Protein AF-A0A424JQS1-F1 (afdb_monomer_lite)

Secondary structure (DSSP, 8-state):
----------GGGGT--TTS----TT-EEE-BSB--EEE--SS-EEE--BS--EEEE-SS--S-EEE--BS--EEEEESSS-EEESSEEPTTGGGGT--TT-EE--SS--EEEEE--S-SS-SS-EEEEEE-TTTSEEEETTEEE-S-HHHHHHHHHHTTEEEEEPPEE-HHHHEEEEEEETT--EEEE-TTTEE-TT-PPPEEEEEES-TTEEEETTEEEE-PPTT--EEEEEEEEEE-SSEEEEEEEEEEEEPPPP--EEES-GGGSEEEE-SSEEEEEETTEEEEEEGGGGGGEEEE--SSSEEEEEESS-EE--EEEE-SEEEEEEESEEES-EEEEPSSS-EEEEE--SEEESS-EEE--EE--EEEE-SEEEES-EEE--EES-EEEE-TTEEEES-EEEE--EES-EEEE-SEESSEEEE--EES-EEEE-S-EEEEEEE--SSSS--EEEES-GGGEEEEEEEEEE-TT-EEEETTEEEEHHHHTT---SSEEEEETT-------PPP------------

Sequence (528 aa):
MASGEQVLLNPADFGIVPAGGVQLPGVEVRGSDAGNIIYASSNSSVYGGDNSDSLYSVDGYTDNVLVGEEGSDRFVIASSGDYVVGGSLIENANSFGLTPYLAEVDSVPDLFYLTNSGSGASDNASLIADFRIGVDRVFVDGEERGGEWSSLKADLALLGFNFNAAPMLRESLRSISREFVAGQQGLIDLTGSVTDPDEDELAVVILSGPEWVSSSGLQIVLAPPNGTALDGVATYGVHDGRAIVLGEIQLSVALPAPSPNFVGDSSSVEVIQDDQSVRVIGARGAVAIPLDAVDKVTLDNTSSERTQLTVSAKVRGLDIRIDSGALTLEGSKVVGSTIEFAQGEDAEFVSSVQKIGGGTTIVMSEGNDSVEIGQGVVNKSFFSTGEGGDAVLLDSAVKIRGNAVFDLGKGTDSATIDAEIRRATFELGKGADQITMTGPVKKAFVDLGYDKAGDVITIASEDLISRKIKLSNFDKKDELIIGGESYGYGDLQSTDFDRISVSFRGETAAIVPEEPSGSNASTGFDFL

pLDDT: mean 87.17, std 16.66, range [27.05, 98.62]

Structure (mmCIF, N/CA/C/O backbone):
data_AF-A0A424JQS1-F1
#
_entry.id   AF-A0A424JQS1-F1
#
loop_
_atom_site.group_PDB
_atom_site.id
_atom_site.type_symbol
_atom_site.label_atom_id
_atom_site.label_alt_id
_atom_site.label_comp_id
_atom_site.label_asym_id
_atom_site.label_entity_id
_atom_site.label_seq_id
_atom_site.pdbx_PDB_ins_code
_atom_site.Cartn_x
_atom_site.Cartn_y
_atom_site.Cartn_z
_atom_site.occupancy
_atom_site.B_iso_or_equiv
_atom_site.auth_seq_id
_atom_site.auth_comp_id
_atom_site.auth_asym_id
_atom_site.auth_atom_id
_atom_site.pdbx_PDB_model_num
ATOM 1 N N . MET A 1 1 ? 10.280 -20.867 -51.988 1.00 38.22 1 MET A N 1
ATOM 2 C CA . MET A 1 1 ? 11.015 -22.146 -52.068 1.00 38.22 1 MET A CA 1
ATOM 3 C C . MET A 1 1 ? 11.918 -22.131 -53.291 1.00 38.22 1 MET A C 1
ATOM 5 O O . MET A 1 1 ? 11.448 -22.388 -54.390 1.00 38.22 1 MET A O 1
ATOM 9 N N . ALA A 1 2 ? 13.188 -21.809 -53.076 1.00 27.05 2 ALA A N 1
ATOM 10 C CA . ALA A 1 2 ? 14.324 -22.342 -53.817 1.00 27.05 2 ALA A CA 1
ATOM 11 C C . ALA A 1 2 ? 15.421 -22.491 -52.754 1.00 27.05 2 ALA A C 1
ATOM 13 O O . ALA A 1 2 ? 15.837 -21.504 -52.158 1.00 27.05 2 ALA A O 1
ATOM 14 N N . SER A 1 3 ? 15.733 -23.732 -52.392 1.00 35.69 3 SER A N 1
ATOM 15 C CA . SER A 1 3 ? 16.772 -24.074 -51.426 1.00 35.69 3 SER A CA 1
ATOM 16 C C . SER A 1 3 ? 18.128 -23.789 -52.064 1.00 35.69 3 SER A C 1
ATOM 18 O O . SER A 1 3 ? 18.519 -24.507 -52.984 1.00 35.69 3 SER A O 1
ATOM 20 N N . GLY A 1 4 ? 18.814 -22.739 -51.615 1.00 33.69 4 GLY A N 1
ATOM 21 C CA . GLY A 1 4 ? 20.230 -22.571 -51.920 1.00 33.69 4 GLY A CA 1
ATOM 22 C C . GLY A 1 4 ? 20.993 -23.690 -51.224 1.00 33.69 4 GLY A C 1
ATOM 23 O O . GLY A 1 4 ? 21.000 -23.755 -49.997 1.00 33.69 4 GLY A O 1
ATOM 24 N N . GLU A 1 5 ? 21.567 -24.619 -51.985 1.00 38.12 5 GLU A N 1
ATOM 25 C CA . GLU A 1 5 ? 22.581 -25.514 -51.435 1.00 38.12 5 GLU A CA 1
ATOM 26 C C . GLU A 1 5 ? 23.751 -24.643 -50.964 1.00 38.12 5 GLU A C 1
ATOM 28 O O . GLU A 1 5 ? 24.336 -23.909 -51.760 1.00 38.12 5 GLU A O 1
ATOM 33 N N . GLN A 1 6 ? 24.078 -24.704 -49.670 1.00 41.66 6 GLN A N 1
ATOM 34 C CA . GLN A 1 6 ? 25.355 -24.208 -49.165 1.00 41.66 6 GLN A CA 1
ATOM 35 C C . GLN A 1 6 ? 26.463 -24.999 -49.863 1.00 41.66 6 GLN A C 1
ATOM 37 O O . GLN A 1 6 ? 26.710 -26.164 -49.547 1.00 41.66 6 GLN A O 1
ATOM 42 N N . VAL A 1 7 ? 27.114 -24.382 -50.846 1.00 45.62 7 VAL A N 1
ATOM 43 C CA . VAL A 1 7 ? 28.299 -24.955 -51.477 1.00 45.62 7 VAL A CA 1
ATOM 44 C C . VAL A 1 7 ? 29.498 -24.532 -50.644 1.00 45.62 7 VAL A C 1
ATOM 46 O O . VAL A 1 7 ? 29.937 -23.387 -50.700 1.00 45.62 7 VAL A O 1
ATOM 49 N N . LEU A 1 8 ? 30.031 -25.468 -49.860 1.00 41.41 8 LEU A N 1
ATOM 50 C CA . LEU A 1 8 ? 31.313 -25.290 -49.191 1.00 41.41 8 LEU A CA 1
ATOM 51 C C . LEU A 1 8 ? 32.409 -25.277 -50.270 1.00 41.41 8 LEU A C 1
ATOM 53 O O . LEU A 1 8 ? 32.741 -26.317 -50.842 1.00 41.41 8 LEU A O 1
ATOM 57 N N . LEU A 1 9 ? 32.941 -24.100 -50.594 1.00 45.19 9 LEU A N 1
ATOM 58 C CA . LEU A 1 9 ? 34.037 -23.974 -51.551 1.00 45.19 9 LEU A CA 1
ATOM 59 C C . LEU A 1 9 ? 35.330 -24.433 -50.875 1.00 45.19 9 LEU A C 1
ATOM 61 O O . LEU A 1 9 ? 35.793 -23.809 -49.926 1.00 45.19 9 LEU A O 1
ATOM 65 N N . ASN A 1 10 ? 35.922 -25.521 -51.365 1.00 44.62 10 ASN A N 1
ATOM 66 C CA . ASN A 1 10 ? 37.251 -25.951 -50.948 1.00 44.62 10 ASN A CA 1
ATOM 67 C C . ASN A 1 10 ? 38.307 -25.156 -51.744 1.00 44.62 10 ASN A C 1
ATOM 69 O O . ASN A 1 10 ? 38.423 -25.352 -52.957 1.00 44.62 10 ASN A O 1
ATOM 73 N N . PRO A 1 11 ? 39.112 -24.288 -51.103 1.00 43.41 11 PRO A N 1
ATOM 74 C CA . PRO A 1 11 ? 40.086 -23.442 -51.800 1.00 43.41 11 PRO A CA 1
ATOM 75 C C . PRO A 1 11 ? 41.126 -24.234 -52.609 1.00 43.41 11 PRO A C 1
ATOM 77 O O . PRO A 1 11 ? 41.677 -23.721 -53.584 1.00 43.41 11 PRO A O 1
ATOM 80 N N . ALA A 1 12 ? 41.375 -25.498 -52.240 1.00 43.16 12 ALA A N 1
ATOM 81 C CA . ALA A 1 12 ? 42.296 -26.382 -52.951 1.00 43.16 12 ALA A CA 1
ATOM 82 C C . ALA A 1 12 ? 41.825 -26.738 -54.375 1.00 43.16 12 ALA A C 1
ATOM 84 O O . ALA A 1 12 ? 42.660 -27.040 -55.229 1.00 43.16 12 ALA A O 1
ATOM 85 N N . ASP A 1 13 ? 40.519 -26.659 -54.648 1.00 46.75 13 ASP A N 1
ATOM 86 C CA . ASP A 1 13 ? 39.928 -27.047 -55.934 1.00 46.75 13 ASP A CA 1
ATOM 87 C C . ASP A 1 13 ? 40.019 -25.934 -56.997 1.00 46.75 13 ASP A C 1
ATOM 89 O O . ASP A 1 13 ? 39.814 -26.193 -58.183 1.00 46.75 13 ASP A O 1
ATOM 93 N N . PHE A 1 14 ? 40.390 -24.709 -56.600 1.00 49.06 14 PHE A N 1
ATOM 94 C CA . PHE A 1 14 ? 40.435 -23.533 -57.482 1.00 49.06 14 PHE A CA 1
ATOM 95 C C . PHE A 1 14 ? 41.850 -23.053 -57.846 1.00 49.06 14 PHE A C 1
ATOM 97 O O . PHE A 1 14 ? 41.996 -22.074 -58.573 1.00 49.06 14 PHE A O 1
ATOM 104 N N . GLY A 1 15 ? 42.908 -23.753 -57.421 1.00 38.50 15 GLY A N 1
ATOM 105 C CA . GLY A 1 15 ? 44.274 -23.503 -57.905 1.00 38.50 15 GLY A CA 1
ATOM 106 C C . GLY A 1 15 ? 44.828 -22.104 -57.597 1.00 38.50 15 GLY A C 1
ATOM 107 O O . GLY A 1 15 ? 45.588 -21.560 -58.398 1.00 38.50 15 GLY A O 1
ATOM 108 N N . ILE A 1 16 ? 44.462 -21.524 -56.451 1.00 38.19 16 ILE A N 1
ATOM 109 C CA . ILE A 1 16 ? 44.827 -20.152 -56.077 1.00 38.19 16 ILE A CA 1
ATOM 110 C C . ILE A 1 16 ? 45.911 -20.182 -54.990 1.00 38.19 16 ILE A C 1
ATOM 112 O O . ILE A 1 16 ? 45.790 -20.857 -53.970 1.00 38.19 16 ILE A O 1
ATOM 116 N N . VAL A 1 17 ? 47.009 -19.467 -55.241 1.00 34.31 17 VAL A N 1
ATOM 117 C CA . VAL A 1 17 ? 48.115 -19.185 -54.301 1.00 34.31 17 VAL A CA 1
ATOM 118 C C . VAL A 1 17 ? 47.546 -18.399 -53.091 1.00 34.31 17 VAL A C 1
ATOM 120 O O . VAL A 1 17 ? 46.557 -17.695 -53.295 1.00 34.31 17 VAL A O 1
ATOM 123 N N . PRO A 1 18 ? 48.109 -18.463 -51.857 1.00 41.84 18 PRO A N 1
ATOM 124 C CA . PRO A 1 18 ? 47.400 -18.191 -50.584 1.00 41.84 18 PRO A CA 1
ATOM 125 C C . PRO A 1 18 ? 46.849 -16.774 -50.325 1.00 41.84 18 PRO A C 1
ATOM 127 O O . PRO A 1 18 ? 46.511 -16.468 -49.190 1.00 41.84 18 PRO A O 1
ATOM 130 N N . ALA A 1 19 ? 46.788 -15.899 -51.326 1.00 43.94 19 ALA A N 1
ATOM 131 C CA . ALA A 1 19 ? 46.364 -14.508 -51.192 1.00 43.94 19 ALA A CA 1
ATOM 132 C C . ALA A 1 19 ? 45.238 -14.093 -52.162 1.00 43.94 19 ALA A C 1
ATOM 134 O O . ALA A 1 19 ? 44.857 -12.932 -52.155 1.00 43.94 19 ALA A O 1
ATOM 135 N N . GLY A 1 20 ? 44.736 -14.990 -53.025 1.00 46.12 20 GLY A N 1
ATOM 136 C CA . GLY A 1 20 ? 43.843 -14.591 -54.127 1.00 46.12 20 GLY A CA 1
ATOM 137 C C . GLY A 1 20 ? 42.335 -14.766 -53.913 1.00 46.12 20 GLY A C 1
ATOM 138 O O . GLY A 1 20 ? 41.580 -14.104 -54.612 1.00 46.12 20 GLY A O 1
ATOM 139 N N . GLY A 1 21 ? 41.894 -15.627 -52.985 1.00 54.56 21 GLY A N 1
ATOM 140 C CA . GLY A 1 21 ? 40.465 -15.912 -52.748 1.00 54.56 21 GLY A CA 1
ATOM 141 C C . GLY A 1 21 ? 39.701 -16.471 -53.967 1.00 54.56 21 GLY A C 1
ATOM 142 O O . GLY A 1 21 ? 40.163 -16.402 -55.100 1.00 54.56 21 GLY A O 1
ATOM 143 N N . VAL A 1 22 ? 38.522 -17.064 -53.752 1.00 53.78 22 VAL A N 1
ATOM 144 C CA . VAL A 1 22 ? 37.602 -17.446 -54.843 1.00 53.78 22 VAL A CA 1
ATOM 145 C C . VAL A 1 22 ? 36.598 -16.307 -55.027 1.00 53.78 22 VAL A C 1
ATOM 147 O O . VAL A 1 22 ? 35.884 -15.976 -54.089 1.00 53.78 22 VAL A O 1
ATOM 150 N N . GLN A 1 23 ? 36.547 -15.710 -56.221 1.00 59.31 23 GLN A N 1
ATOM 151 C CA . GLN A 1 23 ? 35.637 -14.605 -56.550 1.00 59.31 23 GLN A CA 1
ATOM 152 C C . GLN A 1 23 ? 34.380 -15.149 -57.238 1.00 59.31 23 GLN A C 1
ATOM 154 O O . GLN A 1 23 ? 34.464 -15.692 -58.342 1.00 59.31 23 GLN A O 1
ATOM 159 N N . LEU A 1 24 ? 33.219 -15.015 -56.598 1.00 59.75 24 LEU A N 1
ATOM 160 C CA . LEU A 1 24 ? 31.922 -15.387 -57.168 1.00 59.75 24 LEU A CA 1
ATOM 161 C C . LEU A 1 24 ? 30.965 -14.192 -57.066 1.00 59.75 24 LEU A C 1
ATOM 163 O O . LEU A 1 24 ? 30.836 -13.634 -55.982 1.00 59.75 24 LEU A O 1
ATOM 167 N N . PRO A 1 25 ? 30.300 -13.771 -58.153 1.00 71.00 25 PRO A N 1
ATOM 168 C CA . PRO A 1 25 ? 29.296 -12.712 -58.089 1.00 71.00 25 PRO A CA 1
ATOM 169 C C . PRO A 1 25 ? 27.965 -13.244 -57.556 1.00 71.00 25 PRO A C 1
ATOM 171 O O . PRO A 1 25 ? 27.576 -14.372 -57.874 1.00 71.00 25 PRO A O 1
ATOM 174 N N . GLY A 1 26 ? 27.230 -12.418 -56.808 1.00 73.94 26 GLY A N 1
ATOM 175 C CA . GLY A 1 26 ? 25.889 -12.780 -56.342 1.00 73.94 26 GLY A CA 1
ATOM 176 C C . GLY A 1 26 ? 25.860 -13.769 -55.178 1.00 73.94 26 GLY A C 1
ATOM 177 O O . GLY A 1 26 ? 24.926 -14.569 -55.109 1.00 73.94 26 GLY A O 1
ATOM 178 N N . VAL A 1 27 ? 26.877 -13.773 -54.315 1.00 80.00 27 VAL A N 1
ATOM 179 C CA . VAL A 1 27 ? 26.974 -14.717 -53.190 1.00 80.00 27 VAL A CA 1
ATOM 180 C C . VAL A 1 27 ? 26.760 -14.035 -51.844 1.00 80.00 27 VAL A C 1
ATOM 182 O O . VAL A 1 27 ? 27.059 -12.857 -51.674 1.00 80.00 27 VAL A O 1
ATOM 185 N N . GLU A 1 28 ? 26.269 -14.809 -50.881 1.00 84.19 28 GLU A N 1
ATOM 186 C CA . GLU A 1 28 ? 26.318 -14.458 -49.464 1.00 84.19 28 GLU A CA 1
ATOM 187 C C . GLU A 1 28 ? 27.516 -15.178 -48.836 1.00 84.19 28 GLU A C 1
ATOM 189 O O . GLU A 1 28 ? 27.614 -16.408 -48.907 1.00 84.19 28 GLU A O 1
ATOM 194 N N . VAL A 1 29 ? 28.437 -14.417 -48.254 1.00 82.94 29 VAL A N 1
ATOM 195 C CA . VAL A 1 29 ? 29.597 -14.920 -47.516 1.00 82.94 29 VAL A CA 1
ATOM 196 C C . VAL A 1 29 ? 29.413 -14.547 -46.058 1.00 82.94 29 VAL A C 1
ATOM 198 O O . VAL A 1 29 ? 29.215 -13.379 -45.744 1.00 82.94 29 VAL A O 1
ATOM 201 N N . ARG A 1 30 ? 29.497 -15.542 -45.179 1.00 82.25 30 ARG A N 1
ATOM 202 C CA . ARG A 1 30 ? 29.564 -15.345 -43.733 1.00 82.25 30 ARG A CA 1
ATOM 203 C C . ARG A 1 30 ? 30.926 -15.803 -43.260 1.00 82.25 30 ARG A C 1
ATOM 205 O O . ARG A 1 30 ? 31.326 -16.928 -43.587 1.00 82.25 30 ARG A O 1
ATOM 212 N N . GLY A 1 31 ? 31.633 -14.924 -42.574 1.00 78.56 31 GLY A N 1
ATOM 213 C CA . GLY A 1 31 ? 32.892 -15.258 -41.953 1.00 78.56 31 GLY A CA 1
ATOM 214 C C . GLY A 1 31 ? 32.711 -16.135 -40.720 1.00 78.56 31 GLY A C 1
ATOM 215 O O . GLY A 1 31 ? 31.640 -16.680 -40.442 1.00 78.56 31 GLY A O 1
ATOM 216 N N . SER A 1 32 ? 33.826 -16.379 -40.059 1.00 78.25 32 SER A N 1
ATOM 217 C CA . SER A 1 32 ? 33.966 -17.269 -38.910 1.00 78.25 32 SER A CA 1
ATOM 218 C C . SER A 1 32 ? 34.253 -16.470 -37.649 1.00 78.25 32 SER A C 1
ATOM 220 O O . SER A 1 32 ? 34.667 -15.329 -37.747 1.00 78.25 32 SER A O 1
ATOM 222 N N . ASP A 1 33 ? 34.239 -17.124 -36.491 1.00 76.38 33 ASP A N 1
ATOM 223 C CA . ASP A 1 33 ? 34.632 -16.540 -35.197 1.00 76.38 33 ASP A CA 1
ATOM 224 C C . ASP A 1 33 ? 36.145 -16.200 -35.077 1.00 76.38 33 ASP A C 1
ATOM 226 O O . ASP A 1 33 ? 36.730 -16.225 -33.992 1.00 76.38 33 ASP A O 1
ATOM 230 N N . ALA A 1 34 ? 36.848 -15.994 -36.187 1.00 77.69 34 ALA A N 1
ATOM 231 C CA . ALA A 1 34 ? 38.267 -15.683 -36.247 1.00 77.69 34 ALA A CA 1
ATOM 232 C C . ALA A 1 34 ? 38.500 -14.665 -37.356 1.00 77.69 34 ALA A C 1
ATOM 234 O O . ALA A 1 34 ? 37.947 -14.839 -38.434 1.00 77.69 34 ALA A O 1
ATOM 235 N N . GLY A 1 35 ? 39.421 -13.720 -37.138 1.00 76.62 35 GLY A N 1
ATOM 236 C CA . GLY A 1 35 ? 39.730 -12.676 -38.117 1.00 76.62 35 GLY A CA 1
ATOM 237 C C . GLY A 1 35 ? 39.963 -13.221 -39.531 1.00 76.62 35 GLY A C 1
ATOM 238 O O . GLY A 1 35 ? 40.818 -14.085 -39.778 1.00 76.62 35 GLY A O 1
ATOM 239 N N . ASN A 1 36 ? 39.171 -12.724 -40.464 1.00 80.00 36 ASN A N 1
ATOM 240 C CA . ASN A 1 36 ? 39.047 -13.147 -41.840 1.00 80.00 36 ASN A CA 1
ATOM 241 C C . ASN A 1 36 ? 39.600 -12.096 -42.799 1.00 80.00 36 ASN A C 1
ATOM 243 O O . ASN A 1 36 ? 39.736 -10.912 -42.506 1.00 80.00 36 ASN A O 1
ATOM 247 N N . ILE A 1 37 ? 39.953 -12.564 -43.992 1.00 86.75 37 ILE A N 1
ATOM 248 C CA . ILE A 1 37 ? 40.323 -11.718 -45.123 1.00 86.75 37 ILE A CA 1
ATOM 249 C C . ILE A 1 37 ? 39.394 -12.118 -46.261 1.00 86.75 37 ILE A C 1
ATOM 251 O O . ILE A 1 37 ? 39.532 -13.216 -46.807 1.00 86.75 37 ILE A O 1
ATOM 255 N N . ILE A 1 38 ? 38.444 -11.250 -46.600 1.00 84.56 38 ILE A N 1
ATOM 256 C CA . ILE A 1 38 ? 37.369 -11.554 -47.547 1.00 84.56 38 ILE A CA 1
ATOM 257 C C . ILE A 1 38 ? 37.418 -10.567 -48.710 1.00 84.56 38 ILE A C 1
ATOM 259 O O . ILE A 1 38 ? 37.447 -9.356 -48.514 1.00 84.56 38 ILE A O 1
ATOM 263 N N . TYR A 1 39 ? 37.414 -11.091 -49.936 1.00 86.06 39 TYR A N 1
ATOM 264 C CA . TYR A 1 39 ? 37.356 -10.297 -51.163 1.00 86.06 39 TYR A CA 1
ATOM 265 C C . TYR A 1 39 ? 35.958 -10.403 -51.766 1.00 86.06 39 TYR A C 1
ATOM 267 O O . TYR A 1 39 ? 35.563 -11.473 -52.233 1.00 86.06 39 TYR A O 1
ATOM 275 N N . ALA A 1 40 ? 35.222 -9.296 -51.757 1.00 85.25 40 ALA A N 1
ATOM 276 C CA . ALA A 1 40 ? 33.912 -9.196 -52.372 1.00 85.25 40 ALA A CA 1
ATOM 277 C C . ALA A 1 40 ? 34.031 -9.097 -53.899 1.00 85.25 40 ALA A C 1
ATOM 279 O O . ALA A 1 40 ? 34.937 -8.467 -54.444 1.00 85.25 40 ALA A O 1
ATOM 280 N N . SER A 1 41 ? 33.086 -9.732 -54.585 1.00 83.56 41 SER A N 1
ATOM 281 C CA . SER A 1 41 ? 32.845 -9.623 -56.026 1.00 83.56 41 SER A CA 1
ATOM 282 C C . SER A 1 41 ? 31.450 -9.037 -56.225 1.00 83.56 41 SER A C 1
ATOM 284 O O . SER A 1 41 ? 30.611 -9.260 -55.365 1.00 83.56 41 SER A O 1
ATOM 286 N N . SER A 1 42 ? 31.167 -8.384 -57.357 1.00 84.31 42 SER A N 1
ATOM 287 C CA . SER A 1 42 ? 29.914 -7.648 -57.604 1.00 84.31 42 SER A CA 1
ATOM 288 C C . SER A 1 42 ? 28.636 -8.328 -57.095 1.00 84.31 42 SER A C 1
ATOM 290 O O . SER A 1 42 ? 28.440 -9.536 -57.293 1.00 84.31 42 SER A O 1
ATOM 292 N N . ASN A 1 43 ? 27.723 -7.515 -56.554 1.00 87.25 43 ASN A N 1
ATOM 293 C CA . ASN A 1 43 ? 26.407 -7.922 -56.063 1.00 87.25 43 ASN A CA 1
ATOM 294 C C . ASN A 1 43 ? 26.476 -9.007 -54.969 1.00 87.25 43 ASN A C 1
ATOM 296 O O . ASN A 1 43 ? 25.635 -9.905 -54.937 1.00 87.25 43 ASN A O 1
ATOM 300 N N . SER A 1 44 ? 27.500 -8.977 -54.113 1.00 88.56 44 SER A N 1
ATOM 301 C CA . SER A 1 44 ? 27.639 -9.928 -53.001 1.00 88.56 44 SER A CA 1
ATOM 302 C C . SER A 1 44 ? 27.277 -9.300 -51.661 1.00 88.56 44 SER A C 1
ATOM 304 O O . SER A 1 44 ? 27.415 -8.095 -51.468 1.00 88.56 44 SER A O 1
ATOM 306 N N . SER A 1 45 ? 26.848 -10.130 -50.716 1.00 90.19 45 SER A N 1
ATOM 307 C CA . SER A 1 45 ? 26.694 -9.751 -49.310 1.00 90.19 45 SER A CA 1
ATOM 308 C C . SER A 1 45 ? 27.759 -10.464 -48.491 1.00 90.19 45 SER A C 1
ATOM 310 O O . SER A 1 45 ? 27.839 -11.690 -48.521 1.00 90.19 45 SER A O 1
ATOM 312 N N . VAL A 1 46 ? 28.595 -9.708 -47.796 1.00 90.06 46 VAL A N 1
ATOM 313 C CA . VAL A 1 46 ? 29.705 -10.210 -46.990 1.00 90.06 46 VAL A CA 1
ATOM 314 C C . VAL A 1 46 ? 29.489 -9.778 -45.550 1.00 90.06 46 VAL A C 1
ATOM 316 O O . VAL A 1 46 ? 29.350 -8.588 -45.292 1.00 90.06 46 VAL A O 1
ATOM 319 N N . TYR A 1 47 ? 29.493 -10.751 -44.648 1.00 90.38 47 TYR A N 1
ATOM 320 C CA . TYR A 1 47 ? 29.415 -10.578 -43.202 1.00 90.38 47 TYR A CA 1
ATOM 321 C C . TYR A 1 47 ? 30.736 -11.065 -42.606 1.00 90.38 47 TYR A C 1
ATOM 323 O O . TYR A 1 47 ? 31.137 -12.196 -42.911 1.00 90.38 47 TYR A O 1
ATOM 331 N N . GLY A 1 48 ? 31.430 -10.204 -41.862 1.00 83.88 48 GLY A N 1
ATOM 332 C CA . GLY A 1 48 ? 32.758 -10.453 -41.294 1.00 83.88 48 GLY A CA 1
ATOM 333 C C . GLY A 1 48 ? 32.780 -11.626 -40.319 1.00 83.88 48 GLY A C 1
ATOM 334 O O . GLY A 1 48 ? 33.625 -12.509 -40.461 1.00 83.88 48 GLY A O 1
ATOM 335 N N . GLY A 1 49 ? 31.758 -11.741 -39.472 1.00 81.62 49 GLY A N 1
ATOM 336 C CA . GLY A 1 49 ? 31.731 -12.675 -38.354 1.00 81.62 49 GLY A CA 1
ATOM 337 C C . GLY A 1 49 ? 32.179 -11.995 -37.062 1.00 81.62 49 GLY A C 1
ATOM 338 O O . GLY A 1 49 ? 32.098 -10.783 -36.908 1.00 81.62 49 GLY A O 1
ATOM 339 N N . ASP A 1 50 ? 32.650 -12.790 -36.104 1.00 76.69 50 ASP A N 1
ATOM 340 C CA . ASP A 1 50 ? 33.190 -12.230 -34.867 1.00 76.69 50 ASP A CA 1
ATOM 341 C C . ASP A 1 50 ? 34.696 -11.939 -35.031 1.00 76.69 50 ASP A C 1
ATOM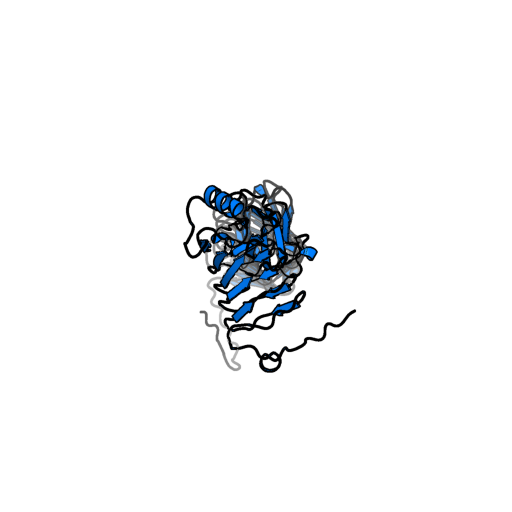 343 O O . ASP A 1 50 ? 35.454 -12.788 -35.524 1.00 76.69 50 ASP A O 1
ATOM 347 N N . ASN A 1 51 ? 35.161 -10.848 -34.409 1.00 82.56 51 ASN A N 1
ATOM 348 C CA . ASN A 1 51 ? 36.526 -10.295 -34.348 1.00 82.56 51 ASN A CA 1
ATOM 349 C C . ASN A 1 51 ? 36.921 -9.372 -35.518 1.00 82.56 51 ASN A C 1
ATOM 351 O O . ASN A 1 51 ? 36.175 -9.124 -36.434 1.00 82.56 51 ASN A O 1
ATOM 355 N N . SER A 1 52 ? 38.146 -8.834 -35.460 1.00 87.12 52 SER A N 1
ATOM 356 C CA . SER A 1 52 ? 38.701 -7.935 -36.479 1.00 87.12 52 SER A CA 1
ATOM 357 C C . SER A 1 52 ? 38.945 -8.611 -37.833 1.00 87.12 52 SER A C 1
ATOM 359 O O . SER A 1 52 ? 39.964 -9.296 -38.024 1.00 87.12 52 SER A O 1
ATOM 361 N N . ASP A 1 53 ? 38.082 -8.322 -38.792 1.00 88.44 53 ASP A N 1
ATOM 362 C CA . ASP A 1 53 ? 38.113 -8.793 -40.165 1.00 88.44 53 ASP A CA 1
ATOM 363 C C . ASP A 1 53 ? 38.717 -7.776 -41.133 1.00 88.44 53 ASP A C 1
ATOM 365 O O . ASP A 1 53 ? 39.001 -6.616 -40.832 1.00 88.44 53 ASP A O 1
ATOM 369 N N . SER A 1 54 ? 39.016 -8.234 -42.346 1.00 91.19 54 SER A N 1
ATOM 370 C CA . SER A 1 54 ? 39.466 -7.385 -43.443 1.00 91.19 54 SER A CA 1
ATOM 371 C C . SER A 1 54 ? 38.668 -7.664 -44.712 1.00 91.19 54 SER A C 1
ATOM 373 O O . SER A 1 54 ? 38.864 -8.691 -45.367 1.00 91.19 54 SER A O 1
ATOM 375 N N . LEU A 1 55 ? 37.803 -6.724 -45.081 1.00 91.62 55 LEU A N 1
ATOM 376 C CA . LEU A 1 55 ? 36.852 -6.824 -46.180 1.00 91.62 55 LEU A CA 1
ATOM 377 C C . LEU A 1 55 ? 37.318 -5.951 -47.354 1.00 91.62 55 LEU A C 1
ATOM 379 O O . LEU A 1 55 ? 37.559 -4.755 -47.201 1.00 91.62 55 LEU A O 1
ATOM 383 N N . TYR A 1 56 ? 37.461 -6.544 -48.538 1.00 90.12 56 TYR A N 1
ATOM 384 C CA . TYR A 1 56 ? 38.022 -5.896 -49.727 1.00 90.12 56 TYR A CA 1
ATOM 385 C C . TYR A 1 56 ? 36.997 -5.803 -50.859 1.00 90.12 56 TYR A C 1
ATOM 387 O O . TYR A 1 56 ? 36.454 -6.821 -51.282 1.00 90.12 56 TYR A O 1
ATOM 395 N N . SER A 1 57 ? 36.834 -4.608 -51.428 1.00 89.19 57 SER A N 1
ATOM 396 C CA . SER A 1 57 ? 36.108 -4.337 -52.674 1.00 89.19 57 SER A CA 1
ATOM 397 C C . SER A 1 57 ? 36.873 -3.286 -53.494 1.00 89.19 57 SER A C 1
ATOM 399 O O . SER A 1 57 ? 36.670 -2.085 -53.338 1.00 89.19 57 SER A O 1
ATOM 401 N N . VAL A 1 58 ? 37.855 -3.718 -54.302 1.00 79.19 58 VAL A N 1
ATOM 402 C CA . VAL A 1 58 ? 38.883 -2.819 -54.890 1.00 79.19 58 VAL A CA 1
ATOM 403 C C . VAL A 1 58 ? 39.032 -2.869 -56.417 1.00 79.19 58 VAL A C 1
ATOM 405 O O . VAL A 1 58 ? 39.707 -2.012 -56.983 1.00 79.19 58 VAL A O 1
ATOM 408 N N . ASP A 1 59 ? 38.375 -3.803 -57.110 1.00 74.44 59 ASP A N 1
ATOM 409 C CA . ASP A 1 59 ? 38.573 -4.038 -58.555 1.00 74.44 59 ASP A CA 1
ATOM 410 C C . ASP A 1 59 ? 37.396 -3.550 -59.430 1.00 74.44 59 ASP A C 1
ATOM 412 O O . ASP A 1 59 ? 37.153 -4.068 -60.521 1.00 74.44 59 ASP A O 1
ATOM 416 N N . GLY A 1 60 ? 36.642 -2.548 -58.964 1.00 69.00 60 GLY A N 1
ATOM 417 C CA . GLY A 1 60 ? 35.450 -2.043 -59.664 1.00 69.00 60 GLY A CA 1
ATOM 418 C C . GLY A 1 60 ? 34.223 -2.951 -59.530 1.00 69.00 60 GLY A C 1
ATOM 419 O O . GLY A 1 60 ? 33.306 -2.879 -60.347 1.00 69.00 60 GLY A O 1
ATOM 420 N N . TYR A 1 61 ? 34.216 -3.813 -58.513 1.00 82.12 61 TYR A N 1
ATOM 421 C CA . TYR A 1 61 ? 33.056 -4.605 -58.133 1.00 82.12 61 TYR A CA 1
ATOM 422 C C . TYR A 1 61 ? 32.015 -3.716 -57.472 1.00 82.12 61 TYR A C 1
ATOM 424 O O . TYR A 1 61 ? 32.306 -3.103 -56.459 1.00 82.12 61 TYR A O 1
ATOM 432 N N . THR A 1 62 ? 30.828 -3.646 -58.064 1.00 84.56 62 THR A N 1
ATOM 433 C CA . THR A 1 62 ? 29.750 -2.767 -57.610 1.00 84.56 62 THR A CA 1
ATOM 434 C C . THR A 1 62 ? 28.669 -3.497 -56.824 1.00 84.56 62 THR A C 1
ATOM 436 O O . THR A 1 62 ? 28.516 -4.720 -56.940 1.00 84.56 62 THR A O 1
ATOM 439 N N . ASP A 1 63 ? 27.862 -2.710 -56.114 1.00 86.81 63 ASP A N 1
ATOM 440 C CA . ASP A 1 63 ? 26.603 -3.120 -55.488 1.00 86.81 63 ASP A CA 1
ATOM 441 C C . ASP A 1 63 ? 26.770 -4.201 -54.406 1.00 86.81 63 ASP A C 1
ATOM 443 O O . ASP A 1 63 ? 25.910 -5.069 -54.242 1.00 86.81 63 ASP A O 1
ATOM 447 N N . ASN A 1 64 ? 27.889 -4.186 -53.679 1.00 91.12 64 ASN A N 1
ATOM 448 C CA . ASN A 1 64 ? 28.108 -5.105 -52.566 1.00 91.12 64 ASN A CA 1
ATOM 449 C C . ASN A 1 64 ? 27.511 -4.569 -51.266 1.00 91.12 64 ASN A C 1
ATOM 451 O O . ASN A 1 64 ? 27.415 -3.363 -51.065 1.00 91.12 64 ASN A O 1
ATOM 455 N N . VAL A 1 65 ? 27.170 -5.479 -50.357 1.00 93.75 65 VAL A N 1
ATOM 456 C CA . VAL A 1 65 ? 26.886 -5.172 -48.952 1.00 93.75 65 VAL A CA 1
ATOM 457 C C . VAL A 1 65 ? 28.018 -5.761 -48.123 1.00 93.75 65 VAL A C 1
ATOM 459 O O . VAL A 1 65 ? 28.216 -6.973 -48.154 1.00 93.75 65 VAL A O 1
ATOM 462 N N . LEU A 1 66 ? 28.775 -4.922 -47.423 1.00 94.50 66 LEU A N 1
ATOM 463 C CA . LEU A 1 66 ? 29.878 -5.325 -46.553 1.00 94.50 66 LEU A CA 1
ATOM 464 C C . LEU A 1 66 ? 29.501 -4.978 -45.113 1.00 94.50 66 LEU A C 1
ATOM 466 O O . LEU A 1 66 ? 29.228 -3.815 -44.832 1.00 94.50 66 LEU A O 1
ATOM 470 N N . VAL A 1 67 ? 29.470 -5.967 -44.230 1.00 94.56 67 VAL A N 1
ATOM 471 C CA . VAL A 1 67 ? 29.089 -5.832 -42.818 1.00 94.56 67 VAL A CA 1
ATOM 472 C C . VAL A 1 67 ? 30.236 -6.381 -41.978 1.00 94.56 67 VAL A C 1
ATOM 474 O O . VAL A 1 67 ? 30.631 -7.524 -42.211 1.00 94.56 67 VAL A O 1
ATOM 477 N N . GLY A 1 68 ? 30.797 -5.571 -41.080 1.00 91.62 68 GLY A N 1
ATOM 478 C CA . GLY A 1 68 ? 31.888 -5.989 -40.193 1.00 91.62 68 GLY A CA 1
ATOM 479 C C . GLY A 1 68 ? 31.423 -6.951 -39.101 1.00 91.62 68 GLY A C 1
ATOM 480 O O . GLY A 1 68 ? 32.014 -8.010 -38.951 1.00 91.62 68 GLY A O 1
ATOM 481 N N . GLU A 1 69 ? 30.251 -6.687 -38.515 1.00 90.12 69 GLU A N 1
ATOM 482 C CA . GLU A 1 69 ? 29.683 -7.366 -37.340 1.00 90.12 69 GLU A CA 1
ATOM 483 C C . GLU A 1 69 ? 30.377 -6.964 -36.023 1.00 90.12 69 GLU A C 1
ATOM 485 O O . GLU A 1 69 ? 30.362 -5.780 -35.703 1.00 90.12 69 GLU A O 1
ATOM 490 N N . GLU A 1 70 ? 30.859 -7.889 -35.187 1.00 86.62 70 GLU A N 1
ATOM 491 C CA . GLU A 1 70 ? 31.520 -7.529 -33.920 1.00 86.62 70 GLU A CA 1
ATOM 492 C C . GLU A 1 70 ? 33.037 -7.486 -34.103 1.00 86.62 70 GLU A C 1
ATOM 494 O O . GLU A 1 70 ? 33.682 -8.531 -34.166 1.00 86.62 70 GLU A O 1
ATOM 499 N N . GLY A 1 71 ? 33.672 -6.320 -34.042 1.00 88.31 71 GLY A N 1
ATOM 500 C CA . GLY A 1 71 ? 35.118 -6.298 -34.232 1.00 88.31 71 GLY A CA 1
ATOM 501 C C . GLY A 1 71 ? 35.680 -4.922 -34.491 1.00 88.31 71 GLY A C 1
ATOM 502 O O . GLY A 1 71 ? 34.969 -3.939 -34.556 1.00 88.31 71 GLY A O 1
ATOM 503 N N . SER A 1 72 ? 37.010 -4.841 -34.558 1.00 92.62 72 SER A N 1
ATOM 504 C CA . SER A 1 72 ? 37.661 -3.661 -35.133 1.00 92.62 72 SER A CA 1
ATOM 505 C C . SER A 1 72 ? 38.012 -4.007 -36.566 1.00 92.62 72 SER A C 1
ATOM 507 O O . SER A 1 72 ? 39.058 -4.630 -36.799 1.00 92.62 72 SER A O 1
ATOM 509 N N . ASP A 1 73 ? 37.128 -3.669 -37.493 1.00 94.19 73 ASP A N 1
ATOM 510 C CA . ASP A 1 73 ? 37.172 -4.176 -38.852 1.00 94.19 73 AS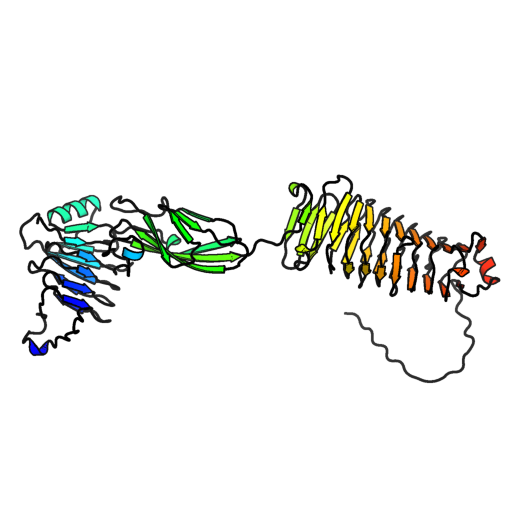P A CA 1
ATOM 511 C C . ASP A 1 73 ? 37.924 -3.254 -39.788 1.00 94.19 73 ASP A C 1
ATOM 513 O O . ASP A 1 73 ? 38.095 -2.046 -39.592 1.00 94.19 73 ASP A O 1
ATOM 517 N N . ARG A 1 74 ? 38.458 -3.863 -40.841 1.00 95.81 74 ARG A N 1
ATOM 518 C CA . ARG A 1 74 ? 39.206 -3.165 -41.869 1.00 95.81 74 ARG A CA 1
ATOM 519 C C . ARG A 1 74 ? 38.508 -3.293 -43.204 1.00 95.81 74 ARG A C 1
ATOM 521 O O . ARG A 1 74 ? 38.577 -4.326 -43.860 1.00 95.81 74 ARG A O 1
ATOM 528 N N . PHE A 1 75 ? 38.006 -2.181 -43.701 1.00 95.44 75 PHE A N 1
ATOM 529 C CA . PHE A 1 75 ? 37.421 -2.109 -45.027 1.00 95.44 75 PHE A CA 1
ATOM 530 C C . PHE A 1 75 ? 38.430 -1.521 -46.008 1.00 95.44 75 PHE A C 1
ATOM 532 O O . PHE A 1 75 ? 39.032 -0.483 -45.743 1.00 95.44 75 PHE A O 1
ATOM 539 N N . VAL A 1 76 ? 38.638 -2.165 -47.153 1.00 93.00 76 VAL A N 1
ATOM 540 C CA . VAL A 1 76 ? 39.440 -1.630 -48.260 1.00 93.00 76 VAL A CA 1
ATOM 541 C C . VAL A 1 76 ? 38.539 -1.496 -49.479 1.00 93.00 76 VAL A C 1
ATOM 543 O O . VAL A 1 76 ? 38.175 -2.498 -50.090 1.00 93.00 76 VAL A O 1
ATOM 546 N N . ILE A 1 77 ? 38.152 -0.265 -49.809 1.00 91.06 77 ILE A N 1
ATOM 547 C CA . ILE A 1 77 ? 37.008 0.017 -50.684 1.00 91.06 77 ILE A CA 1
ATOM 548 C C . ILE A 1 77 ? 37.420 0.950 -51.833 1.00 91.06 77 ILE A C 1
ATOM 550 O O . ILE A 1 77 ? 38.152 1.928 -51.648 1.00 91.06 77 ILE A O 1
ATOM 554 N N . ALA A 1 78 ? 36.929 0.665 -53.034 1.00 87.50 78 ALA A N 1
ATOM 555 C CA . ALA A 1 78 ? 36.926 1.561 -54.187 1.00 87.50 78 ALA A CA 1
ATOM 556 C C . ALA A 1 78 ? 35.531 2.182 -54.376 1.00 87.50 78 ALA A C 1
ATOM 558 O O . ALA A 1 78 ? 34.521 1.563 -54.043 1.00 87.50 78 ALA A O 1
ATOM 559 N N . SER A 1 79 ? 35.455 3.391 -54.942 1.00 85.88 79 SER A N 1
ATOM 560 C CA . SER A 1 79 ? 34.168 4.042 -55.235 1.00 85.88 79 SER A CA 1
ATOM 561 C C . SER A 1 79 ? 33.402 3.255 -56.305 1.00 85.88 79 SER A C 1
ATOM 563 O O . SER A 1 79 ? 33.744 3.300 -57.489 1.00 85.88 79 SER A O 1
ATOM 565 N N . SER A 1 80 ? 32.408 2.479 -55.874 1.00 85.31 80 SER A N 1
ATOM 566 C CA . SER A 1 80 ? 31.764 1.445 -56.695 1.00 85.31 80 SER A CA 1
ATOM 567 C C . SER A 1 80 ? 30.288 1.196 -56.357 1.00 85.31 80 SER A C 1
ATOM 569 O O . SER A 1 80 ? 29.663 0.326 -56.956 1.00 85.31 80 SER A O 1
ATOM 571 N N . GLY A 1 81 ? 29.687 1.982 -55.463 1.00 88.88 81 GLY A N 1
ATOM 572 C CA . GLY A 1 81 ? 28.273 1.842 -55.101 1.00 88.88 81 GLY A CA 1
ATOM 573 C C . GLY A 1 81 ? 28.018 0.766 -54.048 1.00 88.88 81 GLY A C 1
ATOM 574 O O . GLY A 1 81 ? 26.907 0.255 -53.951 1.00 88.88 81 GLY A O 1
ATOM 575 N N . ASP A 1 82 ? 29.040 0.412 -53.272 1.00 91.81 82 ASP A N 1
ATOM 576 C CA . ASP A 1 82 ? 28.913 -0.536 -52.168 1.00 91.81 82 ASP A CA 1
ATOM 577 C C . ASP A 1 82 ? 28.200 0.094 -50.964 1.00 91.81 82 ASP A C 1
ATOM 579 O O . ASP A 1 82 ? 28.369 1.281 -50.685 1.00 91.81 82 ASP A O 1
ATOM 583 N N . TYR A 1 83 ? 27.441 -0.714 -50.227 1.00 94.38 83 TYR A N 1
ATOM 584 C CA . TYR A 1 83 ? 26.877 -0.389 -48.922 1.00 94.38 83 TYR A CA 1
ATOM 585 C C . TYR A 1 83 ? 27.730 -1.029 -47.832 1.00 94.38 83 TYR A C 1
ATOM 587 O O . TYR A 1 83 ? 27.914 -2.245 -47.819 1.00 94.38 83 TYR A O 1
ATOM 595 N N . VAL A 1 84 ? 28.261 -0.220 -46.928 1.00 95.88 84 VAL A N 1
ATOM 596 C CA . VAL A 1 84 ? 29.239 -0.645 -45.929 1.00 95.88 84 VAL A CA 1
ATOM 597 C C . VAL A 1 84 ? 28.722 -0.312 -44.541 1.00 95.88 84 VAL A C 1
ATOM 599 O O . VAL A 1 84 ? 28.280 0.810 -44.297 1.00 95.88 84 VAL A O 1
ATOM 602 N N . VAL A 1 85 ? 28.799 -1.292 -43.653 1.00 95.94 85 VAL A N 1
ATOM 603 C CA . VAL A 1 85 ? 28.409 -1.219 -42.249 1.00 95.94 85 VAL A CA 1
ATOM 604 C C . VAL A 1 85 ? 29.598 -1.680 -41.419 1.00 95.94 85 VAL A C 1
ATOM 606 O O . VAL A 1 85 ? 30.112 -2.771 -41.667 1.00 95.94 85 VAL A O 1
ATOM 609 N N . GLY A 1 86 ? 30.042 -0.835 -40.493 1.00 93.38 86 GLY A N 1
ATOM 610 C CA . GLY A 1 86 ? 31.082 -1.166 -39.524 1.00 93.38 86 GLY A CA 1
ATOM 611 C C . GLY A 1 86 ? 30.612 -2.259 -38.575 1.00 93.38 86 GLY A C 1
ATOM 612 O O . GLY A 1 86 ? 31.185 -3.338 -38.552 1.00 93.38 86 GLY A O 1
ATOM 613 N N . GLY A 1 87 ? 29.471 -2.031 -37.923 1.00 92.12 87 GLY A N 1
ATOM 614 C CA . GLY A 1 87 ? 28.864 -2.991 -37.006 1.00 92.12 87 GLY A CA 1
ATOM 615 C C . GLY A 1 87 ? 27.986 -4.046 -37.686 1.00 92.12 87 GLY A C 1
ATOM 616 O O . GLY A 1 87 ? 28.291 -4.592 -38.749 1.00 92.12 87 GLY A O 1
ATOM 617 N N . SER A 1 88 ? 26.839 -4.325 -37.066 1.00 93.56 88 SER A N 1
ATOM 618 C CA . SER A 1 88 ? 25.876 -5.342 -37.513 1.00 93.56 88 SER A CA 1
ATOM 619 C C . SER A 1 88 ? 24.676 -4.738 -38.249 1.00 93.56 88 SER A C 1
ATOM 621 O O . SER A 1 88 ? 24.447 -3.533 -38.233 1.00 93.56 88 SER A O 1
ATOM 623 N N . LEU A 1 89 ? 23.854 -5.569 -38.894 1.00 93.81 89 LEU A N 1
ATOM 624 C CA . LEU A 1 89 ? 22.541 -5.149 -39.402 1.00 93.81 89 LEU A CA 1
ATOM 625 C C . LEU A 1 89 ? 21.437 -5.506 -38.403 1.00 93.81 89 LEU A C 1
ATOM 627 O O . LEU A 1 89 ? 21.419 -6.617 -37.876 1.00 93.81 89 LEU A O 1
ATOM 631 N N . ILE A 1 90 ? 20.450 -4.622 -38.223 1.00 93.44 90 ILE A N 1
ATOM 632 C CA . ILE A 1 90 ? 19.280 -4.935 -37.390 1.00 93.44 90 ILE A CA 1
ATOM 633 C C . ILE A 1 90 ? 18.469 -6.075 -38.003 1.00 93.44 90 ILE A C 1
ATOM 635 O O . ILE A 1 90 ? 17.852 -5.947 -39.070 1.00 93.44 90 ILE A O 1
ATOM 639 N N . GLU A 1 91 ? 18.382 -7.178 -37.267 1.00 87.94 91 GLU A N 1
ATOM 640 C CA . GLU A 1 91 ? 17.529 -8.293 -37.643 1.00 87.94 91 GLU A CA 1
ATOM 641 C C . GLU A 1 91 ? 16.059 -7.867 -37.728 1.00 87.94 91 GLU A C 1
ATOM 643 O O . GLU A 1 91 ? 15.501 -7.223 -36.839 1.00 87.94 91 GLU A O 1
ATOM 648 N N . ASN A 1 92 ? 15.385 -8.283 -38.802 1.00 86.88 92 ASN A N 1
ATOM 649 C CA . ASN A 1 92 ? 13.959 -8.025 -39.011 1.00 86.88 92 ASN A CA 1
ATOM 650 C C . ASN A 1 92 ? 13.567 -6.534 -38.947 1.00 86.88 92 ASN A C 1
ATOM 652 O O . ASN A 1 92 ? 12.420 -6.233 -38.613 1.00 86.88 92 ASN A O 1
ATOM 656 N N . ALA A 1 93 ? 14.456 -5.608 -39.326 1.00 90.94 93 ALA A N 1
ATOM 657 C CA . ALA A 1 93 ? 14.211 -4.159 -39.333 1.00 90.94 93 ALA A CA 1
ATOM 658 C C . ALA A 1 93 ? 12.841 -3.760 -39.935 1.00 90.94 93 ALA A C 1
ATOM 660 O O . ALA A 1 93 ? 12.099 -2.959 -39.363 1.00 90.94 93 ALA A O 1
ATOM 661 N N . ASN A 1 94 ? 12.429 -4.418 -41.026 1.00 91.69 94 ASN A N 1
ATOM 662 C CA . ASN A 1 94 ? 11.129 -4.195 -41.671 1.00 91.69 94 ASN A CA 1
ATOM 663 C C . ASN A 1 94 ? 9.919 -4.444 -40.748 1.00 91.69 94 ASN A C 1
ATOM 665 O O . ASN A 1 94 ? 8.879 -3.809 -40.917 1.00 91.69 94 ASN A O 1
ATOM 669 N N . SER A 1 95 ? 10.023 -5.372 -39.790 1.00 90.62 95 SER A N 1
ATOM 670 C CA . SER A 1 95 ? 8.950 -5.659 -38.825 1.00 90.62 95 SER A CA 1
ATOM 671 C C . SER A 1 95 ? 8.700 -4.496 -37.861 1.00 90.62 95 SER A C 1
ATOM 673 O O . SER A 1 95 ? 7.587 -4.340 -37.364 1.00 90.62 95 SER A O 1
ATOM 675 N N . PHE A 1 96 ? 9.705 -3.636 -37.690 1.00 89.75 96 PHE A N 1
ATOM 676 C CA . PHE A 1 96 ? 9.653 -2.408 -36.906 1.00 89.75 96 PHE A CA 1
ATOM 677 C C . PHE A 1 96 ? 9.374 -1.162 -37.765 1.00 89.75 96 PHE A C 1
ATOM 679 O O . PHE A 1 96 ? 9.388 -0.046 -37.255 1.00 89.75 96 PHE A O 1
ATOM 686 N N . GLY A 1 97 ? 9.119 -1.330 -39.071 1.00 90.00 97 GLY A N 1
ATOM 687 C CA . GLY A 1 97 ? 8.932 -0.217 -40.009 1.00 90.00 97 GLY A CA 1
ATOM 688 C C . GLY A 1 97 ? 10.227 0.511 -40.386 1.00 90.00 97 GLY A C 1
ATOM 689 O O . GLY A 1 97 ? 10.163 1.623 -40.908 1.00 90.00 97 GLY A O 1
ATOM 690 N N . LEU A 1 98 ? 11.382 -0.105 -40.128 1.00 92.31 98 LEU A N 1
ATOM 691 C CA . LEU A 1 98 ? 12.706 0.432 -40.435 1.00 92.31 98 LEU A CA 1
ATOM 692 C C . LEU A 1 98 ? 13.191 -0.042 -41.814 1.00 92.31 98 LEU A C 1
ATOM 694 O O . LEU A 1 98 ? 12.619 -0.954 -42.416 1.00 92.31 98 LEU A O 1
ATOM 698 N N . THR A 1 99 ? 14.258 0.576 -42.320 1.00 89.81 99 THR A N 1
ATOM 699 C CA . THR A 1 99 ? 14.896 0.187 -43.584 1.00 89.81 99 THR A CA 1
ATOM 700 C C . THR A 1 99 ? 15.600 -1.177 -43.448 1.00 89.81 99 THR A C 1
ATOM 702 O O . THR A 1 99 ? 16.157 -1.482 -42.397 1.00 89.81 99 THR A O 1
ATOM 705 N N . PRO A 1 100 ? 15.602 -2.032 -44.490 1.00 81.56 100 PRO A N 1
ATOM 706 C CA . PRO A 1 100 ? 16.132 -3.401 -44.408 1.00 81.56 100 PRO A CA 1
ATOM 707 C C . PRO A 1 100 ? 17.656 -3.498 -44.230 1.00 81.56 100 PRO A C 1
ATOM 709 O O . PRO A 1 100 ? 18.143 -4.577 -43.914 1.00 81.56 100 PRO A O 1
ATOM 712 N N . TYR A 1 101 ? 18.387 -2.401 -44.438 1.00 86.38 101 TYR A N 1
ATOM 713 C CA . TYR A 1 101 ? 19.841 -2.316 -44.271 1.00 86.38 101 TYR A CA 1
ATOM 714 C C . TYR A 1 101 ? 20.215 -1.315 -43.168 1.00 86.38 101 TYR A C 1
ATOM 716 O O . TYR A 1 101 ? 21.179 -0.571 -43.309 1.00 86.38 101 TYR A O 1
ATOM 724 N N . LEU A 1 102 ? 19.422 -1.239 -42.096 1.00 94.44 102 LEU A N 1
ATOM 725 C CA . LEU A 1 102 ? 19.723 -0.356 -40.972 1.00 94.44 102 LEU A CA 1
ATOM 726 C C . LEU A 1 102 ? 20.921 -0.897 -40.181 1.00 94.44 102 LEU A C 1
ATOM 728 O O . LEU A 1 102 ? 20.863 -2.015 -39.664 1.00 94.44 102 LEU A O 1
ATOM 732 N N . ALA A 1 103 ? 21.975 -0.095 -40.100 1.00 95.62 103 ALA A N 1
ATOM 733 C CA . ALA A 1 103 ? 23.208 -0.419 -39.404 1.00 95.62 103 ALA A CA 1
ATOM 734 C C . ALA A 1 103 ? 23.057 -0.241 -37.888 1.00 95.62 103 ALA A C 1
ATOM 736 O O . ALA A 1 103 ? 22.692 0.833 -37.413 1.00 95.62 103 ALA A O 1
ATOM 737 N N . GLU A 1 104 ? 23.328 -1.288 -37.122 1.00 95.00 104 GLU A N 1
ATOM 738 C CA . GLU A 1 104 ? 23.477 -1.220 -35.676 1.00 95.00 104 GLU A CA 1
ATOM 739 C C . GLU A 1 104 ? 24.876 -0.717 -35.333 1.00 95.00 104 GLU A C 1
ATOM 741 O O . GLU A 1 104 ? 25.878 -1.375 -35.602 1.00 95.00 104 GLU A O 1
ATOM 746 N N . VAL A 1 105 ? 24.915 0.465 -34.724 1.00 92.12 105 VAL A N 1
ATOM 747 C CA . VAL A 1 105 ? 26.148 1.154 -34.358 1.00 92.12 105 VAL A CA 1
ATOM 748 C C . VAL A 1 105 ? 26.750 0.473 -33.142 1.00 92.12 105 VAL A C 1
ATOM 750 O O . VAL A 1 105 ? 26.180 0.523 -32.043 1.00 92.12 105 VAL A O 1
ATOM 753 N N . ASP A 1 106 ? 27.941 -0.081 -33.304 1.00 86.88 106 ASP A N 1
ATOM 754 C CA . ASP A 1 106 ? 28.685 -0.640 -32.193 1.00 86.88 106 ASP A CA 1
ATOM 755 C C . ASP A 1 106 ? 29.561 0.433 -31.497 1.00 86.88 106 ASP A C 1
ATOM 757 O O . ASP A 1 106 ? 29.402 1.654 -31.653 1.00 86.88 106 ASP A O 1
ATOM 761 N N . SER A 1 107 ? 30.422 0.008 -30.575 1.00 85.38 107 SER A N 1
ATOM 762 C CA . SER A 1 107 ? 31.374 0.916 -29.918 1.00 85.38 107 SER A CA 1
ATOM 763 C C . SER A 1 107 ? 32.826 0.573 -30.182 1.00 85.38 107 SER A C 1
ATOM 765 O O . SER A 1 107 ? 33.694 0.997 -29.409 1.00 85.38 107 SER A O 1
ATOM 767 N N . VAL A 1 108 ? 33.084 -0.173 -31.248 1.00 92.12 108 VAL A N 1
ATOM 768 C CA . VAL A 1 108 ? 34.408 -0.646 -31.614 1.00 92.12 108 VAL A CA 1
ATOM 769 C C . VAL A 1 108 ? 34.935 0.201 -32.785 1.00 92.12 108 VAL A C 1
ATOM 771 O O . VAL A 1 108 ? 34.153 0.716 -33.568 1.00 92.12 108 VAL A O 1
ATOM 774 N N . PRO A 1 109 ? 36.248 0.497 -32.853 1.00 94.56 109 PRO A N 1
ATOM 775 C CA . PRO A 1 109 ? 36.786 1.311 -33.943 1.00 94.56 109 PRO A CA 1
ATOM 776 C C . PRO A 1 109 ? 36.920 0.552 -35.261 1.00 94.56 109 PRO A C 1
ATOM 778 O O . PRO A 1 109 ? 37.677 -0.420 -35.311 1.00 94.56 109 PRO A O 1
ATOM 781 N N . ASP A 1 110 ? 36.389 1.115 -36.343 1.00 95.94 110 ASP A N 1
ATOM 782 C CA . ASP A 1 110 ? 36.599 0.601 -37.700 1.00 95.94 110 ASP A CA 1
ATOM 783 C C . ASP A 1 110 ? 37.583 1.426 -38.530 1.00 95.94 110 ASP A C 1
ATOM 785 O O . ASP A 1 110 ? 37.789 2.634 -38.339 1.00 95.94 110 ASP A O 1
ATOM 789 N N . LEU A 1 111 ? 38.237 0.752 -39.479 1.00 97.06 111 LEU A N 1
ATOM 790 C CA . LEU A 1 111 ? 39.262 1.316 -40.351 1.00 97.06 111 LEU A CA 1
ATOM 791 C C . LEU A 1 111 ? 38.833 1.257 -41.821 1.00 97.06 111 LEU A C 1
ATOM 793 O O . LEU A 1 111 ? 38.917 0.218 -42.476 1.00 97.06 111 LEU A O 1
ATOM 797 N N . PHE A 1 112 ? 38.494 2.412 -42.386 1.00 96.94 112 PHE A N 1
ATOM 798 C CA . PHE A 1 112 ? 38.068 2.552 -43.778 1.00 96.94 112 PHE A CA 1
ATOM 799 C C . PHE A 1 112 ? 39.227 3.022 -44.668 1.00 96.94 112 PHE A C 1
ATOM 801 O O . PHE A 1 112 ? 39.599 4.193 -44.662 1.00 96.94 112 PHE A O 1
ATOM 808 N N . TYR A 1 113 ? 39.810 2.121 -45.457 1.00 95.31 113 TYR A N 1
ATOM 809 C CA . TYR A 1 113 ? 40.844 2.407 -46.455 1.00 95.31 113 TYR A CA 1
ATOM 810 C C . TYR A 1 113 ? 40.222 2.602 -47.836 1.00 95.31 113 TYR A C 1
ATOM 812 O O . TYR A 1 113 ? 39.881 1.648 -48.532 1.00 95.31 113 TYR A O 1
ATOM 820 N N . LEU A 1 114 ? 40.122 3.854 -48.254 1.00 92.56 114 LEU A N 1
ATOM 821 C CA . LEU A 1 114 ? 39.518 4.262 -49.510 1.00 92.56 114 LEU A CA 1
ATOM 822 C C . LEU A 1 114 ? 40.590 4.419 -50.590 1.00 92.56 114 LEU A C 1
ATOM 824 O O . LEU A 1 114 ? 41.632 5.048 -50.371 1.00 92.56 114 LEU A O 1
ATOM 828 N N . THR A 1 115 ? 40.325 3.857 -51.765 1.00 85.44 115 THR A N 1
ATOM 829 C CA . THR A 1 115 ? 41.228 3.919 -52.921 1.00 85.44 115 THR A CA 1
ATOM 830 C C . THR A 1 115 ? 40.621 4.769 -54.035 1.00 85.44 115 THR A C 1
ATOM 832 O O . THR A 1 115 ? 39.467 4.579 -54.418 1.00 85.44 115 THR A O 1
ATOM 835 N N . ASN A 1 116 ? 41.402 5.718 -54.562 1.00 69.44 116 ASN A N 1
ATOM 836 C CA . ASN A 1 116 ? 40.977 6.659 -55.610 1.00 69.44 116 ASN A CA 1
ATOM 837 C C . ASN A 1 116 ? 41.517 6.279 -57.008 1.00 69.44 116 ASN A C 1
ATOM 839 O O . ASN A 1 116 ? 41.758 7.123 -57.870 1.00 69.44 116 ASN A O 1
ATOM 843 N N . SER A 1 117 ? 41.784 4.991 -57.244 1.00 58.50 117 SER A N 1
ATOM 844 C CA . SER A 1 117 ? 42.394 4.487 -58.486 1.00 58.50 117 SER A CA 1
ATOM 845 C C . SER A 1 117 ? 41.436 4.444 -59.691 1.00 58.50 117 SER A C 1
ATOM 847 O O . SER A 1 117 ? 41.878 4.149 -60.804 1.00 58.50 117 SER A O 1
ATOM 849 N N . GLY A 1 118 ? 40.156 4.783 -59.506 1.00 52.84 118 GLY A N 1
ATOM 850 C CA . GLY A 1 118 ? 39.145 4.940 -60.556 1.00 52.84 118 GLY A CA 1
ATOM 851 C C . GLY A 1 118 ? 38.643 6.386 -60.626 1.00 52.84 118 GLY A C 1
ATOM 852 O O . GLY A 1 118 ? 38.428 7.019 -59.606 1.00 52.84 118 GLY A O 1
ATOM 853 N N . SER A 1 119 ? 38.500 6.917 -61.841 1.00 45.56 119 SER A N 1
ATOM 854 C CA . SER A 1 119 ? 38.094 8.291 -62.195 1.00 45.56 119 SER A CA 1
ATOM 855 C C . SER A 1 119 ? 37.037 8.953 -61.290 1.00 45.56 119 SER A C 1
ATOM 857 O O . SER A 1 119 ? 36.048 8.318 -60.944 1.00 45.56 119 SER A O 1
ATOM 859 N N . GLY A 1 120 ? 37.233 10.250 -61.002 1.00 52.81 120 GLY A N 1
ATOM 860 C CA . GLY A 1 120 ? 36.465 11.039 -60.027 1.00 52.81 120 GLY A CA 1
ATOM 861 C C . GLY A 1 120 ? 34.949 11.123 -60.224 1.00 52.81 120 GLY A C 1
ATOM 862 O O . GLY A 1 120 ? 34.451 10.787 -61.289 1.00 52.81 120 GLY A O 1
ATOM 863 N N . ALA A 1 121 ? 34.261 11.604 -59.176 1.00 52.59 121 ALA A N 1
ATOM 864 C CA . ALA A 1 121 ? 32.803 11.731 -59.050 1.00 52.59 121 ALA A CA 1
ATOM 865 C C . ALA A 1 121 ? 32.043 10.631 -59.816 1.00 52.59 121 ALA A C 1
ATOM 867 O O . ALA A 1 121 ? 31.477 10.880 -60.880 1.00 52.59 121 ALA A O 1
ATOM 868 N N . SER A 1 122 ? 32.090 9.399 -59.301 1.00 55.47 122 SER A N 1
ATOM 869 C CA . SER A 1 122 ? 31.301 8.303 -59.858 1.00 55.47 122 SER A CA 1
ATOM 870 C C . SER A 1 122 ? 29.805 8.580 -59.643 1.00 55.47 122 SER A C 1
ATOM 872 O O . SER A 1 122 ? 29.401 9.089 -58.597 1.00 55.47 122 SER A O 1
ATOM 874 N N . ASP A 1 123 ? 28.965 8.230 -60.623 1.00 64.25 123 ASP A N 1
ATOM 875 C CA . ASP A 1 123 ? 27.498 8.292 -60.486 1.00 64.25 123 ASP A CA 1
ATOM 876 C C . ASP A 1 123 ? 26.963 7.279 -59.442 1.00 64.25 123 ASP A C 1
ATOM 878 O O . ASP A 1 123 ? 25.797 7.342 -59.060 1.00 64.25 123 ASP A O 1
ATOM 882 N N . ASN A 1 124 ? 27.827 6.377 -58.953 1.00 75.50 124 ASN A N 1
ATOM 883 C CA . ASN A 1 124 ? 27.537 5.307 -58.000 1.00 75.50 124 ASN A CA 1
ATOM 884 C C . ASN A 1 124 ? 28.525 5.375 -56.820 1.00 75.50 124 ASN A C 1
ATOM 886 O O . ASN A 1 124 ? 29.460 4.579 -56.728 1.00 75.50 124 ASN A O 1
ATOM 890 N N . ALA A 1 125 ? 28.346 6.354 -55.933 1.00 87.56 125 ALA A N 1
ATOM 891 C CA . ALA A 1 125 ? 29.177 6.498 -54.740 1.00 87.56 125 ALA A CA 1
ATOM 892 C C . ALA A 1 125 ? 28.920 5.367 -53.727 1.00 87.56 125 ALA A C 1
ATOM 894 O O . ALA A 1 125 ? 27.763 5.039 -53.459 1.00 87.56 125 ALA A O 1
ATOM 895 N N . SER A 1 126 ? 29.980 4.810 -53.132 1.00 92.12 126 SER A N 1
ATOM 896 C CA . SER A 1 126 ? 29.843 3.844 -52.029 1.00 92.12 126 SER A CA 1
ATOM 897 C C . SER A 1 126 ? 29.408 4.565 -50.749 1.00 92.12 126 SER A C 1
ATOM 899 O O . SER A 1 126 ? 29.847 5.689 -50.501 1.00 92.12 126 SER A O 1
ATOM 901 N N . LEU A 1 127 ? 28.553 3.942 -49.943 1.00 94.69 127 LEU A N 1
ATOM 902 C CA . LEU A 1 127 ? 27.998 4.487 -48.706 1.00 94.69 127 LEU A CA 1
ATOM 903 C C . LEU A 1 127 ? 28.534 3.724 -47.493 1.00 94.69 127 LEU A C 1
ATOM 905 O O . LEU A 1 127 ? 28.361 2.515 -47.411 1.00 94.69 127 LEU A O 1
ATOM 909 N N . ILE A 1 128 ? 29.111 4.449 -46.540 1.00 96.81 128 ILE A N 1
ATOM 910 C CA . ILE A 1 128 ? 29.398 3.969 -45.187 1.00 96.81 128 ILE A CA 1
ATOM 911 C C . ILE A 1 128 ? 28.239 4.426 -44.295 1.00 96.81 128 ILE A C 1
ATOM 913 O O . ILE A 1 128 ? 27.970 5.628 -44.210 1.00 96.81 128 ILE A O 1
ATOM 917 N N . ALA A 1 129 ? 27.518 3.480 -43.700 1.00 95.94 129 ALA A N 1
ATOM 918 C CA . ALA A 1 129 ? 26.197 3.704 -43.117 1.00 95.94 129 ALA A CA 1
ATOM 919 C C . ALA A 1 129 ? 26.204 4.169 -41.652 1.00 95.94 129 ALA A C 1
ATOM 921 O O . ALA A 1 129 ? 25.258 4.831 -41.237 1.00 95.94 129 ALA A O 1
ATOM 922 N N . ASP A 1 130 ? 27.239 3.855 -40.880 1.00 95.38 130 ASP A N 1
ATOM 923 C CA . ASP A 1 130 ? 27.278 3.992 -39.417 1.00 95.38 130 ASP A CA 1
ATOM 924 C C . ASP A 1 130 ? 28.581 4.607 -38.897 1.00 95.38 130 ASP A C 1
ATOM 926 O O . ASP A 1 130 ? 29.015 4.322 -37.785 1.00 95.38 130 ASP A O 1
ATOM 930 N N . PHE A 1 131 ? 29.194 5.504 -39.671 1.00 96.31 131 PHE A N 1
ATOM 931 C CA . PHE A 1 131 ? 30.485 6.076 -39.307 1.00 96.31 131 PHE A CA 1
ATOM 932 C C . PHE A 1 131 ? 30.409 6.863 -37.996 1.00 96.31 131 PHE A C 1
ATOM 934 O O . PHE A 1 131 ? 29.737 7.897 -37.887 1.00 96.31 131 PHE A O 1
ATOM 941 N N . ARG A 1 132 ? 31.163 6.428 -36.993 1.00 94.25 132 ARG A N 1
ATOM 942 C CA . ARG A 1 132 ? 31.176 7.031 -35.669 1.00 94.25 132 ARG A CA 1
ATOM 943 C C . ARG A 1 132 ? 32.344 7.994 -35.505 1.00 94.25 132 ARG A C 1
ATOM 945 O O . ARG A 1 132 ? 33.498 7.619 -35.292 1.00 94.25 132 ARG A O 1
ATOM 952 N N . ILE A 1 133 ? 32.026 9.286 -35.511 1.00 92.94 133 ILE A N 1
ATOM 953 C CA . ILE A 1 133 ? 33.015 10.362 -35.378 1.00 92.94 133 ILE A CA 1
ATOM 954 C C . ILE A 1 133 ? 33.816 10.222 -34.076 1.00 92.94 133 ILE A C 1
ATOM 956 O O . ILE A 1 133 ? 33.264 10.168 -32.976 1.00 92.94 133 ILE A O 1
ATOM 960 N N . GLY A 1 134 ? 35.144 10.224 -34.211 1.00 90.81 134 GLY A N 1
ATOM 961 C CA . GLY A 1 134 ? 36.082 10.126 -33.091 1.00 90.81 134 GLY A CA 1
ATOM 962 C C . GLY A 1 134 ? 36.332 8.700 -32.593 1.00 90.81 134 GLY A C 1
ATOM 963 O O . GLY A 1 134 ? 37.166 8.529 -31.704 1.00 90.81 134 GLY A O 1
ATOM 964 N N . VAL A 1 135 ? 35.648 7.706 -33.164 1.00 93.56 135 VAL A N 1
ATOM 965 C CA . VAL A 1 135 ? 35.890 6.276 -32.936 1.00 93.56 135 VAL A CA 1
ATOM 966 C C . VAL A 1 135 ? 36.485 5.673 -34.206 1.00 93.56 135 VAL A C 1
ATOM 968 O O . VAL A 1 135 ? 37.627 5.210 -34.175 1.00 93.56 135 VAL A O 1
ATOM 971 N N . ASP A 1 136 ? 35.786 5.816 -35.327 1.00 96.50 136 ASP A N 1
ATOM 972 C CA . ASP A 1 136 ? 36.204 5.271 -36.614 1.00 96.50 136 ASP A CA 1
ATOM 973 C C . ASP A 1 136 ? 37.228 6.148 -37.316 1.00 96.50 136 ASP A C 1
ATOM 975 O O . ASP A 1 136 ? 37.340 7.362 -37.088 1.00 96.50 136 ASP A O 1
ATOM 979 N N . ARG A 1 137 ? 38.000 5.520 -38.205 1.00 96.88 137 ARG A N 1
ATOM 980 C CA . ARG A 1 137 ? 39.111 6.167 -38.901 1.00 96.88 137 ARG A CA 1
ATOM 981 C C . ARG A 1 137 ? 39.046 5.895 -40.387 1.00 96.88 137 ARG A C 1
ATOM 983 O O . ARG A 1 137 ? 38.875 4.765 -40.832 1.00 96.88 137 ARG A O 1
ATOM 990 N N . VAL A 1 138 ? 39.268 6.945 -41.164 1.00 96.94 138 VAL A N 1
ATOM 991 C CA . VAL A 1 138 ? 39.259 6.886 -42.623 1.00 96.94 138 VAL A CA 1
ATOM 992 C C . VAL A 1 138 ? 40.632 7.251 -43.177 1.00 96.94 138 VAL A C 1
ATOM 994 O O . VAL A 1 138 ? 41.269 8.219 -42.762 1.00 96.94 138 VAL A O 1
ATOM 997 N N . PHE A 1 139 ? 41.094 6.462 -44.137 1.00 95.75 139 PHE A N 1
ATOM 998 C CA . PHE A 1 139 ? 42.355 6.625 -44.843 1.00 95.75 139 PHE A CA 1
ATOM 999 C C . PHE A 1 139 ? 42.063 6.737 -46.333 1.00 95.75 139 PHE A C 1
ATOM 1001 O O . PHE A 1 139 ? 41.344 5.910 -46.880 1.00 95.75 139 PHE A O 1
ATOM 1008 N N . VAL A 1 140 ? 42.656 7.713 -47.011 1.00 91.81 140 VAL A N 1
ATOM 1009 C CA . VAL A 1 140 ? 42.569 7.851 -48.471 1.00 91.81 140 VAL A CA 1
ATOM 1010 C C . VAL A 1 140 ? 43.965 7.691 -49.039 1.00 91.81 140 VAL A C 1
ATOM 1012 O O . VAL A 1 140 ? 44.870 8.438 -48.661 1.00 91.81 140 VAL A O 1
ATOM 1015 N N . ASP A 1 141 ? 44.139 6.703 -49.916 1.00 85.69 141 ASP A N 1
ATOM 1016 C CA . ASP A 1 141 ? 45.427 6.344 -50.525 1.00 85.69 141 ASP A CA 1
ATOM 1017 C C . ASP A 1 141 ? 46.545 6.116 -49.481 1.00 85.69 141 ASP A C 1
ATOM 1019 O O . ASP A 1 141 ? 47.723 6.393 -49.706 1.00 85.69 141 ASP A O 1
ATOM 1023 N N . GLY A 1 142 ? 46.163 5.586 -48.313 1.00 86.06 142 GLY A N 1
ATOM 1024 C CA . GLY A 1 142 ? 47.067 5.263 -47.205 1.00 86.06 142 GLY A CA 1
ATOM 1025 C C . GLY A 1 142 ? 47.341 6.406 -46.221 1.00 86.06 142 GLY A C 1
ATOM 1026 O O . GLY A 1 142 ? 48.005 6.171 -45.212 1.00 86.06 142 GLY A O 1
ATOM 1027 N N . GLU A 1 143 ? 46.815 7.609 -46.459 1.00 91.75 143 GLU A N 1
ATOM 1028 C CA . GLU A 1 143 ? 46.913 8.743 -45.534 1.00 91.75 143 GLU A CA 1
ATOM 1029 C C . GLU A 1 143 ? 45.619 8.914 -44.736 1.00 91.75 143 GLU A C 1
ATOM 1031 O O . GLU A 1 143 ? 44.535 9.000 -45.312 1.00 91.75 143 GLU A O 1
ATOM 1036 N N . GLU A 1 144 ? 45.729 8.992 -43.408 1.00 94.88 144 GLU A N 1
ATOM 1037 C CA . GLU A 1 144 ? 44.585 9.253 -42.531 1.00 94.88 144 GLU A CA 1
ATOM 1038 C C . GLU A 1 144 ? 43.994 10.638 -42.804 1.00 94.88 144 GLU A C 1
ATOM 1040 O O . GLU A 1 144 ? 44.719 11.634 -42.915 1.00 94.88 144 GLU A O 1
ATOM 1045 N N . ARG A 1 145 ? 42.668 10.705 -42.896 1.00 93.50 145 ARG A N 1
ATOM 1046 C CA . ARG A 1 145 ? 41.919 11.951 -43.042 1.00 93.50 145 ARG A CA 1
ATOM 1047 C C . ARG A 1 145 ? 41.205 12.269 -41.734 1.00 93.50 145 ARG A C 1
ATOM 1049 O O . ARG A 1 145 ? 40.678 11.390 -41.065 1.00 93.50 145 ARG A O 1
ATOM 1056 N N . GLY A 1 146 ? 41.191 13.548 -41.383 1.00 90.31 146 GLY A N 1
ATOM 1057 C CA . GLY A 1 146 ? 40.538 14.068 -40.188 1.00 90.31 146 GLY A CA 1
ATOM 1058 C C . GLY A 1 146 ? 40.308 15.571 -40.314 1.00 90.31 146 GLY A C 1
ATOM 1059 O O . GLY A 1 146 ? 40.742 16.190 -41.286 1.00 90.31 146 GLY A O 1
ATOM 1060 N N . GLY A 1 147 ? 39.637 16.162 -39.330 1.00 91.12 147 GLY A N 1
ATOM 1061 C CA . GLY A 1 147 ? 39.266 17.578 -39.324 1.00 91.12 147 GLY A CA 1
ATOM 1062 C C . GLY A 1 147 ? 37.800 17.772 -38.950 1.00 91.12 147 GLY A C 1
ATOM 1063 O O . GLY A 1 147 ? 37.164 16.855 -38.436 1.00 91.12 147 GLY A O 1
ATOM 1064 N N . GLU A 1 148 ? 37.272 18.969 -39.209 1.00 94.81 148 GLU A N 1
ATOM 1065 C CA . GLU A 1 148 ? 35.848 19.266 -39.018 1.00 94.81 148 GLU A CA 1
ATOM 1066 C C . GLU A 1 148 ? 34.980 18.351 -39.890 1.00 94.81 148 GLU A C 1
ATOM 1068 O O . GLU A 1 148 ? 35.210 18.245 -41.099 1.00 94.81 148 GLU A O 1
ATOM 1073 N N . TRP A 1 149 ? 33.970 17.725 -39.276 1.00 94.75 149 TRP A N 1
ATOM 1074 C CA . TRP A 1 149 ? 33.175 16.659 -39.892 1.00 94.75 149 TRP A CA 1
ATOM 1075 C C . TRP A 1 149 ? 32.569 17.059 -41.237 1.00 94.75 149 TRP A C 1
ATOM 1077 O O . TRP A 1 149 ? 32.777 16.375 -42.236 1.00 94.75 149 TRP A O 1
ATOM 1087 N N . SER A 1 150 ? 31.897 18.210 -41.297 1.00 93.94 150 SER A N 1
ATOM 1088 C CA . SER A 1 150 ? 31.224 18.668 -42.517 1.00 93.94 150 SE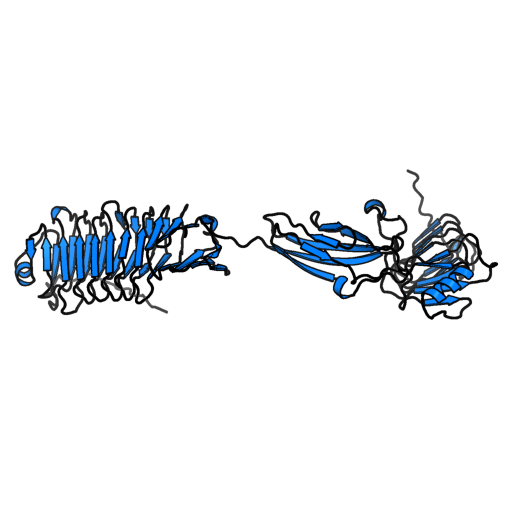R A CA 1
ATOM 1089 C C . SER A 1 150 ? 32.196 18.867 -43.688 1.00 93.94 150 SER A C 1
ATOM 1091 O O . SER A 1 150 ? 31.842 18.597 -44.834 1.00 93.94 150 SER A O 1
ATOM 1093 N N . SER A 1 151 ? 33.428 19.311 -43.408 1.00 95.12 151 SER A N 1
ATOM 1094 C CA . SER A 1 151 ? 34.471 19.478 -44.429 1.00 95.12 151 SER A CA 1
ATOM 1095 C C . SER A 1 151 ? 35.021 18.127 -44.882 1.00 95.12 151 SER A C 1
ATOM 1097 O O . SER A 1 151 ? 35.118 17.881 -46.080 1.00 95.12 151 SER A O 1
ATOM 1099 N N . LEU A 1 152 ? 35.320 17.230 -43.934 1.00 95.00 152 LEU A N 1
ATOM 1100 C CA . LEU A 1 152 ? 35.794 15.878 -44.232 1.00 95.00 152 LEU A CA 1
ATOM 1101 C C . LEU A 1 152 ? 34.778 15.109 -45.086 1.00 95.00 152 LEU A C 1
ATOM 1103 O O . LEU A 1 152 ? 35.143 14.538 -46.109 1.00 95.00 152 LEU A O 1
ATOM 1107 N N . LYS A 1 153 ? 33.497 15.141 -44.709 1.00 94.81 153 LYS A N 1
ATOM 1108 C CA . LYS A 1 153 ? 32.411 14.490 -45.449 1.00 94.81 153 LYS A CA 1
ATOM 1109 C C . LYS A 1 153 ? 32.280 15.036 -46.873 1.00 94.81 153 LYS A C 1
ATOM 1111 O O . LYS A 1 153 ? 32.136 14.255 -47.810 1.00 94.81 153 LYS A O 1
ATOM 1116 N N . ALA A 1 154 ? 32.378 16.354 -47.058 1.00 92.62 154 ALA A N 1
ATOM 1117 C CA . ALA A 1 154 ? 32.346 16.967 -48.387 1.00 92.62 154 ALA A CA 1
ATOM 1118 C C . ALA A 1 154 ? 33.545 16.543 -49.256 1.00 92.62 154 ALA A C 1
ATOM 1120 O O . ALA A 1 154 ? 33.365 16.229 -50.434 1.00 92.62 154 ALA A O 1
ATOM 1121 N N . ASP A 1 155 ? 34.747 16.488 -48.678 1.00 92.12 155 ASP A N 1
ATOM 1122 C CA . ASP A 1 155 ? 35.956 16.045 -49.377 1.00 92.12 155 ASP A CA 1
ATOM 1123 C C . ASP A 1 155 ? 35.860 14.568 -49.792 1.00 92.12 155 ASP A C 1
ATOM 1125 O O . ASP A 1 155 ? 36.203 14.220 -50.922 1.00 92.12 155 ASP A O 1
ATOM 1129 N N . LEU A 1 156 ? 35.343 13.699 -48.918 1.00 92.75 156 LEU A N 1
ATOM 1130 C CA . LEU A 1 156 ? 35.128 12.276 -49.210 1.00 92.75 156 LEU A CA 1
ATOM 1131 C C . LEU A 1 156 ? 34.057 12.063 -50.293 1.00 92.75 156 LEU A C 1
ATOM 1133 O O . LEU A 1 156 ? 34.240 11.229 -51.182 1.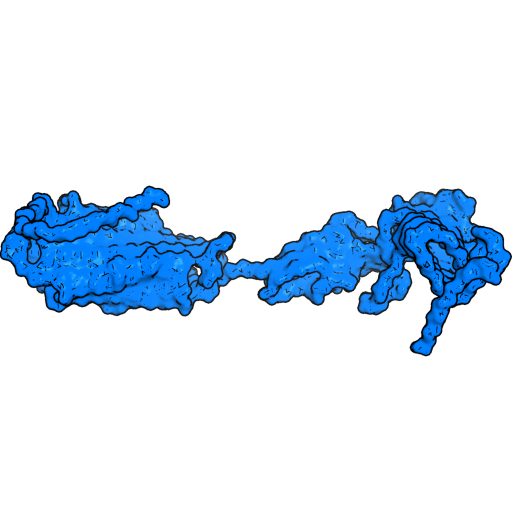00 92.75 156 LEU A O 1
ATOM 1137 N N . ALA A 1 157 ? 32.998 12.875 -50.298 1.00 91.62 157 ALA A N 1
ATOM 1138 C CA . ALA A 1 157 ? 31.962 12.824 -51.329 1.00 91.62 157 ALA A CA 1
ATOM 1139 C C . ALA A 1 157 ? 32.509 13.160 -52.728 1.00 91.62 157 ALA A C 1
ATOM 1141 O O . ALA A 1 157 ? 32.123 12.526 -53.711 1.00 91.62 157 ALA A O 1
ATOM 1142 N N . LEU A 1 158 ? 33.465 14.094 -52.842 1.00 89.50 158 LEU A N 1
ATOM 1143 C CA . LEU A 1 158 ? 34.145 14.396 -54.115 1.00 89.50 158 LEU A CA 1
ATOM 1144 C C . LEU A 1 158 ? 34.963 13.211 -54.652 1.00 89.50 158 LEU A C 1
ATOM 1146 O O . LEU A 1 158 ? 35.187 13.111 -55.862 1.00 89.50 158 LEU A O 1
ATOM 1150 N N . LEU A 1 159 ? 35.386 12.314 -53.762 1.00 89.12 159 LEU A N 1
ATOM 1151 C CA . LEU A 1 159 ? 36.076 11.068 -54.089 1.00 89.12 159 LEU A CA 1
ATOM 1152 C C . LEU A 1 159 ? 35.104 9.908 -54.369 1.00 89.12 159 LEU A C 1
ATOM 1154 O O . LEU A 1 159 ? 35.550 8.796 -54.633 1.00 89.12 159 LEU A O 1
ATOM 1158 N N . GLY A 1 160 ? 33.789 10.157 -54.340 1.00 90.31 160 GLY A N 1
ATOM 1159 C CA . GLY A 1 160 ? 32.761 9.150 -54.597 1.00 90.31 160 GLY A CA 1
ATOM 1160 C C . GLY A 1 160 ? 32.472 8.241 -53.400 1.00 90.31 160 GLY A C 1
ATOM 1161 O O . GLY A 1 160 ? 32.101 7.082 -53.600 1.00 90.31 160 GLY A O 1
ATOM 1162 N N . PHE A 1 161 ? 32.644 8.748 -52.176 1.00 92.44 161 PHE A N 1
ATOM 1163 C CA . PHE A 1 161 ? 32.273 8.056 -50.943 1.00 92.44 161 PHE A CA 1
ATOM 1164 C C . PHE A 1 161 ? 31.329 8.914 -50.105 1.00 92.44 161 PHE A C 1
ATOM 1166 O O . PHE A 1 161 ? 31.669 10.026 -49.703 1.00 92.44 161 PHE A O 1
ATOM 1173 N N . ASN A 1 162 ? 30.152 8.381 -49.812 1.00 94.25 162 ASN A N 1
ATOM 1174 C CA . ASN A 1 162 ? 29.198 8.987 -48.900 1.00 94.25 162 ASN A CA 1
ATOM 1175 C C . ASN A 1 162 ? 29.368 8.375 -47.514 1.00 94.25 162 ASN A C 1
ATOM 1177 O O . ASN A 1 162 ? 29.478 7.162 -47.374 1.00 94.25 162 ASN A O 1
ATOM 1181 N N . PHE A 1 163 ? 29.356 9.222 -46.494 1.00 95.94 163 PHE A N 1
ATOM 1182 C CA . PHE A 1 163 ? 29.398 8.800 -45.102 1.00 95.94 163 PHE A CA 1
ATOM 1183 C C . PHE A 1 163 ? 28.143 9.302 -44.396 1.00 95.94 163 PHE A C 1
ATOM 1185 O O . PHE A 1 163 ? 27.785 10.477 -44.532 1.00 95.94 163 PHE A O 1
ATOM 1192 N N . ASN A 1 164 ? 27.492 8.410 -43.665 1.00 96.38 164 ASN A N 1
ATOM 1193 C CA . ASN A 1 164 ? 26.430 8.722 -42.724 1.00 96.38 164 ASN A CA 1
ATOM 1194 C C . ASN A 1 164 ? 27.027 8.683 -41.317 1.00 96.38 164 ASN A C 1
ATOM 1196 O O . ASN A 1 164 ? 27.583 7.658 -40.919 1.00 96.38 164 ASN A O 1
ATOM 1200 N N . ALA A 1 165 ? 26.982 9.808 -40.609 1.00 96.38 165 ALA A N 1
ATOM 1201 C CA . ALA A 1 165 ? 27.398 9.857 -39.221 1.00 96.38 165 ALA A CA 1
ATOM 1202 C C . ALA A 1 165 ? 26.364 9.124 -38.371 1.00 96.38 165 ALA A C 1
ATOM 1204 O O . ALA A 1 165 ? 25.190 9.457 -38.416 1.00 96.38 165 ALA A O 1
ATOM 1205 N N . ALA A 1 166 ? 26.804 8.155 -37.577 1.00 95.38 166 ALA A N 1
ATOM 1206 C CA . ALA A 1 166 ? 25.906 7.436 -36.689 1.00 95.38 166 ALA A CA 1
ATOM 1207 C C . ALA A 1 166 ? 25.256 8.361 -35.634 1.00 95.38 166 ALA A C 1
ATOM 1209 O O . ALA A 1 166 ? 25.946 9.224 -35.062 1.00 95.38 166 ALA A O 1
ATOM 1210 N N . PRO A 1 167 ? 23.983 8.117 -35.263 1.00 95.56 167 PRO A N 1
ATOM 1211 C CA . PRO A 1 167 ? 23.338 8.835 -34.178 1.00 95.56 167 PRO A CA 1
ATOM 1212 C C . PRO A 1 167 ? 24.064 8.572 -32.857 1.00 95.56 167 PRO A C 1
ATOM 1214 O O . PRO A 1 167 ? 24.469 7.454 -32.529 1.00 95.56 167 PRO A O 1
ATOM 1217 N N . MET A 1 168 ? 24.204 9.618 -32.046 1.00 92.62 168 MET A N 1
ATOM 1218 C CA . MET A 1 168 ? 24.920 9.561 -30.777 1.00 92.62 168 MET A CA 1
ATOM 1219 C C . MET A 1 168 ? 23.955 9.615 -29.594 1.00 92.62 168 MET A C 1
ATOM 1221 O O . MET A 1 168 ? 23.217 10.585 -29.399 1.00 92.62 168 MET A O 1
ATOM 1225 N N . LEU A 1 169 ? 24.029 8.586 -28.749 1.00 89.94 169 LEU A N 1
ATOM 1226 C CA . LEU A 1 169 ? 23.318 8.501 -27.477 1.00 89.94 169 LEU A CA 1
ATOM 1227 C C . LEU A 1 169 ? 24.261 8.846 -26.316 1.00 89.94 169 LEU A C 1
ATOM 1229 O O . LEU A 1 169 ? 25.395 8.366 -26.256 1.00 89.94 169 LEU A O 1
ATOM 1233 N N . ARG A 1 170 ? 23.796 9.653 -25.356 1.00 88.69 170 ARG A N 1
ATOM 1234 C CA . ARG A 1 170 ? 24.538 9.866 -24.102 1.00 88.69 170 ARG A CA 1
ATOM 1235 C C . ARG A 1 170 ? 24.670 8.561 -23.324 1.00 88.69 170 ARG A C 1
ATOM 1237 O O . ARG A 1 170 ? 23.708 7.817 -23.192 1.00 88.69 170 ARG A O 1
ATOM 1244 N N . GLU A 1 171 ? 25.823 8.357 -22.695 1.00 85.81 171 GLU A N 1
ATOM 1245 C CA . GLU A 1 171 ? 26.121 7.119 -21.963 1.00 85.81 171 GLU A CA 1
ATOM 1246 C C . GLU A 1 171 ? 25.091 6.789 -20.869 1.00 85.81 171 GLU A C 1
ATOM 1248 O O . GLU A 1 171 ? 24.677 5.646 -20.722 1.00 85.81 171 GLU A O 1
ATOM 1253 N N . SER A 1 172 ? 24.580 7.806 -20.164 1.00 86.19 172 SER A N 1
ATOM 1254 C CA . SER A 1 172 ? 23.535 7.644 -19.140 1.00 86.19 172 SER A CA 1
ATOM 1255 C C . SER A 1 172 ? 22.196 7.124 -19.670 1.00 86.19 172 SER A C 1
ATOM 1257 O O . SER A 1 172 ? 21.305 6.834 -18.880 1.00 86.19 172 SER A O 1
ATOM 1259 N N . LEU A 1 173 ? 22.014 7.102 -20.990 1.00 89.62 173 LEU A N 1
ATOM 1260 C CA . LEU A 1 173 ? 20.820 6.591 -21.647 1.00 89.62 173 LEU A CA 1
ATOM 1261 C C . LEU A 1 173 ? 21.031 5.188 -22.225 1.00 89.62 173 LEU A C 1
ATOM 1263 O O . LEU A 1 173 ? 20.053 4.549 -22.576 1.00 89.62 173 LEU A O 1
ATOM 1267 N N . ARG A 1 174 ? 22.257 4.649 -22.274 1.00 89.19 174 ARG A N 1
ATOM 1268 C CA . ARG A 1 174 ? 22.460 3.255 -22.710 1.00 89.19 174 ARG A CA 1
ATOM 1269 C C . ARG A 1 174 ? 21.797 2.247 -21.771 1.00 89.19 174 ARG A C 1
ATOM 1271 O O . ARG A 1 174 ? 21.376 1.187 -22.217 1.00 89.19 174 ARG A O 1
ATOM 1278 N N . SER A 1 175 ? 21.670 2.589 -20.488 1.00 93.00 175 SER A N 1
ATOM 1279 C CA . SER A 1 175 ? 20.929 1.803 -19.503 1.00 93.00 175 SER A CA 1
ATOM 1280 C C . SER A 1 175 ? 20.196 2.724 -18.530 1.00 93.00 175 SER A C 1
ATOM 1282 O O . SER A 1 175 ? 20.814 3.541 -17.844 1.00 93.00 175 SER A O 1
ATOM 1284 N N . ILE A 1 176 ? 18.869 2.612 -18.481 1.00 92.56 176 ILE A N 1
ATOM 1285 C CA . ILE A 1 176 ? 17.988 3.443 -17.655 1.00 92.56 176 ILE A CA 1
ATOM 1286 C C . ILE A 1 176 ? 17.205 2.541 -16.703 1.00 92.56 176 ILE A C 1
ATOM 1288 O O . ILE A 1 176 ? 16.568 1.595 -17.146 1.00 92.56 176 ILE A O 1
ATOM 1292 N N . SER A 1 177 ? 17.158 2.877 -15.414 1.00 92.94 177 SER A N 1
ATOM 1293 C CA . SER A 1 177 ? 16.252 2.224 -14.457 1.00 92.94 177 SER A CA 1
ATOM 1294 C C . SER A 1 177 ? 15.055 3.114 -14.134 1.00 92.94 177 SER A C 1
ATOM 1296 O O . SER A 1 177 ? 15.213 4.315 -13.873 1.00 92.94 177 SER A O 1
ATOM 1298 N N . ARG A 1 178 ? 13.849 2.538 -14.138 1.00 90.12 178 ARG A N 1
ATOM 1299 C CA . ARG A 1 178 ? 12.603 3.239 -13.804 1.00 90.12 178 ARG A CA 1
ATOM 1300 C C . ARG A 1 178 ? 11.690 2.411 -12.906 1.00 90.12 178 ARG A C 1
ATOM 1302 O O . ARG A 1 178 ? 11.401 1.253 -13.195 1.00 90.12 178 ARG A O 1
ATOM 1309 N N . GLU A 1 179 ? 11.179 3.076 -11.876 1.00 89.31 179 GLU A N 1
ATOM 1310 C CA . GLU A 1 179 ? 10.162 2.551 -10.967 1.00 89.31 179 GLU A CA 1
ATOM 1311 C C . GLU A 1 179 ? 8.817 3.241 -11.222 1.00 89.31 179 GLU A C 1
ATOM 1313 O O . GLU A 1 179 ? 8.759 4.463 -11.390 1.00 89.31 179 GLU A O 1
ATOM 1318 N N . PHE A 1 180 ? 7.739 2.458 -11.244 1.00 84.94 180 PHE A N 1
ATOM 1319 C CA . PHE A 1 180 ? 6.377 2.925 -11.494 1.00 84.94 180 PHE A CA 1
ATOM 1320 C C . PHE A 1 180 ? 5.378 2.348 -10.502 1.00 84.94 180 PHE A C 1
ATOM 1322 O O . PHE A 1 180 ? 5.570 1.275 -9.936 1.00 84.94 180 PHE A O 1
ATOM 1329 N N . VAL A 1 181 ? 4.247 3.036 -10.376 1.00 85.12 181 VAL A N 1
ATOM 1330 C CA . VAL A 1 181 ? 3.036 2.488 -9.766 1.00 85.12 181 VAL A CA 1
ATOM 1331 C C . VAL A 1 181 ? 2.103 2.019 -10.880 1.00 85.12 181 VAL A C 1
ATOM 1333 O O . VAL A 1 181 ? 1.863 2.748 -11.844 1.00 85.12 181 VAL A O 1
ATOM 1336 N N . ALA A 1 182 ? 1.563 0.808 -10.754 1.00 86.38 182 ALA A N 1
ATOM 1337 C CA . ALA A 1 182 ? 0.631 0.220 -11.710 1.00 86.38 182 ALA A CA 1
ATOM 1338 C C . ALA A 1 182 ? -0.527 1.186 -12.009 1.00 86.38 182 ALA A C 1
ATOM 1340 O O . ALA A 1 182 ? -1.186 1.676 -11.089 1.00 86.38 182 ALA A O 1
ATOM 1341 N N . GLY A 1 183 ? -0.771 1.457 -13.295 1.00 84.81 183 GLY A N 1
ATOM 1342 C CA . GLY A 1 183 ? -1.782 2.416 -13.744 1.00 84.81 183 GLY A CA 1
ATOM 1343 C C . GLY A 1 183 ? -1.317 3.855 -13.948 1.00 84.81 183 GLY A C 1
ATOM 1344 O O . GLY A 1 183 ? -2.069 4.650 -14.513 1.00 84.81 183 GLY A O 1
ATOM 1345 N N . GLN A 1 184 ? -0.106 4.215 -13.515 1.00 87.31 184 GLN A N 1
ATOM 1346 C CA . GLN A 1 184 ? 0.455 5.547 -13.744 1.00 87.31 184 GLN A CA 1
ATOM 1347 C C . GLN A 1 184 ? 1.312 5.573 -15.007 1.00 87.31 184 GLN A C 1
ATOM 1349 O O . GLN A 1 184 ? 2.157 4.706 -15.213 1.00 87.31 184 GLN A O 1
ATOM 1354 N N . GLN A 1 185 ? 1.103 6.589 -15.845 1.00 91.00 185 GLN A N 1
ATOM 1355 C CA . GLN A 1 185 ? 1.889 6.784 -17.060 1.00 91.00 185 GLN A CA 1
ATOM 1356 C C . GLN A 1 185 ? 3.216 7.487 -16.763 1.00 91.00 185 GLN A C 1
ATOM 1358 O O . GLN A 1 185 ? 3.286 8.395 -15.934 1.00 91.00 185 GLN A O 1
ATOM 1363 N N . GLY A 1 186 ? 4.252 7.091 -17.494 1.00 90.81 186 GLY A N 1
ATOM 1364 C CA . GLY A 1 186 ? 5.577 7.688 -17.494 1.00 90.81 186 GLY A CA 1
ATOM 1365 C C . GLY A 1 186 ? 6.021 8.099 -18.892 1.00 90.81 186 GLY A C 1
ATOM 1366 O O . GLY A 1 186 ? 5.543 7.576 -19.899 1.00 90.81 186 GLY A O 1
ATOM 1367 N N . LEU A 1 187 ? 6.975 9.027 -18.934 1.00 94.06 187 LEU A N 1
ATOM 1368 C CA . LEU A 1 187 ? 7.594 9.511 -20.161 1.00 94.06 187 LEU A CA 1
ATOM 1369 C C . LEU A 1 187 ? 9.111 9.583 -19.978 1.00 94.06 187 LEU A C 1
ATOM 1371 O O . LEU A 1 187 ? 9.594 10.105 -18.971 1.00 94.06 187 LEU A O 1
ATOM 1375 N N . ILE A 1 188 ? 9.856 9.098 -20.965 1.00 93.62 188 ILE A N 1
ATOM 1376 C CA . ILE A 1 188 ? 11.281 9.387 -21.120 1.00 93.62 188 ILE A CA 1
ATOM 1377 C C . ILE A 1 188 ? 11.418 10.248 -22.372 1.00 93.62 188 ILE A C 1
ATOM 1379 O O . ILE A 1 188 ? 11.166 9.780 -23.479 1.00 93.62 188 ILE A O 1
ATOM 1383 N N . ASP A 1 189 ? 11.788 11.510 -22.180 1.00 93.62 189 ASP A N 1
ATOM 1384 C CA . ASP A 1 189 ? 12.049 12.447 -23.270 1.00 93.62 189 ASP A CA 1
ATOM 1385 C C . ASP A 1 189 ? 13.542 12.436 -23.608 1.00 93.62 189 ASP A C 1
ATOM 1387 O O . ASP A 1 189 ? 14.381 12.737 -22.753 1.00 93.62 189 ASP A O 1
ATOM 1391 N N . LEU A 1 190 ? 13.875 12.057 -24.842 1.00 93.75 190 LEU A N 1
ATOM 1392 C CA . LEU A 1 190 ? 15.255 12.007 -25.322 1.00 93.75 190 LEU A CA 1
ATOM 1393 C C . LEU A 1 190 ? 15.703 13.325 -25.971 1.00 93.75 190 LEU A C 1
ATOM 1395 O O . LEU A 1 190 ? 16.872 13.456 -26.341 1.00 93.75 190 LEU A O 1
ATOM 1399 N N . THR A 1 191 ? 14.818 14.321 -26.081 1.00 90.50 191 THR A N 1
ATOM 1400 C CA . THR A 1 191 ? 15.124 15.620 -26.693 1.00 90.50 191 THR A CA 1
ATOM 1401 C C . THR A 1 191 ? 16.362 16.261 -26.053 1.00 90.50 191 THR A C 1
ATOM 1403 O O . THR A 1 191 ? 16.472 16.385 -24.833 1.00 90.50 191 THR A O 1
ATOM 1406 N N . GLY A 1 192 ? 17.336 16.653 -26.881 1.00 87.50 192 GLY A N 1
ATOM 1407 C CA . GLY A 1 192 ? 18.607 17.250 -26.438 1.00 87.50 192 GLY A CA 1
ATOM 1408 C C . GLY A 1 192 ? 19.591 16.284 -25.758 1.00 87.50 192 GLY A C 1
ATOM 1409 O O . GLY A 1 192 ? 20.680 16.699 -25.345 1.00 87.50 192 GLY A O 1
ATOM 1410 N N . SER A 1 193 ? 19.227 15.007 -25.634 1.00 90.06 193 SER A N 1
ATOM 1411 C CA . SER A 1 193 ? 20.078 13.940 -25.092 1.00 90.06 193 SER A CA 1
ATOM 1412 C C . SER A 1 193 ? 20.545 12.942 -26.153 1.00 90.06 193 SER A C 1
ATOM 1414 O O . SER A 1 193 ? 21.406 12.111 -25.866 1.00 90.06 193 SER A O 1
ATOM 1416 N N . VAL A 1 194 ? 20.009 13.069 -27.365 1.00 93.56 194 VAL A N 1
ATOM 1417 C CA . VAL A 1 194 ? 20.480 12.429 -28.593 1.00 93.56 194 VAL A CA 1
ATOM 1418 C C . VAL A 1 194 ? 20.906 13.512 -29.574 1.00 93.56 194 VAL A C 1
ATOM 1420 O O . VAL A 1 194 ? 20.325 14.602 -29.585 1.00 93.56 194 VAL A O 1
ATOM 1423 N N . THR A 1 195 ? 21.935 13.234 -30.361 1.00 94.06 195 THR A N 1
ATOM 1424 C CA . THR A 1 195 ? 22.431 14.147 -31.394 1.00 94.06 195 THR A CA 1
ATOM 1425 C C . THR A 1 195 ? 22.847 13.363 -32.614 1.00 94.06 195 THR A C 1
ATOM 1427 O O . THR A 1 195 ? 23.427 12.290 -32.476 1.00 94.06 195 THR A O 1
ATOM 1430 N N . ASP A 1 196 ? 22.625 13.950 -33.776 1.00 95.38 196 ASP A N 1
ATOM 1431 C CA . ASP A 1 196 ? 23.121 13.440 -35.038 1.00 95.38 196 ASP A CA 1
ATOM 1432 C C . ASP A 1 196 ? 24.124 14.445 -35.628 1.00 95.38 196 ASP A C 1
ATOM 1434 O O . ASP A 1 196 ? 23.770 15.622 -35.759 1.00 95.38 196 ASP A O 1
ATOM 1438 N N . PRO A 1 197 ? 25.379 14.057 -35.916 1.00 95.00 197 PRO A N 1
ATOM 1439 C CA . PRO A 1 197 ? 26.363 14.984 -36.475 1.00 95.00 197 PRO A CA 1
ATOM 1440 C C . PRO A 1 197 ? 26.055 15.467 -37.897 1.00 95.00 197 PRO A C 1
ATOM 1442 O O . PRO A 1 197 ? 26.615 16.484 -38.314 1.00 95.00 197 PRO A O 1
ATOM 1445 N N . ASP A 1 198 ? 25.207 14.749 -38.634 1.00 95.94 198 ASP A N 1
ATOM 1446 C CA . ASP A 1 198 ? 24.704 15.149 -39.947 1.00 95.94 198 ASP A CA 1
ATOM 1447 C C . ASP A 1 198 ? 23.434 16.010 -39.858 1.00 95.94 198 ASP A C 1
ATOM 1449 O O . ASP A 1 198 ? 22.975 16.531 -40.876 1.00 95.94 198 ASP A O 1
ATOM 1453 N N . GLU A 1 199 ? 22.927 16.237 -38.640 1.00 94.00 199 GLU A N 1
ATOM 1454 C CA . GLU A 1 199 ? 21.665 16.925 -38.350 1.00 94.00 199 GLU A CA 1
ATOM 1455 C C . GLU A 1 199 ? 20.444 16.230 -38.984 1.00 94.00 199 GLU A C 1
ATOM 1457 O O . GLU A 1 199 ? 19.428 16.876 -39.261 1.00 94.00 199 GLU A O 1
ATOM 1462 N N . ASP A 1 200 ? 20.530 14.910 -39.191 1.00 94.62 200 ASP A N 1
ATOM 1463 C CA . ASP A 1 200 ? 19.425 14.103 -39.704 1.00 94.62 200 ASP A CA 1
ATOM 1464 C C . ASP A 1 200 ? 18.259 14.015 -38.692 1.00 94.62 200 ASP A C 1
ATOM 1466 O O . ASP A 1 200 ? 18.406 14.200 -37.477 1.00 94.62 200 ASP A O 1
ATOM 1470 N N . GLU A 1 201 ? 17.045 13.767 -39.200 1.00 94.00 201 GLU A N 1
ATOM 1471 C CA . GLU A 1 201 ? 15.856 13.623 -38.355 1.00 94.00 201 GLU A CA 1
ATOM 1472 C C . GLU A 1 201 ? 15.923 12.312 -37.562 1.00 94.00 201 GLU A C 1
ATOM 1474 O O . GLU A 1 201 ? 15.931 11.222 -38.130 1.00 94.00 201 GLU A O 1
ATOM 1479 N N . LEU A 1 202 ? 15.923 12.428 -36.232 1.00 95.69 202 LEU A N 1
ATOM 1480 C CA . LEU A 1 202 ? 15.998 11.284 -35.331 1.00 95.69 202 LEU A CA 1
ATOM 1481 C C . LEU A 1 202 ? 14.617 10.796 -34.893 1.00 95.69 202 LEU A C 1
ATOM 1483 O O . LEU A 1 202 ? 13.742 11.582 -34.517 1.00 95.69 202 LEU A O 1
ATOM 1487 N N . ALA A 1 203 ? 14.463 9.476 -34.835 1.00 94.69 203 ALA A N 1
ATOM 1488 C CA . ALA A 1 203 ? 13.276 8.810 -34.314 1.00 94.69 203 ALA A CA 1
ATOM 1489 C C . ALA A 1 203 ? 13.635 7.664 -33.359 1.00 94.69 203 ALA A C 1
ATOM 1491 O O . ALA A 1 203 ? 14.745 7.129 -33.375 1.00 94.69 203 ALA A O 1
ATOM 1492 N N . VAL A 1 204 ? 12.678 7.305 -32.497 1.00 97.06 204 VAL A N 1
ATOM 1493 C CA . VAL A 1 204 ? 12.813 6.214 -31.524 1.00 97.06 204 VAL A CA 1
ATOM 1494 C C . VAL A 1 204 ? 11.917 5.049 -31.901 1.00 97.06 204 VAL A C 1
ATOM 1496 O O . VAL A 1 204 ? 10.726 5.220 -32.178 1.00 97.06 204 VAL A O 1
ATOM 1499 N N . VAL A 1 205 ? 12.462 3.847 -31.785 1.00 96.44 205 VAL A N 1
ATOM 1500 C CA . VAL A 1 205 ? 11.751 2.587 -31.992 1.00 96.44 205 VAL A CA 1
ATOM 1501 C C . VAL A 1 205 ? 11.921 1.677 -30.779 1.00 96.44 205 VAL A C 1
ATOM 1503 O O . VAL A 1 205 ? 12.982 1.647 -30.157 1.00 96.44 205 VAL A O 1
ATOM 1506 N N . ILE A 1 206 ? 10.866 0.944 -30.424 1.00 97.00 206 ILE A N 1
ATOM 1507 C CA . ILE A 1 206 ? 10.919 -0.099 -29.395 1.00 97.00 206 ILE A CA 1
ATOM 1508 C C . ILE A 1 206 ? 11.136 -1.434 -30.104 1.00 97.00 206 ILE A C 1
ATOM 1510 O O . ILE A 1 206 ? 10.298 -1.848 -30.903 1.00 97.00 206 ILE A O 1
ATOM 1514 N N . LEU A 1 207 ? 12.268 -2.080 -29.830 1.00 95.44 207 LEU A N 1
ATOM 1515 C CA . LEU A 1 207 ? 12.669 -3.331 -30.481 1.00 95.44 207 LEU A CA 1
ATOM 1516 C C . LEU A 1 207 ? 12.191 -4.553 -29.695 1.00 95.44 207 LEU A C 1
ATOM 1518 O O . LEU A 1 207 ? 11.832 -5.578 -30.271 1.00 95.44 207 LEU A O 1
ATOM 1522 N N . SER A 1 208 ? 12.167 -4.448 -28.367 1.00 95.62 208 SER A N 1
ATOM 1523 C CA . SER A 1 208 ? 11.683 -5.508 -27.490 1.00 95.62 208 SER A CA 1
ATOM 1524 C C . SER A 1 208 ? 11.168 -4.933 -26.171 1.00 95.62 208 SER A C 1
ATOM 1526 O O . SER A 1 208 ? 11.530 -3.824 -25.774 1.00 95.62 208 SER A O 1
ATOM 1528 N N . GLY A 1 209 ? 10.324 -5.694 -25.478 1.00 93.88 209 GLY A N 1
ATOM 1529 C CA . GLY A 1 209 ? 9.847 -5.349 -24.144 1.00 93.88 209 GLY A CA 1
ATOM 1530 C C . GLY A 1 209 ? 8.347 -5.563 -23.961 1.00 93.88 209 GLY A C 1
ATOM 1531 O O . GLY A 1 209 ? 7.684 -6.154 -24.817 1.00 93.88 209 GLY A O 1
ATOM 1532 N N . PRO A 1 210 ? 7.798 -5.119 -22.821 1.00 93.38 210 PRO A N 1
ATOM 1533 C CA . PRO A 1 210 ? 6.376 -5.250 -22.533 1.00 93.38 210 PRO A CA 1
ATOM 1534 C C . PRO A 1 210 ? 5.498 -4.445 -23.504 1.00 93.38 210 PRO A C 1
ATOM 1536 O O . PRO A 1 210 ? 5.845 -3.326 -23.865 1.00 93.38 210 PRO A O 1
ATOM 1539 N N . GLU A 1 211 ? 4.303 -4.955 -23.833 1.00 92.69 211 GLU A N 1
ATOM 1540 C CA . GLU A 1 211 ? 3.350 -4.305 -24.764 1.00 92.69 211 GLU A CA 1
ATOM 1541 C C . GLU A 1 211 ? 2.907 -2.892 -24.342 1.00 92.69 211 GLU A C 1
ATOM 1543 O O . GLU A 1 211 ? 2.387 -2.123 -25.147 1.00 92.69 211 GLU A O 1
ATOM 1548 N N . TRP A 1 212 ? 3.084 -2.546 -23.067 1.00 92.88 212 TRP A N 1
ATOM 1549 C CA . TRP A 1 212 ? 2.748 -1.234 -22.519 1.00 92.88 212 TRP A CA 1
ATOM 1550 C C . TRP A 1 212 ? 3.867 -0.189 -22.667 1.00 92.88 212 TRP A C 1
ATOM 1552 O O . TRP A 1 212 ? 3.701 0.954 -22.231 1.00 92.88 212 TRP A O 1
ATOM 1562 N N . VAL A 1 213 ? 4.997 -0.566 -23.269 1.00 96.12 213 VAL A N 1
ATOM 1563 C CA . VAL A 1 213 ? 6.077 0.337 -23.673 1.00 96.12 213 VAL A CA 1
ATOM 1564 C C . VAL A 1 213 ? 5.903 0.670 -25.152 1.00 96.12 213 VAL A C 1
ATOM 1566 O O . VAL A 1 213 ? 5.768 -0.216 -25.990 1.00 96.12 213 VAL A O 1
ATOM 1569 N N . SER A 1 214 ? 5.903 1.956 -25.486 1.00 95.62 214 SER A N 1
ATOM 1570 C CA . SER A 1 214 ? 5.768 2.435 -26.867 1.00 95.62 214 SER A CA 1
ATOM 1571 C C . SER A 1 214 ? 6.618 3.683 -27.096 1.00 95.62 214 SER A C 1
ATOM 1573 O O . SER A 1 214 ? 7.129 4.269 -26.142 1.00 95.62 214 SER A O 1
ATOM 1575 N N . SER A 1 215 ? 6.781 4.102 -28.348 1.00 95.56 215 SER A N 1
ATOM 1576 C CA . SER A 1 215 ? 7.468 5.347 -28.698 1.00 95.56 215 SER A CA 1
ATOM 1577 C C . SER A 1 215 ? 6.568 6.290 -29.498 1.00 95.56 215 SER A C 1
ATOM 1579 O O . SER A 1 215 ? 5.606 5.878 -30.147 1.00 95.56 215 SER A O 1
ATOM 1581 N N . SER A 1 216 ? 6.872 7.585 -29.426 1.00 90.25 216 SER A N 1
ATOM 1582 C CA . SER A 1 216 ? 6.245 8.641 -30.222 1.00 90.25 216 SER A CA 1
ATOM 1583 C C . SER A 1 216 ? 7.259 9.762 -30.442 1.00 90.25 216 SER A C 1
ATOM 1585 O O . SER A 1 216 ? 7.562 10.523 -29.523 1.00 90.25 216 SER A O 1
ATOM 1587 N N . GLY A 1 217 ? 7.796 9.872 -31.658 1.00 89.44 217 GLY A N 1
ATOM 1588 C CA . GLY A 1 217 ? 8.900 10.791 -31.950 1.00 89.44 217 GLY A CA 1
ATOM 1589 C C . GLY A 1 217 ? 10.149 10.430 -31.141 1.00 89.44 217 GLY A C 1
ATOM 1590 O O . GLY A 1 217 ? 10.565 9.275 -31.137 1.00 89.44 217 GLY A O 1
ATOM 1591 N N . LEU A 1 218 ? 10.711 11.404 -30.417 1.00 94.81 218 LEU A N 1
ATOM 1592 C CA . LEU A 1 218 ? 11.853 11.213 -29.507 1.00 94.81 218 LEU A CA 1
ATOM 1593 C C . LEU A 1 218 ? 11.453 10.871 -28.063 1.00 94.81 218 LEU A C 1
ATOM 1595 O O . LEU A 1 218 ? 12.246 11.033 -27.133 1.00 94.81 218 LEU A O 1
ATOM 1599 N N . GLN A 1 219 ? 10.217 10.421 -27.854 1.00 95.62 219 GLN A N 1
ATOM 1600 C CA . GLN A 1 219 ? 9.705 10.080 -26.534 1.00 95.62 219 GLN A CA 1
ATOM 1601 C C . GLN A 1 219 ? 9.395 8.592 -26.426 1.00 95.62 219 GLN A C 1
ATOM 1603 O O . GLN A 1 219 ? 8.815 7.999 -27.337 1.00 95.62 219 GLN A O 1
ATOM 1608 N N . ILE A 1 220 ? 9.726 8.014 -25.273 1.00 96.69 220 ILE A N 1
ATOM 1609 C CA . ILE A 1 220 ? 9.315 6.667 -24.876 1.00 96.69 220 ILE A CA 1
ATOM 1610 C C . ILE A 1 220 ? 8.198 6.804 -23.846 1.00 96.69 220 ILE A C 1
ATOM 1612 O O . ILE A 1 220 ? 8.369 7.438 -22.801 1.00 96.69 220 ILE A O 1
ATOM 1616 N N . VAL A 1 221 ? 7.050 6.216 -24.157 1.00 96.06 221 VAL A N 1
ATOM 1617 C CA . VAL A 1 221 ? 5.838 6.230 -23.341 1.00 96.06 221 VAL A CA 1
ATOM 1618 C C . VAL A 1 221 ? 5.731 4.908 -22.593 1.00 96.06 221 VAL A C 1
ATOM 1620 O O . VAL A 1 221 ? 5.792 3.830 -23.186 1.00 96.06 221 VAL A O 1
ATOM 1623 N N . LEU A 1 222 ? 5.546 5.002 -21.279 1.00 94.75 222 LEU A N 1
ATOM 1624 C CA . LEU A 1 222 ? 5.469 3.872 -20.360 1.00 94.75 222 LEU A CA 1
ATOM 1625 C C . LEU A 1 222 ? 4.077 3.875 -19.724 1.00 94.75 222 LEU A C 1
ATOM 1627 O O . LEU A 1 222 ? 3.753 4.784 -18.966 1.00 94.75 222 LEU A O 1
ATOM 1631 N N . ALA A 1 223 ? 3.228 2.900 -20.052 1.00 93.19 223 ALA A N 1
ATOM 1632 C CA . ALA A 1 223 ? 1.828 2.873 -19.614 1.00 93.19 223 ALA A CA 1
ATOM 1633 C C . ALA A 1 223 ? 1.441 1.542 -18.933 1.00 93.19 223 ALA A C 1
ATOM 1635 O O . ALA A 1 223 ? 0.575 0.826 -19.443 1.00 93.19 223 ALA A O 1
ATOM 1636 N N . PRO A 1 224 ? 2.070 1.182 -17.796 1.00 92.44 224 PRO A N 1
ATOM 1637 C CA . PRO A 1 224 ? 1.866 -0.111 -17.151 1.00 92.44 224 PRO A CA 1
ATOM 1638 C C . PRO A 1 224 ? 0.390 -0.364 -16.791 1.00 92.44 224 PRO A C 1
ATOM 1640 O O . PRO A 1 224 ? -0.301 0.548 -16.320 1.00 92.44 224 PRO A O 1
ATOM 1643 N N . PRO A 1 225 ? -0.109 -1.602 -16.967 1.00 89.88 225 PRO A N 1
ATOM 1644 C CA . PRO A 1 225 ? -1.498 -1.941 -16.684 1.00 89.88 225 PRO A CA 1
ATOM 1645 C C . PRO A 1 225 ? -1.828 -1.821 -15.191 1.00 89.88 225 PRO A C 1
ATOM 1647 O O . PRO A 1 225 ? -0.975 -1.994 -14.322 1.00 89.88 225 PRO A O 1
ATOM 1650 N N . ASN A 1 226 ? -3.104 -1.575 -14.884 1.00 84.81 226 ASN A N 1
ATOM 1651 C CA . ASN A 1 226 ? -3.595 -1.534 -13.507 1.00 84.81 226 ASN A CA 1
ATOM 1652 C C . ASN A 1 226 ? -3.456 -2.896 -12.807 1.00 84.81 226 ASN A C 1
ATOM 1654 O O . ASN A 1 226 ? -3.711 -3.946 -13.397 1.00 84.81 226 ASN A O 1
ATOM 1658 N N . GLY A 1 227 ? -3.159 -2.865 -11.506 1.00 76.69 227 GLY A N 1
ATOM 1659 C CA . GLY A 1 227 ? -3.363 -4.007 -10.611 1.00 76.69 227 GLY A CA 1
ATOM 1660 C C . GLY A 1 227 ? -2.384 -5.172 -10.765 1.00 76.69 227 GLY A C 1
ATOM 1661 O O . GLY A 1 227 ? -2.650 -6.235 -10.211 1.00 76.69 227 GLY A O 1
ATOM 1662 N N . THR A 1 228 ? -1.264 -4.996 -11.474 1.00 75.94 228 THR A N 1
ATOM 1663 C CA . THR A 1 228 ? -0.228 -6.034 -11.591 1.00 75.94 228 THR A CA 1
ATOM 1664 C C . THR A 1 228 ? 1.147 -5.442 -11.307 1.00 75.94 228 THR A C 1
ATOM 1666 O O . THR A 1 228 ? 1.532 -4.461 -11.937 1.00 75.94 228 THR A O 1
ATOM 1669 N N . ALA A 1 229 ? 1.875 -6.044 -10.365 1.00 81.81 229 ALA A N 1
ATOM 1670 C CA . ALA A 1 229 ? 3.298 -5.775 -10.202 1.00 81.81 229 ALA A CA 1
ATOM 1671 C C . ALA A 1 229 ? 4.080 -6.536 -11.278 1.00 81.81 229 ALA A C 1
ATOM 1673 O O . ALA A 1 229 ? 3.801 -7.714 -11.517 1.00 81.81 229 ALA A O 1
ATOM 1674 N N . LEU A 1 230 ? 5.013 -5.865 -11.947 1.00 85.06 230 LEU A N 1
ATOM 1675 C CA . LEU A 1 230 ? 5.743 -6.399 -13.095 1.00 85.06 230 LEU A CA 1
ATOM 1676 C C . LEU A 1 230 ? 7.170 -5.860 -13.090 1.00 85.06 230 LEU A C 1
ATOM 1678 O O . LEU A 1 230 ? 7.361 -4.650 -13.022 1.00 85.06 230 LEU A O 1
ATOM 1682 N N . ASP A 1 231 ? 8.138 -6.753 -13.252 1.00 87.12 231 ASP A N 1
ATOM 1683 C CA . ASP A 1 231 ? 9.507 -6.384 -13.601 1.00 87.12 231 ASP A CA 1
ATOM 1684 C C . ASP A 1 231 ? 9.764 -6.770 -15.059 1.00 87.12 231 ASP A C 1
ATOM 1686 O O . ASP A 1 231 ? 9.204 -7.750 -15.566 1.00 87.12 231 ASP A O 1
ATOM 1690 N N . GLY A 1 232 ? 10.594 -6.001 -15.754 1.00 90.00 232 GLY A N 1
ATOM 1691 C CA . GLY A 1 232 ? 10.900 -6.273 -17.151 1.00 90.00 232 GLY A CA 1
ATOM 1692 C C . GLY A 1 232 ? 12.045 -5.443 -17.702 1.00 90.00 232 GLY A C 1
ATOM 1693 O O . GLY A 1 232 ? 12.534 -4.512 -17.066 1.00 90.00 232 GLY A O 1
ATOM 1694 N N . VAL A 1 233 ? 12.442 -5.787 -18.921 1.00 95.56 233 VAL A N 1
ATOM 1695 C CA . VAL A 1 233 ? 13.431 -5.044 -19.702 1.00 95.56 233 VAL A CA 1
ATOM 1696 C C . VAL A 1 233 ? 12.794 -4.677 -21.032 1.00 95.56 233 VAL A C 1
ATOM 1698 O O . VAL A 1 233 ? 12.096 -5.500 -21.627 1.00 95.56 233 VAL A O 1
ATOM 1701 N N . ALA A 1 234 ? 13.006 -3.443 -21.476 1.00 96.69 234 ALA A N 1
ATOM 1702 C CA . ALA A 1 234 ? 12.674 -3.006 -22.824 1.00 96.69 234 ALA A CA 1
ATOM 1703 C C . ALA A 1 234 ? 13.936 -2.516 -23.536 1.00 96.69 234 ALA A C 1
ATOM 1705 O O . ALA A 1 234 ? 14.692 -1.723 -22.972 1.00 96.69 234 ALA A O 1
ATOM 1706 N N . THR A 1 235 ? 14.137 -2.957 -24.773 1.00 96.81 235 THR A N 1
ATOM 1707 C CA . THR A 1 235 ? 15.200 -2.461 -25.651 1.00 96.81 235 THR A CA 1
ATOM 1708 C C . THR A 1 235 ? 14.602 -1.443 -26.607 1.00 96.81 235 THR A C 1
ATOM 1710 O O . THR A 1 235 ? 13.601 -1.713 -27.280 1.00 96.81 235 THR A O 1
ATOM 1713 N N . TYR A 1 236 ? 15.224 -0.275 -26.689 1.00 97.00 236 TYR A N 1
ATOM 1714 C CA . TYR A 1 236 ? 14.863 0.763 -27.643 1.00 97.00 236 TYR A CA 1
ATOM 1715 C C . TYR A 1 236 ? 16.071 1.124 -28.504 1.00 97.00 236 TYR A C 1
ATOM 1717 O O . TYR A 1 236 ? 17.215 0.896 -28.115 1.00 97.00 236 TYR A O 1
ATOM 1725 N N . GLY A 1 237 ? 15.815 1.714 -29.665 1.00 95.94 237 GLY A N 1
ATOM 1726 C CA . GLY A 1 237 ? 16.860 2.266 -30.513 1.00 95.94 237 GLY A CA 1
ATOM 1727 C C . GLY A 1 237 ? 16.513 3.667 -30.997 1.00 95.94 237 GLY A C 1
ATOM 1728 O O . GLY A 1 237 ? 15.340 4.006 -31.168 1.00 95.94 237 GLY A O 1
ATOM 1729 N N . VAL A 1 238 ? 17.544 4.487 -31.183 1.00 96.94 238 VAL A N 1
ATOM 1730 C CA . VAL A 1 238 ? 17.458 5.833 -31.766 1.00 96.94 238 VAL A CA 1
ATOM 1731 C C . VAL A 1 238 ? 18.118 5.781 -33.133 1.00 96.94 238 VAL A C 1
ATOM 1733 O O . VAL A 1 238 ? 19.286 5.408 -33.211 1.00 96.94 238 VAL A O 1
ATOM 1736 N N . HIS A 1 239 ? 17.384 6.127 -34.187 1.00 95.44 239 HIS A N 1
ATOM 1737 C CA . HIS A 1 239 ? 17.855 5.989 -35.562 1.00 95.44 239 HIS A CA 1
ATOM 1738 C C . HIS A 1 239 ? 17.662 7.267 -36.382 1.00 95.44 239 HIS A C 1
ATOM 1740 O O . HIS A 1 239 ? 16.720 8.025 -36.147 1.00 95.44 239 HIS A O 1
ATOM 1746 N N . ASP A 1 240 ? 18.518 7.442 -37.385 1.00 95.69 240 ASP A N 1
ATOM 1747 C CA . ASP A 1 240 ? 18.468 8.490 -38.422 1.00 95.69 240 ASP A CA 1
ATOM 1748 C C . ASP A 1 240 ? 17.873 7.967 -39.758 1.00 95.69 240 ASP A C 1
ATOM 1750 O O . ASP A 1 240 ? 17.681 8.703 -40.724 1.00 95.69 240 ASP A O 1
ATOM 1754 N N . GLY A 1 241 ? 17.564 6.662 -39.821 1.00 93.81 241 GLY A N 1
ATOM 1755 C CA . GLY A 1 241 ? 17.057 5.966 -41.012 1.00 93.81 241 GLY A CA 1
ATOM 1756 C C . GLY A 1 241 ? 18.100 5.136 -41.775 1.00 93.81 241 GLY A C 1
ATOM 1757 O O . GLY A 1 241 ? 17.712 4.343 -42.643 1.00 93.81 241 GLY A O 1
ATOM 1758 N N . ARG A 1 242 ? 19.387 5.261 -41.433 1.00 94.56 242 ARG A N 1
ATOM 1759 C CA . ARG A 1 242 ? 20.509 4.455 -41.950 1.00 94.56 242 ARG A CA 1
ATOM 1760 C C . ARG A 1 242 ? 21.275 3.723 -40.852 1.00 94.56 242 ARG A C 1
ATOM 1762 O O . ARG A 1 242 ? 21.635 2.570 -41.067 1.00 94.56 242 ARG A O 1
ATOM 1769 N N . ALA A 1 243 ? 21.436 4.342 -39.691 1.00 96.06 243 ALA A N 1
ATOM 1770 C CA . ALA A 1 243 ? 22.072 3.784 -38.513 1.00 96.06 243 ALA A CA 1
ATOM 1771 C C . ALA A 1 243 ? 21.170 3.892 -37.275 1.00 96.06 243 ALA A C 1
ATOM 1773 O O . ALA A 1 243 ? 20.275 4.738 -37.193 1.00 96.06 243 ALA A O 1
ATOM 1774 N N . ILE A 1 244 ? 21.395 3.014 -36.299 1.00 96.31 244 ILE A N 1
ATOM 1775 C CA . ILE A 1 244 ? 20.677 2.971 -35.027 1.00 96.31 244 ILE A CA 1
ATOM 1776 C C . ILE A 1 244 ? 21.625 2.700 -33.865 1.00 96.31 244 ILE A C 1
ATOM 1778 O O . ILE A 1 244 ? 22.485 1.828 -33.928 1.00 96.31 244 ILE A O 1
ATOM 1782 N N . VAL A 1 245 ? 21.424 3.421 -32.766 1.00 95.00 245 VAL A N 1
ATOM 1783 C CA . VAL A 1 245 ? 22.105 3.172 -31.493 1.00 95.00 245 VAL A CA 1
ATOM 1784 C C . VAL A 1 245 ? 21.109 2.645 -30.465 1.00 95.00 245 VAL A C 1
ATOM 1786 O O . VAL A 1 245 ? 20.024 3.211 -30.295 1.00 95.00 245 VAL A O 1
ATOM 1789 N N . LEU A 1 246 ? 21.473 1.560 -29.780 1.00 95.06 246 LEU A N 1
ATOM 1790 C CA . LEU A 1 246 ? 20.595 0.875 -28.831 1.00 95.06 246 LEU A CA 1
ATOM 1791 C C . LEU A 1 246 ? 20.758 1.369 -27.388 1.00 95.06 246 LEU A C 1
ATOM 1793 O O . LEU A 1 246 ? 21.830 1.809 -26.961 1.00 95.06 246 LEU A O 1
ATOM 1797 N N . GLY A 1 247 ? 19.671 1.254 -26.628 1.00 95.69 247 GLY A N 1
ATOM 1798 C CA . GLY A 1 247 ? 19.634 1.432 -25.182 1.00 95.69 247 GLY A CA 1
ATOM 1799 C C . GLY A 1 247 ? 18.631 0.488 -24.521 1.00 95.69 247 GLY A C 1
ATOM 1800 O O . GLY A 1 247 ? 17.711 -0.034 -25.156 1.00 95.69 247 GLY A O 1
ATOM 1801 N N . GLU A 1 248 ? 18.800 0.280 -23.220 1.00 96.88 248 GLU A N 1
ATOM 1802 C CA . GLU A 1 248 ? 17.934 -0.579 -22.414 1.00 96.88 248 GLU A CA 1
ATOM 1803 C C . GLU A 1 248 ? 17.233 0.192 -21.296 1.00 96.88 248 GLU A C 1
ATOM 1805 O O . GLU A 1 248 ? 17.793 1.100 -20.675 1.00 96.88 248 GLU A O 1
ATOM 1810 N N . ILE A 1 249 ? 16.004 -0.224 -20.990 1.00 96.62 249 ILE A N 1
ATOM 1811 C CA . ILE A 1 249 ? 15.222 0.271 -19.861 1.00 96.62 249 ILE A CA 1
ATOM 1812 C C . ILE A 1 249 ? 14.895 -0.901 -18.941 1.00 96.62 249 ILE A C 1
ATOM 1814 O O . ILE A 1 249 ? 14.126 -1.791 -19.299 1.00 96.62 249 ILE A O 1
ATOM 1818 N N . GLN A 1 250 ? 15.449 -0.863 -17.736 1.00 96.25 250 GLN A N 1
ATOM 1819 C CA . GLN A 1 250 ? 15.095 -1.727 -16.618 1.00 96.25 250 GLN A CA 1
ATOM 1820 C C . GLN A 1 250 ? 13.847 -1.156 -15.929 1.00 96.25 250 GLN A C 1
ATOM 1822 O O . GLN A 1 250 ? 13.839 -0.003 -15.485 1.00 96.25 250 GLN A O 1
ATOM 1827 N N . LEU A 1 251 ? 12.779 -1.947 -15.860 1.00 94.44 251 LEU A N 1
ATOM 1828 C CA . LEU A 1 251 ? 11.450 -1.536 -15.408 1.00 94.44 251 LEU A CA 1
ATOM 1829 C C . LEU A 1 251 ? 11.056 -2.312 -14.149 1.00 94.44 251 LEU A C 1
ATOM 1831 O O . LEU A 1 251 ? 11.125 -3.540 -14.147 1.00 94.44 251 LEU A O 1
ATOM 1835 N N . SER A 1 252 ? 10.573 -1.604 -13.127 1.00 92.75 252 SER A N 1
ATOM 1836 C CA . SER A 1 252 ? 9.906 -2.199 -11.965 1.00 92.75 252 SER A CA 1
ATOM 1837 C C . SER A 1 252 ? 8.583 -1.488 -11.688 1.00 92.75 252 SER A C 1
ATOM 1839 O O . SER A 1 252 ? 8.521 -0.259 -11.619 1.00 92.75 252 SER A O 1
ATOM 1841 N N . VAL A 1 253 ? 7.498 -2.251 -11.577 1.00 89.25 253 VAL A N 1
ATOM 1842 C CA . VAL A 1 253 ? 6.136 -1.745 -11.367 1.00 89.25 253 VAL A CA 1
ATOM 1843 C C . VAL A 1 253 ? 5.605 -2.299 -10.052 1.00 89.25 253 VAL A C 1
ATOM 1845 O O . VAL A 1 253 ? 5.420 -3.506 -9.910 1.00 89.25 253 VAL A O 1
ATOM 1848 N N . ALA A 1 254 ? 5.301 -1.413 -9.108 1.00 86.94 254 ALA A N 1
ATOM 1849 C CA . ALA A 1 254 ? 4.665 -1.741 -7.839 1.00 86.94 254 ALA A CA 1
ATOM 1850 C C . ALA A 1 254 ? 3.143 -1.543 -7.907 1.00 86.94 254 ALA A C 1
ATOM 1852 O O . ALA A 1 254 ? 2.629 -0.730 -8.676 1.00 86.94 254 ALA A O 1
ATOM 1853 N N . LEU A 1 255 ? 2.394 -2.267 -7.072 1.00 79.75 255 LEU A N 1
ATOM 1854 C CA . LEU A 1 255 ? 0.968 -1.989 -6.888 1.00 79.75 255 LEU A CA 1
ATOM 1855 C C . LEU A 1 255 ? 0.771 -0.643 -6.174 1.00 79.75 255 LEU A C 1
ATOM 1857 O O . LEU A 1 255 ? 1.610 -0.265 -5.354 1.00 79.75 255 LEU A O 1
ATOM 1861 N N . PRO A 1 256 ? -0.340 0.070 -6.435 1.00 71.44 256 PRO A N 1
ATOM 1862 C CA . PRO A 1 256 ? -0.691 1.227 -5.630 1.00 71.44 256 PRO A CA 1
ATOM 1863 C C . PRO A 1 256 ? -0.835 0.824 -4.161 1.00 71.44 256 PRO A C 1
ATOM 1865 O O . PRO A 1 256 ? -1.385 -0.233 -3.839 1.00 71.44 256 PRO A O 1
ATOM 1868 N N . ALA A 1 257 ? -0.350 1.701 -3.287 1.00 68.25 257 ALA A N 1
ATOM 1869 C CA . ALA A 1 257 ? -0.565 1.631 -1.852 1.00 68.25 257 ALA A CA 1
ATOM 1870 C C . ALA A 1 257 ? -2.061 1.401 -1.545 1.00 68.25 257 ALA A C 1
ATOM 1872 O O . ALA A 1 257 ? -2.898 2.174 -2.034 1.00 68.25 257 ALA A O 1
ATOM 1873 N N . PRO A 1 258 ? -2.436 0.363 -0.770 1.00 72.81 258 PRO A N 1
ATOM 1874 C CA . PRO A 1 258 ? -3.812 0.214 -0.326 1.00 72.81 258 PRO A CA 1
ATOM 1875 C C . PRO A 1 258 ? -4.196 1.455 0.483 1.00 72.81 258 PRO A C 1
ATOM 1877 O O . PRO A 1 258 ? -3.485 1.860 1.394 1.00 72.81 258 PRO A O 1
ATOM 1880 N N . SER A 1 259 ? -5.320 2.074 0.140 1.00 75.75 259 SER A N 1
ATOM 1881 C CA . SER A 1 259 ? -5.861 3.227 0.862 1.00 75.75 259 SER A CA 1
ATOM 1882 C C . SER A 1 259 ? -7.238 2.869 1.407 1.00 75.75 259 SER A C 1
ATOM 1884 O O . SER A 1 259 ? -7.997 2.194 0.704 1.00 75.75 259 SER A O 1
ATOM 1886 N N . PRO A 1 260 ? -7.576 3.274 2.642 1.00 78.88 260 PRO A N 1
ATOM 1887 C CA . PRO A 1 260 ? -8.898 3.016 3.184 1.00 78.88 260 PRO A CA 1
ATOM 1888 C C . PRO A 1 260 ? -9.949 3.777 2.377 1.00 78.88 260 PRO A C 1
ATOM 1890 O O . PRO A 1 260 ? -9.659 4.783 1.724 1.00 78.88 260 PRO A O 1
ATOM 1893 N N . ASN A 1 261 ? -11.190 3.300 2.425 1.00 85.75 261 ASN A N 1
ATOM 1894 C CA . ASN A 1 261 ? -12.287 4.005 1.775 1.00 85.75 261 ASN A CA 1
ATOM 1895 C C . ASN A 1 261 ? -12.589 5.291 2.555 1.00 85.75 261 ASN A C 1
ATOM 1897 O O . ASN A 1 261 ? -12.875 5.232 3.752 1.00 85.75 261 ASN A O 1
ATOM 1901 N N . PHE A 1 262 ? -12.560 6.436 1.876 1.00 87.44 262 PHE A N 1
ATOM 1902 C CA . PHE A 1 262 ? -12.899 7.731 2.461 1.00 87.44 262 PHE A CA 1
ATOM 1903 C C . PHE A 1 262 ? -14.284 8.189 2.015 1.00 87.44 262 PHE A C 1
ATOM 1905 O O . PHE A 1 262 ? -14.631 8.114 0.835 1.00 87.44 262 PHE A O 1
ATOM 1912 N N . VAL A 1 263 ? -15.059 8.709 2.962 1.00 83.12 263 VAL A N 1
ATOM 1913 C CA . VAL A 1 263 ? -16.270 9.484 2.688 1.00 83.12 263 VAL A CA 1
ATOM 1914 C C . VAL A 1 263 ? -15.960 10.949 2.990 1.00 83.12 263 VAL A C 1
ATOM 1916 O O . VAL A 1 263 ? -15.554 11.285 4.101 1.00 83.12 263 VAL A O 1
ATOM 1919 N N . GLY A 1 264 ? -16.136 11.818 1.992 1.00 75.19 264 GLY A N 1
ATOM 1920 C CA . GLY A 1 264 ? -15.819 13.245 2.091 1.00 75.19 264 GLY A CA 1
ATOM 1921 C C . GLY A 1 264 ? -14.489 13.628 1.440 1.00 75.19 264 GLY A C 1
ATOM 1922 O O . GLY A 1 264 ? -14.003 12.940 0.545 1.00 75.19 264 GLY A O 1
ATOM 1923 N N . ASP A 1 265 ? -13.936 14.766 1.864 1.00 70.00 265 ASP A N 1
ATOM 1924 C CA . ASP A 1 265 ? -12.664 15.289 1.361 1.00 70.00 265 ASP A CA 1
ATOM 1925 C C . ASP A 1 265 ? -11.484 14.786 2.209 1.00 70.00 265 ASP A C 1
ATOM 1927 O O . ASP A 1 265 ? -11.342 15.133 3.387 1.00 70.00 265 ASP A O 1
ATOM 1931 N N . SER A 1 266 ? -10.615 13.984 1.589 1.00 74.12 266 SER A N 1
ATOM 1932 C CA . SER A 1 266 ? -9.405 13.447 2.214 1.00 74.12 266 SER A CA 1
ATOM 1933 C C . SER A 1 266 ? -8.279 14.479 2.359 1.00 74.12 266 SER A C 1
ATOM 1935 O O . SER A 1 266 ? -7.250 14.156 2.939 1.00 74.12 266 SER A O 1
ATOM 1937 N N . SER A 1 267 ? -8.438 15.716 1.871 1.00 76.38 267 SER A N 1
ATOM 1938 C CA . SER A 1 267 ? -7.431 16.782 2.021 1.00 76.38 267 SER A CA 1
ATOM 1939 C C . SER A 1 267 ? -7.185 17.199 3.479 1.00 76.38 267 SER A C 1
ATOM 1941 O O . SER A 1 267 ? -6.159 17.799 3.793 1.00 76.38 267 SER A O 1
ATOM 1943 N N . SER A 1 268 ? -8.125 16.868 4.369 1.00 75.44 268 SER A N 1
ATOM 1944 C CA . SER A 1 268 ? -8.097 17.187 5.800 1.00 75.44 268 SER A CA 1
ATOM 1945 C C . SER A 1 268 ? -7.388 16.145 6.673 1.00 75.44 268 SER A C 1
ATOM 1947 O O . SER A 1 268 ? -7.321 16.318 7.892 1.00 75.44 268 SER A O 1
ATOM 1949 N N . VAL A 1 269 ? -6.886 15.061 6.074 1.00 84.19 269 VAL A N 1
ATOM 1950 C CA . VAL A 1 269 ? -6.216 13.967 6.782 1.00 84.19 269 VAL A CA 1
ATOM 1951 C C . VAL A 1 269 ? -4.860 13.669 6.158 1.00 84.19 269 VAL A C 1
ATOM 1953 O O . VAL A 1 269 ? -4.674 13.750 4.945 1.00 84.19 269 VAL A O 1
ATOM 1956 N N . GLU A 1 270 ? -3.909 13.295 7.000 1.00 87.69 270 GLU A N 1
ATOM 1957 C CA . GLU A 1 270 ? -2.624 12.757 6.577 1.00 87.69 270 GLU A CA 1
ATOM 1958 C C . GLU A 1 270 ? -2.715 11.227 6.546 1.00 87.69 270 GLU A C 1
ATOM 1960 O O . GLU A 1 270 ? -3.199 10.604 7.492 1.00 87.69 270 GLU A O 1
ATOM 1965 N N . VAL A 1 271 ? -2.264 10.612 5.451 1.00 87.94 271 VAL A N 1
ATOM 1966 C CA . VAL A 1 271 ? -2.229 9.153 5.296 1.00 87.94 271 VAL A CA 1
ATOM 1967 C C . VAL A 1 271 ? -0.777 8.715 5.179 1.00 87.94 271 VAL A C 1
ATOM 1969 O O . VAL A 1 271 ? -0.087 9.080 4.229 1.00 87.94 271 VAL A O 1
ATOM 1972 N N . ILE A 1 272 ? -0.326 7.929 6.151 1.00 87.12 272 ILE A N 1
ATOM 1973 C CA . ILE A 1 272 ? 1.022 7.366 6.220 1.00 87.12 272 ILE A CA 1
ATOM 1974 C C . ILE A 1 272 ? 0.892 5.849 6.131 1.00 87.12 272 ILE A C 1
ATOM 1976 O O . ILE A 1 272 ? 0.098 5.257 6.854 1.00 87.12 272 ILE A O 1
ATOM 1980 N N . GLN A 1 273 ? 1.675 5.210 5.268 1.00 85.25 273 GLN A N 1
ATOM 1981 C CA . GLN A 1 273 ? 1.740 3.753 5.192 1.00 85.25 273 GLN A CA 1
ATOM 1982 C C . GLN A 1 273 ? 3.127 3.263 5.614 1.00 85.25 273 GLN A C 1
ATOM 1984 O O . GLN A 1 273 ? 4.139 3.815 5.181 1.00 85.25 273 GLN A O 1
ATOM 1989 N N . ASP A 1 274 ? 3.154 2.196 6.408 1.00 84.88 274 ASP A N 1
ATOM 1990 C CA . ASP A 1 274 ? 4.341 1.389 6.687 1.00 84.88 274 ASP A CA 1
ATOM 1991 C C . ASP A 1 274 ? 4.136 -0.073 6.235 1.00 84.88 274 ASP A C 1
ATOM 1993 O O . ASP A 1 274 ? 3.214 -0.398 5.480 1.00 84.88 274 ASP A O 1
ATOM 1997 N N . ASP A 1 275 ? 5.042 -0.964 6.632 1.00 82.62 275 ASP A N 1
ATOM 1998 C CA . ASP A 1 275 ? 5.019 -2.380 6.265 1.00 82.62 275 ASP A CA 1
ATOM 1999 C C . ASP A 1 275 ? 3.930 -3.193 6.989 1.00 82.62 275 ASP A C 1
ATOM 2001 O O . ASP A 1 275 ? 3.667 -4.333 6.603 1.00 82.62 275 ASP A O 1
ATOM 2005 N N . GLN A 1 276 ? 3.279 -2.627 8.010 1.00 88.50 276 GLN A N 1
ATOM 2006 C CA . GLN A 1 276 ? 2.286 -3.309 8.846 1.00 88.50 276 GLN A CA 1
ATOM 2007 C C . GLN A 1 276 ? 0.882 -2.700 8.731 1.00 88.50 276 GLN A C 1
ATOM 2009 O O . GLN A 1 276 ? -0.119 -3.410 8.892 1.00 88.50 276 GLN A O 1
ATOM 2014 N N . SER A 1 277 ? 0.774 -1.403 8.444 1.00 92.69 277 SER A N 1
ATOM 2015 C CA . SER A 1 277 ? -0.480 -0.663 8.535 1.00 92.69 277 SER A CA 1
ATOM 2016 C C . SER A 1 277 ? -0.556 0.564 7.622 1.00 92.69 277 SER A C 1
ATOM 2018 O O . SER A 1 277 ? 0.442 1.110 7.154 1.00 92.69 277 SER A O 1
ATOM 2020 N N . VAL A 1 278 ? -1.789 1.019 7.397 1.00 92.81 278 VAL A N 1
ATOM 2021 C CA . VAL A 1 278 ? -2.095 2.363 6.909 1.00 92.81 278 VAL A CA 1
ATOM 2022 C C . VAL A 1 278 ? -2.607 3.180 8.084 1.00 92.81 278 VAL A C 1
ATOM 2024 O O . VAL A 1 278 ? -3.664 2.886 8.645 1.00 92.81 278 VAL A O 1
ATOM 2027 N N . ARG A 1 279 ? -1.860 4.214 8.452 1.00 92.69 279 ARG A N 1
ATOM 2028 C CA . ARG A 1 279 ? -2.206 5.166 9.497 1.00 92.69 279 ARG A CA 1
ATOM 2029 C C . ARG A 1 279 ? -2.848 6.403 8.887 1.00 92.69 279 ARG A C 1
ATOM 2031 O O . ARG A 1 279 ? -2.247 7.091 8.070 1.00 92.69 279 ARG A O 1
ATOM 2038 N N . VAL A 1 280 ? -4.065 6.697 9.319 1.00 91.62 280 VAL A N 1
ATOM 2039 C CA . VAL A 1 280 ? -4.796 7.916 8.973 1.00 91.62 280 VAL A CA 1
ATOM 2040 C C . VAL A 1 280 ? -4.779 8.838 10.182 1.00 91.62 280 VAL A C 1
ATOM 2042 O O . VAL A 1 280 ? -5.235 8.444 11.252 1.00 91.62 280 VAL A O 1
ATOM 2045 N N . ILE A 1 281 ? -4.252 10.046 10.025 1.00 90.56 281 ILE A N 1
ATOM 2046 C CA . ILE A 1 281 ? -4.129 11.060 11.074 1.00 90.56 281 ILE A CA 1
ATOM 2047 C C . ILE A 1 281 ? -5.032 12.231 10.691 1.00 90.56 281 ILE A C 1
ATOM 2049 O O . ILE A 1 281 ? -4.890 12.814 9.619 1.00 90.56 281 ILE A O 1
ATOM 2053 N N . GLY A 1 282 ? -5.980 12.567 11.557 1.00 87.44 282 GLY A N 1
ATOM 2054 C CA . GLY A 1 282 ? -6.886 13.698 11.384 1.00 87.44 282 GLY A CA 1
ATOM 2055 C C . GLY A 1 282 ? -6.837 14.647 12.577 1.00 87.44 282 GLY A C 1
ATOM 2056 O O . GLY A 1 282 ? -6.132 14.419 13.553 1.00 87.44 282 GLY A O 1
ATOM 2057 N N . ALA A 1 283 ? -7.640 15.709 12.524 1.00 85.75 283 ALA A N 1
ATOM 2058 C CA . ALA A 1 283 ? -7.668 16.734 13.573 1.00 85.75 283 ALA A CA 1
ATOM 2059 C C . ALA A 1 283 ? -8.122 16.233 14.962 1.00 85.75 283 ALA A C 1
ATOM 2061 O O . ALA A 1 283 ? -7.883 16.914 15.952 1.00 85.75 283 ALA A O 1
ATOM 2062 N N . ARG A 1 284 ? -8.800 15.079 15.033 1.00 89.06 284 ARG A N 1
ATOM 2063 C CA . ARG A 1 284 ? -9.399 14.517 16.261 1.00 89.06 284 ARG A CA 1
ATOM 2064 C C . ARG A 1 284 ? -8.725 13.243 16.756 1.00 89.06 284 ARG A C 1
ATOM 2066 O O . ARG A 1 284 ? -9.211 12.630 17.701 1.00 89.06 284 ARG A O 1
ATOM 2073 N N . GLY A 1 285 ? -7.674 12.784 16.088 1.00 91.31 285 GLY A N 1
ATOM 2074 C CA . GLY A 1 285 ? -7.088 11.493 16.408 1.00 91.31 285 GLY A CA 1
ATOM 2075 C C . GLY A 1 285 ? -6.408 10.818 15.235 1.00 91.31 285 GLY A C 1
ATOM 2076 O O . GLY A 1 285 ? -6.248 11.382 14.150 1.00 91.31 285 GLY A O 1
ATOM 2077 N N . ALA A 1 286 ? -6.053 9.558 15.449 1.00 94.31 286 ALA A N 1
ATOM 2078 C CA . ALA A 1 286 ? -5.442 8.715 14.438 1.00 94.31 286 ALA A CA 1
ATOM 2079 C C . ALA A 1 286 ? -6.031 7.304 14.460 1.00 94.31 286 ALA A C 1
ATOM 2081 O O . ALA A 1 286 ? -6.412 6.790 15.507 1.00 94.31 286 ALA A O 1
ATOM 2082 N N . VAL A 1 287 ? -6.062 6.657 13.299 1.00 95.25 287 VAL A N 1
ATOM 2083 C CA . VAL A 1 287 ? -6.444 5.250 13.156 1.00 95.25 287 VAL A CA 1
ATOM 2084 C C . VAL A 1 287 ? -5.357 4.540 12.364 1.00 95.25 287 VAL A C 1
ATOM 2086 O O . VAL A 1 287 ? -5.128 4.881 11.205 1.00 95.25 287 VAL A O 1
ATOM 2089 N N . ALA A 1 288 ? -4.700 3.548 12.960 1.00 96.06 288 ALA A N 1
ATOM 2090 C CA . ALA A 1 288 ? -3.846 2.614 12.237 1.00 96.06 288 ALA A CA 1
ATOM 2091 C C . ALA A 1 288 ? -4.647 1.359 11.868 1.00 96.06 288 ALA A C 1
ATOM 2093 O O . ALA A 1 288 ? -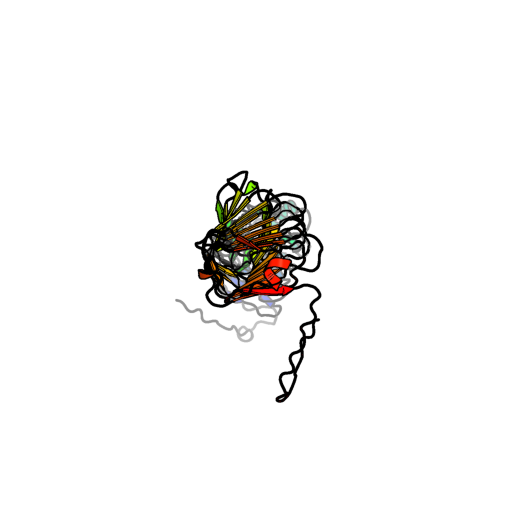5.221 0.669 12.718 1.00 96.06 288 ALA A O 1
ATOM 2094 N N . ILE A 1 289 ? -4.710 1.089 10.566 1.00 96.50 289 ILE A N 1
ATOM 2095 C CA . ILE A 1 289 ? -5.474 -0.001 9.966 1.00 96.50 289 ILE A CA 1
ATOM 2096 C C . ILE A 1 289 ? -4.481 -1.029 9.424 1.00 96.50 289 ILE A C 1
ATOM 2098 O O . ILE A 1 289 ? -3.709 -0.690 8.528 1.00 96.50 289 ILE A O 1
ATOM 2102 N N . PRO A 1 290 ? -4.491 -2.283 9.901 1.00 95.31 290 PRO A N 1
ATOM 2103 C CA . PRO A 1 290 ? -3.624 -3.321 9.349 1.00 95.31 290 PRO A CA 1
ATOM 2104 C C . PRO A 1 290 ? -3.823 -3.505 7.843 1.00 95.31 290 PRO A C 1
ATOM 2106 O O . PRO A 1 290 ? -4.955 -3.425 7.357 1.00 95.31 290 PRO A O 1
ATOM 2109 N N . LEU A 1 291 ? -2.738 -3.778 7.105 1.00 91.25 291 LEU A N 1
ATOM 2110 C CA . LEU A 1 291 ? -2.768 -3.864 5.634 1.00 91.25 291 LEU A CA 1
ATOM 2111 C C . LEU A 1 291 ? -3.814 -4.861 5.108 1.00 91.25 291 LEU A C 1
ATOM 2113 O O . LEU A 1 291 ? -4.447 -4.613 4.084 1.00 91.25 291 LEU A O 1
ATOM 2117 N N . ASP A 1 292 ? -4.054 -5.961 5.829 1.00 91.12 292 ASP A N 1
ATOM 2118 C CA . ASP A 1 292 ? -5.043 -6.986 5.472 1.00 91.12 292 ASP A CA 1
ATOM 2119 C C . ASP A 1 292 ? -6.502 -6.574 5.746 1.00 91.12 292 ASP A C 1
ATOM 2121 O O . ASP A 1 292 ? -7.425 -7.360 5.502 1.00 91.12 292 ASP A O 1
ATOM 2125 N N . ALA A 1 293 ? -6.726 -5.373 6.281 1.00 94.44 293 ALA A N 1
ATOM 2126 C CA . ALA A 1 293 ? -8.033 -4.848 6.651 1.00 94.44 293 ALA A CA 1
ATOM 2127 C C . ALA A 1 293 ? -8.379 -3.489 6.032 1.00 94.44 293 ALA A C 1
ATOM 2129 O O . ALA A 1 293 ? -9.495 -3.016 6.245 1.00 94.44 293 ALA A O 1
ATOM 2130 N N . VAL A 1 294 ? -7.478 -2.876 5.261 1.00 93.25 294 VAL A N 1
ATOM 2131 C CA . VAL A 1 294 ? -7.679 -1.545 4.658 1.00 93.25 294 VAL A CA 1
ATOM 2132 C C . VAL A 1 294 ? -8.952 -1.485 3.806 1.00 93.25 294 VAL A C 1
ATOM 2134 O O . VAL A 1 294 ? -9.725 -0.536 3.901 1.00 93.25 294 VAL A O 1
ATOM 2137 N N . ASP A 1 295 ? -9.240 -2.547 3.054 1.00 91.69 295 ASP A N 1
ATOM 2138 C CA . ASP A 1 295 ? -10.437 -2.692 2.217 1.00 91.69 295 ASP A CA 1
ATOM 2139 C C . ASP A 1 295 ? -11.743 -2.889 3.015 1.00 91.69 295 ASP A C 1
ATOM 2141 O O . ASP A 1 295 ? -12.846 -2.744 2.481 1.00 91.69 295 ASP A O 1
ATOM 2145 N N . LYS A 1 296 ? -11.639 -3.218 4.307 1.00 95.38 296 LYS A N 1
ATOM 2146 C CA . LYS A 1 296 ? -12.774 -3.479 5.208 1.00 95.38 296 LYS A CA 1
ATOM 2147 C C . LYS A 1 296 ? -13.152 -2.268 6.043 1.00 95.38 296 LYS A C 1
ATOM 2149 O O . LYS A 1 296 ? -14.162 -2.327 6.746 1.00 95.38 296 LYS A O 1
ATOM 2154 N N . VAL A 1 297 ? -12.349 -1.211 6.003 1.00 96.06 297 VAL A N 1
ATOM 2155 C CA . VAL A 1 297 ? -12.505 -0.032 6.846 1.00 96.06 297 VAL A CA 1
ATOM 2156 C C . VAL A 1 297 ? -12.889 1.161 5.983 1.00 96.06 297 VAL A C 1
ATOM 2158 O O . VAL A 1 297 ? -12.282 1.438 4.952 1.00 96.06 297 VAL A O 1
ATOM 2161 N N . THR A 1 298 ? -13.941 1.856 6.399 1.00 95.00 298 THR A N 1
ATOM 2162 C CA . THR A 1 298 ? -14.362 3.127 5.806 1.00 95.00 298 THR A CA 1
ATOM 2163 C C . THR A 1 298 ? -14.281 4.212 6.863 1.00 95.00 298 THR A C 1
ATOM 2165 O O . THR A 1 298 ? -14.835 4.037 7.950 1.00 95.00 298 THR A O 1
ATOM 2168 N N . LEU A 1 299 ? -13.596 5.306 6.538 1.00 93.19 299 LEU A N 1
ATOM 2169 C CA . LEU A 1 299 ? -13.467 6.482 7.388 1.00 93.19 299 LEU A CA 1
ATOM 2170 C C . LEU A 1 299 ? -14.318 7.620 6.816 1.00 93.19 299 LEU A C 1
ATOM 2172 O O . LEU A 1 299 ? -14.130 8.038 5.673 1.00 93.19 299 LEU A O 1
ATOM 2176 N N . ASP A 1 300 ? -15.244 8.119 7.624 1.00 91.19 300 ASP A N 1
ATOM 2177 C CA . ASP A 1 300 ? -16.037 9.309 7.341 1.00 91.19 300 ASP A CA 1
ATOM 2178 C C . ASP A 1 300 ? -15.639 10.410 8.329 1.00 91.19 300 ASP A C 1
ATOM 2180 O O . ASP A 1 300 ? -15.794 10.275 9.547 1.00 91.19 300 ASP A O 1
ATOM 2184 N N . ASN A 1 301 ? -15.085 11.492 7.785 1.00 86.00 301 ASN A N 1
ATOM 2185 C CA . ASN A 1 301 ? -14.670 12.672 8.541 1.00 86.00 301 ASN A CA 1
ATOM 2186 C C . ASN A 1 301 ? -15.387 13.941 8.049 1.00 86.00 301 ASN A C 1
ATOM 2188 O O . ASN A 1 301 ? -14.837 15.040 8.091 1.00 86.00 301 ASN A O 1
ATOM 2192 N N . THR A 1 302 ? -16.605 13.795 7.524 1.00 85.38 302 THR A N 1
ATOM 2193 C CA . THR A 1 302 ? -17.400 14.920 7.006 1.00 85.38 302 THR A CA 1
ATOM 2194 C C . THR A 1 302 ? -17.978 15.810 8.106 1.00 85.38 302 THR A C 1
ATOM 2196 O O . THR A 1 302 ? -18.192 17.002 7.883 1.00 85.38 302 THR A O 1
ATOM 2199 N N . SER A 1 303 ? -18.230 15.257 9.294 1.00 84.50 303 SER A N 1
ATOM 2200 C CA . SER A 1 303 ? -18.661 16.027 10.464 1.00 84.50 303 SER A CA 1
ATOM 2201 C C . SER A 1 303 ? -17.481 16.777 11.072 1.00 84.50 303 SER A C 1
ATOM 2203 O O . SER A 1 303 ? -16.374 16.250 11.103 1.00 84.50 303 SER A O 1
ATOM 2205 N N . SER A 1 304 ? -17.712 17.987 11.594 1.00 82.81 304 SER A N 1
ATOM 2206 C CA . SER A 1 304 ? -16.716 18.771 12.339 1.00 82.81 304 SER A CA 1
ATOM 2207 C C . SER A 1 304 ? -16.525 18.303 13.785 1.00 82.81 304 SER A C 1
ATOM 2209 O O . SER A 1 304 ? -15.488 18.599 14.375 1.00 82.81 304 SER A O 1
ATOM 2211 N N . GLU A 1 305 ? -17.472 17.542 14.331 1.00 84.62 305 GLU A N 1
ATOM 2212 C CA . GLU A 1 305 ? -17.509 17.127 15.743 1.00 84.62 305 GLU A CA 1
ATOM 2213 C C . GLU A 1 305 ? -17.256 15.625 15.933 1.00 84.62 305 GLU A C 1
ATOM 2215 O O . GLU A 1 305 ? -16.926 15.187 17.034 1.00 84.62 305 GLU A O 1
ATOM 2220 N N . ARG A 1 306 ? -17.403 14.825 14.865 1.00 89.25 306 ARG A N 1
ATOM 2221 C CA . ARG A 1 306 ? -17.402 13.363 14.952 1.00 89.25 306 ARG A CA 1
ATOM 2222 C C . ARG A 1 306 ? -16.662 12.690 13.804 1.00 89.25 306 ARG A C 1
ATOM 2224 O O . ARG A 1 306 ? -16.899 13.007 12.642 1.00 89.25 306 ARG A O 1
ATOM 2231 N N . THR A 1 307 ? -15.813 11.723 14.133 1.00 91.75 307 THR A N 1
ATOM 2232 C CA . THR A 1 307 ? -15.200 10.804 13.164 1.00 91.75 307 THR A CA 1
ATOM 2233 C C . THR A 1 307 ? -15.964 9.486 13.193 1.00 91.75 307 THR A C 1
ATOM 2235 O O . THR A 1 307 ? -16.126 8.897 14.259 1.00 91.75 307 THR A O 1
ATOM 2238 N N . GLN A 1 308 ? -16.433 8.996 12.048 1.00 94.50 308 GLN A N 1
ATOM 2239 C CA . GLN A 1 308 ? -17.114 7.704 11.965 1.00 94.50 308 GLN A CA 1
ATOM 2240 C C . GLN A 1 308 ? -16.225 6.674 11.265 1.00 94.50 308 GLN A C 1
ATOM 2242 O O . GLN A 1 308 ? -15.712 6.892 10.169 1.00 94.50 308 GLN A O 1
ATOM 2247 N N . LEU A 1 309 ? -16.068 5.523 11.912 1.00 96.12 309 LEU A N 1
ATOM 2248 C CA . LEU A 1 309 ? -15.339 4.367 11.420 1.00 96.12 309 LEU A CA 1
ATOM 2249 C C . LEU A 1 309 ? -16.320 3.214 11.202 1.00 96.12 309 LEU A C 1
ATOM 2251 O O . LEU A 1 309 ? -16.943 2.723 12.142 1.00 96.12 309 LEU A O 1
ATOM 2255 N N . THR A 1 310 ? -16.446 2.749 9.963 1.00 97.31 310 THR A N 1
ATOM 2256 C CA . THR A 1 310 ? -17.284 1.590 9.629 1.00 97.31 310 THR A CA 1
ATOM 2257 C C . THR A 1 310 ? -16.412 0.399 9.265 1.00 97.31 310 THR A C 1
ATOM 2259 O O . THR A 1 310 ? -15.583 0.491 8.359 1.00 97.31 310 THR A O 1
ATOM 2262 N N . VAL A 1 311 ? -16.629 -0.742 9.926 1.00 97.62 311 VAL A N 1
ATOM 2263 C CA . VAL A 1 311 ? -15.965 -2.011 9.593 1.00 97.62 311 VAL A CA 1
ATOM 2264 C C . VAL A 1 311 ? -16.936 -2.968 8.895 1.00 97.62 311 VAL A C 1
ATOM 2266 O O . VAL A 1 311 ? -17.894 -3.468 9.489 1.00 97.62 311 VAL A O 1
ATOM 2269 N N . SER A 1 312 ? -16.705 -3.257 7.615 1.00 97.00 312 SER A N 1
ATOM 2270 C CA . SER A 1 312 ? -17.603 -4.092 6.798 1.00 97.00 312 SER A CA 1
ATOM 2271 C C . SER A 1 312 ? -17.475 -5.591 7.106 1.00 97.00 312 SER A C 1
ATOM 2273 O O . SER A 1 312 ? -18.427 -6.360 6.956 1.00 97.00 312 SER A O 1
ATOM 2275 N N . ALA A 1 313 ? -16.316 -6.015 7.610 1.00 97.44 313 ALA A N 1
ATOM 2276 C CA . ALA A 1 313 ? -16.021 -7.389 7.995 1.00 97.44 313 ALA A CA 1
ATOM 2277 C C . ALA A 1 313 ? -15.239 -7.438 9.314 1.00 97.44 313 ALA A C 1
ATOM 2279 O O . ALA A 1 313 ? -14.994 -6.423 9.962 1.00 97.44 313 ALA A O 1
ATOM 2280 N N . LYS A 1 314 ? -14.873 -8.645 9.756 1.00 97.69 314 LYS A N 1
ATOM 2281 C CA . LYS A 1 314 ? -14.058 -8.804 10.962 1.00 97.69 314 LYS A CA 1
ATOM 2282 C C . LYS A 1 314 ? -12.684 -8.164 10.747 1.00 97.69 314 LYS A C 1
ATOM 2284 O O . LYS A 1 314 ? -11.948 -8.618 9.873 1.00 97.69 314 LYS A O 1
ATOM 2289 N N . VAL A 1 315 ? -12.325 -7.230 11.619 1.00 97.88 315 VAL A N 1
ATOM 2290 C CA . VAL A 1 315 ? -11.008 -6.594 11.673 1.00 97.88 315 VAL A CA 1
ATOM 2291 C C . VAL A 1 315 ? -10.294 -6.998 12.963 1.00 97.88 315 VAL A C 1
ATOM 2293 O O . VAL A 1 315 ? -10.924 -7.187 14.011 1.00 97.88 315 VAL A O 1
ATOM 2296 N N . ARG A 1 316 ? -8.980 -7.212 12.872 1.00 97.44 316 ARG A N 1
ATOM 2297 C CA . ARG A 1 316 ? -8.101 -7.483 14.012 1.00 97.44 316 ARG A CA 1
ATOM 2298 C C . ARG A 1 316 ? -7.085 -6.363 14.138 1.00 97.44 316 ARG A C 1
ATOM 2300 O O . ARG A 1 316 ? -6.653 -5.903 13.097 1.00 97.44 316 ARG A O 1
ATOM 2307 N N . GLY A 1 317 ? -6.688 -5.990 15.353 1.00 96.62 317 GLY A N 1
ATOM 2308 C CA . GLY A 1 317 ? -5.539 -5.097 15.542 1.00 96.62 317 GLY A CA 1
ATOM 2309 C C . GLY A 1 317 ? -5.734 -3.687 14.991 1.00 96.62 317 GLY A C 1
ATOM 2310 O O . GLY A 1 317 ? -4.783 -3.112 14.484 1.00 96.62 317 GLY A O 1
ATOM 2311 N N . LEU A 1 318 ? -6.956 -3.147 15.056 1.00 97.12 318 LEU A N 1
ATOM 2312 C CA . LEU A 1 318 ? -7.116 -1.696 14.889 1.00 97.12 318 LEU A CA 1
ATOM 2313 C C . LEU A 1 318 ? -6.448 -1.001 16.065 1.00 97.12 318 LEU A C 1
ATOM 2315 O O . LEU A 1 318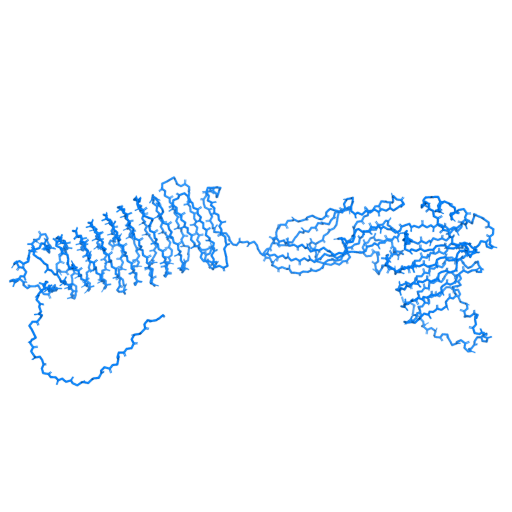 ? -6.683 -1.411 17.201 1.00 97.12 318 LEU A O 1
ATOM 2319 N N . ASP A 1 319 ? -5.690 0.044 15.784 1.00 97.56 319 ASP A N 1
ATOM 2320 C CA . ASP A 1 319 ? -5.171 0.952 16.796 1.00 97.56 319 ASP A CA 1
ATOM 2321 C C . ASP A 1 319 ? -5.807 2.324 16.573 1.00 97.56 319 ASP A C 1
ATOM 2323 O O . ASP A 1 319 ? -5.670 2.919 15.502 1.00 97.56 319 ASP A O 1
ATOM 2327 N N . ILE A 1 320 ? -6.608 2.766 17.534 1.00 97.75 320 ILE A N 1
ATOM 2328 C CA . ILE A 1 320 ? -7.403 3.987 17.455 1.00 97.75 320 ILE A CA 1
ATOM 2329 C C . ILE A 1 320 ? -6.952 4.898 18.583 1.00 97.75 320 ILE A C 1
ATOM 2331 O O . ILE A 1 320 ? -7.051 4.535 19.748 1.00 97.75 320 ILE A O 1
ATOM 2335 N N . ARG A 1 321 ? -6.543 6.111 18.231 1.00 96.88 321 ARG A N 1
ATOM 2336 C CA . ARG A 1 321 ? -6.273 7.193 19.168 1.00 96.88 321 ARG A CA 1
ATOM 2337 C C . ARG A 1 321 ? -7.319 8.284 18.988 1.00 96.88 321 ARG A C 1
ATOM 2339 O O . ARG A 1 321 ? -7.488 8.777 17.873 1.00 96.88 321 ARG A O 1
ATOM 2346 N N . ILE A 1 322 ? -7.988 8.660 20.067 1.00 96.19 322 ILE A N 1
ATOM 2347 C CA . ILE A 1 322 ? -8.988 9.725 20.118 1.00 96.19 322 ILE A CA 1
ATOM 2348 C C . ILE A 1 322 ? -8.356 10.891 20.875 1.00 96.19 322 ILE A C 1
ATOM 2350 O O . ILE A 1 322 ? -8.100 10.788 22.068 1.00 96.19 322 ILE A O 1
ATOM 2354 N N . ASP A 1 323 ? -8.044 11.974 20.169 1.00 93.12 323 ASP A N 1
ATOM 2355 C CA . ASP A 1 323 ? -7.428 13.159 20.774 1.00 93.12 323 ASP A CA 1
ATOM 2356 C C . ASP A 1 323 ? -8.471 14.160 21.292 1.00 93.12 323 ASP A C 1
ATOM 2358 O O . ASP A 1 323 ? -8.201 14.869 22.251 1.00 93.12 323 ASP A O 1
ATOM 2362 N N . SER A 1 324 ? -9.636 14.264 20.640 1.00 91.62 324 SER A N 1
ATOM 2363 C CA . SER A 1 324 ? -10.743 15.138 21.065 1.00 91.62 324 SER A CA 1
ATOM 2364 C C . SER A 1 324 ? -12.046 14.820 20.320 1.00 91.62 324 SER A C 1
ATOM 2366 O O . SER A 1 324 ? -12.036 14.230 19.234 1.00 91.62 324 SER A O 1
ATOM 2368 N N . GLY A 1 325 ? -13.179 15.278 20.860 1.00 92.19 325 GLY A N 1
ATOM 2369 C CA . GLY A 1 325 ? -14.493 15.134 20.226 1.00 92.19 325 GLY A CA 1
ATOM 2370 C C . GLY A 1 325 ? -15.013 13.696 20.263 1.00 92.19 325 GLY A C 1
ATOM 2371 O O . GLY A 1 325 ? -14.685 12.939 21.170 1.00 92.19 325 GLY A O 1
ATOM 2372 N N . ALA A 1 326 ? -15.844 13.318 19.287 1.00 93.81 326 ALA A N 1
ATOM 2373 C CA . ALA A 1 326 ? -16.479 12.000 19.266 1.00 93.81 326 ALA A CA 1
ATOM 2374 C C . ALA A 1 326 ? -15.917 11.078 18.171 1.00 93.81 326 ALA A C 1
ATOM 2376 O O . ALA A 1 326 ? -15.757 11.483 17.014 1.00 93.81 326 ALA A O 1
ATOM 2377 N N . LEU A 1 327 ? -15.724 9.799 18.490 1.00 96.56 327 LEU A N 1
ATOM 2378 C CA . LEU A 1 327 ? -15.497 8.733 17.519 1.00 96.56 327 LEU A CA 1
ATOM 2379 C C . LEU A 1 327 ? -16.623 7.703 17.591 1.00 96.56 327 LEU A C 1
ATOM 2381 O O . LEU A 1 327 ? -16.921 7.156 18.649 1.00 96.56 327 LEU A O 1
ATOM 2385 N N . THR A 1 328 ? -17.230 7.396 16.446 1.00 96.94 328 THR A N 1
ATOM 2386 C CA . THR A 1 328 ? -18.229 6.329 16.339 1.00 96.94 328 THR A CA 1
ATOM 2387 C C . THR A 1 328 ? -17.667 5.148 15.564 1.00 96.94 328 THR A C 1
ATOM 2389 O O . THR A 1 328 ? -17.191 5.311 14.445 1.00 96.94 328 THR A O 1
ATOM 2392 N N . LEU A 1 329 ? -17.753 3.948 16.134 1.00 98.00 329 LEU A N 1
ATOM 2393 C CA . LEU A 1 329 ? -17.312 2.703 15.512 1.00 98.00 329 LEU A CA 1
ATOM 2394 C C . LEU A 1 329 ? -18.493 1.758 15.275 1.00 98.00 329 LEU A C 1
ATOM 2396 O O . LEU A 1 329 ? -19.111 1.270 16.225 1.00 98.00 329 LEU A O 1
ATOM 2400 N N . GLU A 1 330 ? -18.760 1.431 14.011 1.00 97.75 330 GLU A N 1
ATOM 2401 C CA . GLU A 1 330 ? -19.938 0.664 13.594 1.00 97.75 330 GLU A CA 1
ATOM 2402 C C . GLU A 1 330 ? -19.602 -0.530 12.695 1.00 97.75 330 GLU A C 1
ATOM 2404 O O . GLU A 1 330 ? -18.529 -0.624 12.098 1.00 97.75 330 GLU A O 1
ATOM 2409 N N . GLY A 1 331 ? -20.558 -1.453 12.563 1.00 97.19 331 GLY A N 1
ATOM 2410 C CA . GLY A 1 331 ? -20.486 -2.556 11.607 1.00 97.19 331 GLY A CA 1
ATOM 2411 C C . GLY A 1 331 ? -20.195 -3.913 12.246 1.00 97.19 331 GLY A C 1
ATOM 2412 O O . GLY A 1 331 ? -20.884 -4.349 13.166 1.00 97.19 331 GLY A O 1
ATOM 2413 N N . SER A 1 332 ? -19.237 -4.649 11.687 1.00 98.00 332 SER A N 1
ATOM 2414 C CA . SER A 1 332 ? -19.000 -6.070 11.959 1.00 98.00 332 SER A CA 1
ATOM 2415 C C . SER A 1 332 ? -18.292 -6.337 13.301 1.00 98.00 332 SER A C 1
ATOM 2417 O O . SER A 1 332 ? -18.863 -6.105 14.362 1.00 98.00 332 SER A O 1
ATOM 2419 N N . LYS A 1 333 ? -17.095 -6.936 13.311 1.00 97.88 333 LYS A N 1
ATOM 2420 C CA . LYS A 1 333 ? -16.422 -7.401 14.538 1.00 97.88 333 LYS A CA 1
ATOM 2421 C C . LYS A 1 333 ? -15.036 -6.795 14.640 1.00 97.88 333 LYS A C 1
ATOM 2423 O O . LYS A 1 333 ? -14.251 -6.954 13.710 1.00 97.88 333 LYS A O 1
ATOM 2428 N N . VAL A 1 334 ? -14.709 -6.250 15.801 1.00 98.19 334 VAL A N 1
ATOM 2429 C CA . VAL A 1 334 ? -13.385 -5.710 16.119 1.00 98.19 334 VAL A CA 1
ATOM 2430 C C . VAL A 1 334 ? -12.777 -6.552 17.229 1.00 98.19 334 VAL A C 1
ATOM 2432 O O . VAL A 1 334 ? -13.431 -6.814 18.245 1.00 98.19 334 VAL A O 1
ATOM 2435 N N . VAL A 1 335 ? -11.572 -7.085 17.003 1.00 97.56 335 VAL A N 1
ATOM 2436 C CA . VAL A 1 335 ? -10.924 -7.952 17.993 1.00 97.56 335 VAL A CA 1
ATOM 2437 C C . VAL A 1 335 ? -9.428 -7.726 18.160 1.00 97.56 335 VAL A C 1
ATOM 2439 O O . VAL A 1 335 ? -8.716 -7.589 17.173 1.00 97.56 335 VAL A O 1
ATOM 2442 N N . GLY A 1 336 ? -8.947 -7.806 19.402 1.00 97.38 336 GLY A N 1
ATOM 2443 C CA . GLY A 1 336 ? -7.529 -7.606 19.724 1.00 97.38 336 GLY A CA 1
ATOM 2444 C C . GLY A 1 336 ? -7.031 -6.252 19.229 1.00 97.38 336 GLY A C 1
ATOM 2445 O O . GLY A 1 336 ? -5.984 -6.188 18.603 1.00 97.38 336 GLY A O 1
ATOM 2446 N N . SER A 1 337 ? -7.869 -5.235 19.402 1.00 98.31 337 SER A N 1
ATOM 2447 C CA . SER A 1 337 ? -7.629 -3.851 18.995 1.00 98.31 337 SER A CA 1
ATOM 2448 C C . SER A 1 337 ? -7.337 -2.994 20.218 1.00 98.31 337 SER A C 1
ATOM 2450 O O . SER A 1 337 ? -7.701 -3.384 21.327 1.00 98.31 337 SER A O 1
ATOM 2452 N N . THR A 1 338 ? -6.781 -1.817 19.996 1.00 98.50 338 THR A N 1
ATOM 2453 C CA . THR A 1 338 ? -6.539 -0.812 21.024 1.00 98.50 338 THR A CA 1
ATOM 2454 C C . THR A 1 338 ? -7.324 0.444 20.676 1.00 98.50 338 THR A C 1
ATOM 2456 O O . THR A 1 338 ? -7.385 0.840 19.512 1.00 98.50 338 THR A O 1
ATOM 2459 N N . ILE A 1 339 ? -7.994 1.018 21.669 1.00 98.44 339 ILE A N 1
ATOM 2460 C CA . ILE A 1 339 ? -8.666 2.313 21.581 1.00 98.44 339 ILE A CA 1
ATOM 2461 C C . ILE A 1 339 ? -8.170 3.133 22.768 1.00 98.44 339 ILE A C 1
ATOM 2463 O O . ILE A 1 339 ? -8.400 2.751 23.913 1.00 98.44 339 ILE A O 1
ATOM 2467 N N . GLU A 1 340 ? -7.472 4.222 22.494 1.00 97.81 340 GLU A N 1
ATOM 2468 C CA . GLU A 1 340 ? -6.821 5.070 23.487 1.00 97.81 340 GLU A CA 1
ATOM 2469 C C . GLU A 1 340 ? -7.330 6.502 23.377 1.00 97.81 340 GLU A C 1
ATOM 2471 O O . GLU A 1 340 ? -7.399 7.061 22.280 1.00 97.81 340 GLU A O 1
ATOM 2476 N N . PHE A 1 341 ? -7.647 7.104 24.515 1.00 97.44 341 PHE A N 1
ATOM 2477 C CA . PHE A 1 341 ? -7.957 8.524 24.620 1.00 97.44 341 PHE A CA 1
ATOM 2478 C C . PHE A 1 341 ? -6.688 9.294 24.988 1.00 97.44 341 PHE A C 1
ATOM 2480 O O . PHE A 1 341 ? -5.839 8.807 25.745 1.00 97.44 341 PHE A O 1
ATOM 2487 N N . ALA A 1 342 ? -6.517 10.483 24.416 1.00 94.06 342 ALA A N 1
ATOM 2488 C CA . ALA A 1 342 ? -5.407 11.363 24.750 1.00 94.06 342 ALA A CA 1
ATOM 2489 C C . ALA A 1 342 ? -5.561 11.972 26.150 1.00 94.06 342 ALA A C 1
ATOM 2491 O O . ALA A 1 342 ? -6.641 12.019 26.711 1.00 94.06 342 ALA A O 1
ATOM 2492 N N . GLN A 1 343 ? -4.453 12.452 26.712 1.00 92.38 343 GLN A N 1
ATOM 2493 C CA . GLN A 1 343 ? -4.453 13.107 28.020 1.00 92.38 343 GLN A CA 1
ATOM 2494 C C . GLN A 1 343 ? -4.917 14.564 27.925 1.00 92.38 343 GLN A C 1
ATOM 2496 O O . GLN A 1 343 ? -4.409 15.318 27.092 1.00 92.38 343 GLN A O 1
ATOM 2501 N N . GLY A 1 344 ? -5.763 14.968 28.869 1.00 88.00 344 GLY A N 1
ATOM 2502 C CA . GLY A 1 344 ? -6.092 16.350 29.214 1.00 88.00 344 GLY A CA 1
ATOM 2503 C C . GLY A 1 344 ? -7.306 16.947 28.502 1.00 88.00 344 GLY A C 1
ATOM 2504 O O . GLY A 1 344 ? -7.641 18.095 28.786 1.00 88.00 344 GLY A O 1
ATOM 2505 N N . GLU A 1 345 ? -7.953 16.210 27.602 1.00 89.56 345 GLU A N 1
ATOM 2506 C CA . GLU A 1 345 ? -9.132 16.649 26.847 1.00 89.56 345 GLU A CA 1
ATOM 2507 C C . GLU A 1 345 ? -10.282 15.665 27.068 1.00 89.56 345 GLU A C 1
ATOM 2509 O O . GLU A 1 345 ? -10.039 14.482 27.272 1.00 89.56 345 GLU A O 1
ATOM 2514 N N . ASP A 1 346 ? -11.523 16.147 26.987 1.00 93.56 346 ASP A N 1
ATOM 2515 C CA . ASP A 1 346 ? -12.707 15.289 27.072 1.00 93.56 346 ASP A CA 1
ATOM 2516 C C . ASP A 1 346 ? -13.039 14.718 25.679 1.00 93.56 346 ASP A C 1
ATOM 2518 O O . ASP A 1 346 ? -13.181 15.464 24.694 1.00 93.56 346 ASP A O 1
ATOM 2522 N N . ALA A 1 347 ? -13.219 13.403 25.581 1.00 95.75 347 ALA A N 1
ATOM 2523 C CA . ALA A 1 347 ? -13.619 12.738 24.346 1.00 95.75 347 ALA A CA 1
ATOM 2524 C C . ALA A 1 347 ? -14.701 11.659 24.544 1.00 95.75 347 ALA A C 1
ATOM 2526 O O . ALA A 1 347 ? -14.993 11.179 25.637 1.00 95.75 347 ALA A O 1
ATOM 2527 N N . GLU A 1 348 ? -15.343 11.279 23.440 1.00 97.50 348 GLU A N 1
ATOM 2528 C CA . GLU A 1 348 ? -16.429 10.296 23.408 1.00 97.50 348 GLU A CA 1
ATOM 2529 C C . GLU A 1 348 ? -16.094 9.168 22.424 1.00 97.50 348 GLU A C 1
ATOM 2531 O O . GLU A 1 348 ? -15.780 9.403 21.255 1.00 97.50 348 GLU A O 1
ATOM 2536 N N . PHE A 1 349 ? -16.236 7.921 22.864 1.00 98.19 349 PHE A N 1
ATOM 2537 C CA . PHE A 1 349 ? -16.223 6.743 22.007 1.00 98.19 349 PHE A CA 1
ATOM 2538 C C . PHE A 1 349 ? -17.577 6.041 22.048 1.00 98.19 349 PHE A C 1
ATOM 2540 O O . PHE A 1 349 ? -17.952 5.437 23.050 1.00 98.19 349 PHE A O 1
ATOM 2547 N N . VAL A 1 350 ? -18.280 6.040 20.919 1.00 98.19 350 VAL A N 1
ATOM 2548 C CA . VAL A 1 350 ? -19.552 5.327 20.760 1.00 98.19 350 VAL A CA 1
ATOM 2549 C C . VAL A 1 350 ? -19.345 4.123 19.858 1.00 98.19 350 VAL A C 1
ATOM 2551 O O . VAL A 1 350 ? -18.829 4.246 18.747 1.00 98.19 350 VAL A O 1
ATOM 2554 N N . SER A 1 351 ? -19.792 2.942 20.274 1.00 98.31 351 SER A N 1
ATOM 2555 C CA . SER A 1 351 ? -19.722 1.754 19.434 1.00 98.31 351 SER A CA 1
ATOM 2556 C C . SER A 1 351 ? -21.041 1.016 19.288 1.00 98.31 351 SER A C 1
ATOM 2558 O O . SER A 1 351 ? -21.736 0.694 20.251 1.00 98.31 351 SER A O 1
ATOM 2560 N N . SER A 1 352 ? -21.333 0.656 18.039 1.00 97.50 352 SER A N 1
ATOM 2561 C CA . SER A 1 352 ? -22.487 -0.145 17.643 1.00 97.50 352 SER A CA 1
ATOM 2562 C C . SER A 1 352 ? -22.081 -1.426 16.894 1.00 97.50 352 SER A C 1
ATOM 2564 O O . SER A 1 352 ? -22.916 -2.069 16.252 1.00 97.50 352 SER A O 1
ATOM 2566 N N . VAL A 1 353 ? -20.804 -1.833 16.967 1.00 97.75 353 VAL A N 1
ATOM 2567 C CA . VAL A 1 353 ? -20.309 -3.052 16.300 1.00 97.75 353 VAL A CA 1
ATOM 2568 C C . VAL A 1 353 ? -20.947 -4.320 16.863 1.00 97.75 353 VAL A C 1
ATOM 2570 O O . VAL A 1 353 ? -21.214 -4.455 18.055 1.00 97.75 353 VAL A O 1
ATOM 2573 N N . GLN A 1 354 ? -21.100 -5.343 16.022 1.00 98.19 354 GLN A N 1
ATOM 2574 C CA . GLN A 1 354 ? -21.650 -6.637 16.445 1.00 98.19 354 GLN A CA 1
ATOM 2575 C C . GLN A 1 354 ? -20.836 -7.301 17.565 1.00 98.19 354 GLN A C 1
ATOM 2577 O O . GLN A 1 354 ? -21.372 -8.112 18.331 1.00 98.19 354 GLN A O 1
ATOM 2582 N N . LYS A 1 355 ? -19.524 -7.039 17.627 1.00 98.12 355 LYS A N 1
ATOM 2583 C CA . LYS A 1 355 ? -18.648 -7.573 18.672 1.00 98.12 355 LYS A CA 1
ATOM 2584 C C . LYS A 1 355 ? -17.388 -6.735 18.874 1.00 98.12 355 LYS A C 1
ATOM 2586 O O . LYS A 1 355 ? -16.634 -6.559 17.920 1.00 98.12 355 LYS A O 1
ATOM 2591 N N . ILE A 1 356 ? -17.096 -6.432 20.136 1.00 98.06 356 ILE A N 1
ATOM 2592 C CA . ILE A 1 356 ? -15.781 -6.032 20.648 1.00 98.06 356 ILE A CA 1
ATOM 2593 C C . ILE A 1 356 ? -15.210 -7.218 21.430 1.00 98.06 356 ILE A C 1
ATOM 2595 O O . ILE A 1 356 ? -15.905 -7.828 22.250 1.00 98.06 356 ILE A O 1
ATOM 2599 N N . GLY A 1 357 ? -13.968 -7.636 21.183 1.00 96.50 357 GLY A N 1
ATOM 2600 C CA . GLY A 1 357 ? -13.410 -8.696 22.021 1.00 96.50 357 GLY A CA 1
ATOM 2601 C C . GLY A 1 357 ? -12.059 -9.255 21.636 1.00 96.50 357 GLY A C 1
ATOM 2602 O O . GLY A 1 357 ? -11.310 -8.676 20.881 1.00 96.50 357 GLY A O 1
ATOM 2603 N N . GLY A 1 358 ? -11.735 -10.439 22.152 1.00 93.12 358 GLY A N 1
ATOM 2604 C CA . GLY A 1 358 ? -10.460 -11.083 21.824 1.00 93.12 358 GLY A CA 1
ATOM 2605 C C . GLY A 1 358 ? -9.251 -10.311 22.349 1.00 93.12 358 GLY A C 1
ATOM 2606 O O . GLY A 1 358 ? -8.223 -10.320 21.688 1.00 93.12 358 GLY A O 1
ATOM 2607 N N . GLY A 1 359 ? -9.397 -9.671 23.510 1.00 95.06 359 GLY A N 1
ATOM 2608 C CA . GLY A 1 359 ? -8.357 -8.857 24.126 1.00 95.06 359 GLY A CA 1
ATOM 2609 C C . GLY A 1 359 ? -8.392 -7.390 23.719 1.00 95.06 359 GLY A C 1
ATOM 2610 O O . GLY A 1 359 ? -7.403 -6.722 23.957 1.00 95.06 359 GLY A O 1
ATOM 2611 N N . THR A 1 360 ? -9.474 -6.892 23.101 1.00 98.31 360 THR A N 1
ATOM 2612 C CA . THR A 1 360 ? -9.576 -5.454 22.809 1.00 98.31 360 THR A CA 1
ATOM 2613 C C . THR A 1 360 ? -9.506 -4.640 24.100 1.00 98.31 360 THR A C 1
ATOM 2615 O O . THR A 1 360 ? -10.260 -4.932 25.037 1.00 98.31 360 THR A O 1
ATOM 2618 N N . THR A 1 361 ? -8.628 -3.644 24.114 1.00 98.56 361 THR A N 1
ATOM 2619 C CA . THR A 1 361 ? -8.416 -2.698 25.208 1.00 98.56 361 THR A CA 1
ATOM 2620 C C . THR A 1 361 ? -9.013 -1.347 24.834 1.00 98.56 361 THR A C 1
ATOM 2622 O O . THR A 1 361 ? -8.874 -0.890 23.700 1.00 98.56 361 THR A O 1
ATOM 2625 N N . ILE A 1 362 ? -9.710 -0.734 25.782 1.00 98.56 362 ILE A N 1
ATOM 2626 C CA . ILE A 1 362 ? -10.183 0.646 25.710 1.00 98.56 362 ILE A CA 1
ATOM 2627 C C . ILE A 1 362 ? -9.601 1.348 26.932 1.00 98.56 362 ILE A C 1
ATOM 2629 O O . ILE A 1 362 ? -9.836 0.894 28.051 1.00 98.56 362 ILE A O 1
ATOM 2633 N N . VAL A 1 363 ? -8.790 2.376 26.715 1.00 97.88 363 VAL A N 1
ATOM 2634 C CA . VAL A 1 363 ? -8.019 3.046 27.766 1.00 97.88 363 VAL A CA 1
ATOM 2635 C C . VAL A 1 363 ? -8.276 4.539 27.677 1.00 97.88 363 VAL A C 1
ATOM 2637 O O . VAL A 1 363 ? -7.871 5.184 26.711 1.00 97.88 363 VAL A O 1
ATOM 2640 N N . MET A 1 364 ? -8.975 5.054 28.676 1.00 97.00 364 MET A N 1
ATOM 2641 C CA . MET A 1 364 ? -9.151 6.477 28.921 1.00 97.00 364 MET A CA 1
ATOM 2642 C C . MET A 1 364 ? -7.963 7.005 29.743 1.00 97.00 364 MET A C 1
ATOM 2644 O O . MET A 1 364 ? -7.182 6.221 30.303 1.00 97.00 364 MET A O 1
ATOM 2648 N N . SER A 1 365 ? -7.749 8.316 29.698 1.00 91.62 365 SER A N 1
ATOM 2649 C CA . SER A 1 365 ? -6.555 8.977 30.240 1.00 91.62 365 SER A CA 1
ATOM 2650 C C . SER A 1 365 ? -6.948 10.016 31.300 1.00 91.62 365 SER A C 1
ATOM 2652 O O . SER A 1 365 ? -7.864 9.784 32.072 1.00 91.62 365 SER A O 1
ATOM 2654 N N . GLU A 1 366 ? -6.207 11.122 31.425 1.00 91.06 366 GLU A N 1
ATOM 2655 C CA . GLU A 1 366 ? -6.662 12.262 32.223 1.00 91.06 366 GLU A CA 1
ATOM 2656 C C . GLU A 1 366 ? -7.750 13.021 31.454 1.00 91.06 366 GLU A C 1
ATOM 2658 O O . GLU A 1 366 ? -7.491 13.410 30.318 1.00 91.06 366 GLU A O 1
ATOM 2663 N N . GLY A 1 367 ? -8.925 13.250 32.046 1.00 91.38 367 GLY A N 1
ATOM 2664 C CA . GLY A 1 367 ? -10.067 13.885 31.371 1.00 91.38 367 GLY A CA 1
ATOM 2665 C C . GLY A 1 367 ? -11.413 13.492 31.989 1.00 91.38 367 GLY A C 1
ATOM 2666 O O . GLY A 1 367 ? -11.454 12.875 33.052 1.00 91.38 367 GLY A O 1
ATOM 2667 N N . ASN A 1 368 ? -12.519 13.898 31.361 1.00 94.88 368 ASN A N 1
ATOM 2668 C CA . ASN A 1 368 ? -13.844 13.305 31.583 1.00 94.88 368 ASN A CA 1
ATOM 2669 C C . ASN A 1 368 ? -14.306 12.645 30.278 1.00 94.88 368 ASN A C 1
ATOM 2671 O O . ASN A 1 368 ? -15.169 13.157 29.555 1.00 94.88 368 ASN A O 1
ATOM 2675 N N . ASP A 1 369 ? -13.681 11.522 29.957 1.00 97.06 369 ASP A N 1
ATOM 2676 C CA . ASP A 1 369 ? -13.950 10.726 28.776 1.00 97.06 369 ASP A CA 1
ATOM 2677 C C . ASP A 1 369 ? -15.210 9.871 28.942 1.00 97.06 369 ASP A C 1
ATOM 2679 O O . ASP A 1 369 ? -15.674 9.543 30.038 1.00 97.06 369 ASP A O 1
ATOM 2683 N N . SER A 1 370 ? -15.791 9.469 27.815 1.00 97.88 370 SER A N 1
ATOM 2684 C CA . SER A 1 370 ? -16.957 8.591 27.813 1.00 97.88 370 SER A CA 1
ATOM 2685 C C . SER A 1 370 ? -16.856 7.479 26.781 1.00 97.88 370 SER A C 1
ATOM 2687 O O . SER A 1 370 ? -16.440 7.669 25.638 1.00 97.88 370 SER A O 1
ATOM 2689 N N . VAL A 1 371 ? -17.282 6.287 27.188 1.00 98.56 371 VAL A N 1
ATOM 2690 C CA . VAL A 1 371 ? -17.396 5.098 26.348 1.00 98.56 371 VAL A CA 1
ATOM 2691 C C . VAL A 1 371 ? -18.830 4.596 26.400 1.00 98.56 371 VAL A C 1
ATOM 2693 O O . VAL A 1 371 ? -19.290 4.123 27.435 1.00 98.56 371 VAL A O 1
ATOM 2696 N N . GLU A 1 372 ? -19.515 4.601 25.262 1.00 98.62 372 GLU A N 1
ATOM 2697 C CA . GLU A 1 372 ? -20.847 4.021 25.103 1.00 98.62 372 GLU A CA 1
ATOM 2698 C C . GLU A 1 372 ? -20.798 2.829 24.146 1.00 98.62 372 GLU A C 1
ATOM 2700 O O . GLU A 1 372 ? -20.373 2.943 22.995 1.00 98.62 372 GLU A O 1
ATOM 2705 N N . ILE A 1 373 ? -21.287 1.669 24.584 1.00 98.44 373 ILE A N 1
ATOM 2706 C CA . ILE A 1 373 ? -21.538 0.528 23.700 1.00 98.44 373 ILE A CA 1
ATOM 2707 C C . ILE A 1 373 ? -23.046 0.299 23.633 1.00 98.44 373 ILE A C 1
ATOM 2709 O O . ILE A 1 373 ? -23.641 -0.271 24.548 1.00 98.44 373 ILE A O 1
ATOM 2713 N N . GLY A 1 374 ? -23.656 0.701 22.520 1.00 97.19 374 GLY A N 1
ATOM 2714 C CA . GLY A 1 374 ? -25.110 0.643 22.344 1.00 97.19 374 GLY A CA 1
ATOM 2715 C C . GLY A 1 374 ? -25.642 -0.760 22.031 1.00 97.19 374 GLY A C 1
ATOM 2716 O O . GLY A 1 374 ? -26.805 -1.075 22.270 1.00 97.19 374 GLY A O 1
ATOM 2717 N N . GLN A 1 375 ? -24.812 -1.653 21.473 1.00 97.62 375 GLN A N 1
ATOM 2718 C CA . GLN A 1 375 ? -25.240 -3.013 21.121 1.00 97.62 375 GLN A CA 1
ATOM 2719 C C . GLN A 1 375 ? -24.087 -4.010 20.967 1.00 97.62 375 GLN A C 1
ATOM 2721 O O . GLN A 1 375 ? -22.912 -3.662 20.915 1.00 97.62 375 GLN A O 1
ATOM 2726 N N . GLY A 1 376 ? -24.443 -5.292 20.839 1.00 97.50 376 GLY A N 1
ATOM 2727 C CA . GLY A 1 376 ? -23.523 -6.341 20.410 1.00 97.50 376 GLY A CA 1
ATOM 2728 C C . GLY A 1 376 ? -22.958 -7.170 21.559 1.00 97.50 376 GLY A C 1
ATOM 2729 O O . GLY A 1 376 ? -23.631 -7.476 22.545 1.00 97.50 376 GLY A O 1
ATOM 2730 N N . VAL A 1 377 ? -21.728 -7.651 21.391 1.00 98.31 377 VAL A N 1
ATOM 2731 C CA . VAL A 1 377 ? -21.069 -8.530 22.364 1.00 98.31 377 VAL A CA 1
ATOM 2732 C C . VAL A 1 377 ? -19.735 -7.936 22.783 1.00 98.31 377 VAL A C 1
ATOM 2734 O O . VAL A 1 377 ? -18.838 -7.829 21.953 1.00 98.31 377 VAL A O 1
ATOM 2737 N N . VAL A 1 378 ? -19.566 -7.688 24.079 1.00 98.38 378 VAL A N 1
ATOM 2738 C CA . VAL A 1 378 ? -18.270 -7.377 24.699 1.00 98.38 378 VAL A CA 1
ATOM 2739 C C . VAL A 1 378 ? -17.677 -8.684 25.216 1.00 98.38 378 VAL A C 1
ATOM 2741 O O . VAL A 1 378 ? -18.314 -9.382 26.008 1.00 98.38 378 VAL A O 1
ATOM 2744 N N . ASN A 1 379 ? -16.506 -9.102 24.723 1.00 97.44 379 ASN A N 1
ATOM 2745 C CA . ASN A 1 379 ? -15.964 -10.423 25.047 1.00 97.44 379 ASN A CA 1
ATOM 2746 C C . ASN A 1 379 ? -14.455 -10.479 25.280 1.00 97.44 379 ASN A C 1
ATOM 2748 O O . ASN A 1 379 ? -13.696 -10.509 24.307 1.00 97.44 379 ASN A O 1
ATOM 2752 N N . LYS A 1 380 ? -14.046 -10.741 26.529 1.00 96.19 380 LYS A N 1
ATOM 2753 C CA . LYS A 1 380 ? -12.640 -10.701 26.968 1.00 96.19 380 LYS A CA 1
ATOM 2754 C C . LYS A 1 380 ? -12.004 -9.370 26.573 1.00 96.19 380 LYS A C 1
ATOM 2756 O O . LYS A 1 380 ? -11.057 -9.362 25.794 1.00 96.19 380 LYS A O 1
ATOM 2761 N N . SER A 1 381 ? -12.621 -8.287 27.017 1.00 97.75 381 SER A N 1
ATOM 2762 C CA . SER A 1 381 ? -12.170 -6.921 26.769 1.00 97.75 381 SER A CA 1
ATOM 2763 C C . SER A 1 381 ? -11.786 -6.273 28.086 1.00 97.75 381 SER A C 1
ATOM 2765 O O . SER A 1 381 ? -12.261 -6.706 29.139 1.00 97.75 381 SER A O 1
ATOM 2767 N N . PHE A 1 382 ? -10.935 -5.267 27.996 1.00 98.44 382 PHE A N 1
ATOM 2768 C CA . PHE A 1 382 ? -10.469 -4.479 29.122 1.00 98.44 382 PHE A CA 1
ATOM 2769 C C . PHE A 1 382 ? -10.854 -3.023 28.878 1.00 98.44 382 PHE A C 1
ATOM 2771 O O . PHE A 1 382 ? -10.630 -2.519 27.780 1.00 98.44 382 PHE A O 1
ATOM 2778 N N . PHE A 1 383 ? -11.467 -2.403 29.874 1.00 98.44 383 PHE A N 1
ATOM 2779 C CA . PHE A 1 383 ? -11.816 -0.990 29.902 1.00 98.44 383 PHE A CA 1
ATOM 2780 C C . PHE A 1 383 ? -11.069 -0.389 31.084 1.00 98.44 383 PHE A C 1
ATOM 2782 O O . PHE A 1 383 ? -11.182 -0.939 32.177 1.00 98.44 383 PHE A O 1
ATOM 2789 N N . SER A 1 384 ? -10.320 0.684 30.866 1.00 97.75 384 SER A N 1
ATOM 2790 C CA . SER A 1 384 ? -9.684 1.464 31.926 1.00 97.75 384 SER A CA 1
ATOM 2791 C C . SER A 1 384 ? -10.132 2.910 31.814 1.00 97.75 384 SER A C 1
ATOM 2793 O O . SER A 1 384 ? -10.067 3.444 30.709 1.00 97.75 384 SER A O 1
ATOM 2795 N N . THR A 1 385 ? -10.611 3.504 32.907 1.00 96.31 385 THR A N 1
ATOM 2796 C CA . THR A 1 385 ? -10.956 4.939 32.972 1.00 96.31 385 THR A CA 1
ATOM 2797 C C . THR A 1 385 ? -9.720 5.811 33.161 1.00 96.31 385 THR A C 1
ATOM 2799 O O . THR A 1 385 ? -9.607 6.854 32.551 1.00 96.31 385 THR A O 1
ATOM 2802 N N . GLY A 1 386 ? -8.691 5.319 33.853 1.00 93.12 386 GLY A N 1
ATOM 2803 C CA . GLY A 1 386 ? -7.430 6.049 33.956 1.00 93.12 386 GLY A CA 1
ATOM 2804 C C . GLY A 1 386 ? -7.433 7.025 35.127 1.00 93.12 386 GLY A C 1
ATOM 2805 O O . GLY A 1 386 ? -7.438 6.569 36.271 1.00 93.12 386 GLY A O 1
ATOM 2806 N N . GLU A 1 387 ? -7.292 8.327 34.866 1.00 88.62 387 GLU A N 1
ATOM 2807 C CA . GLU A 1 387 ? -7.198 9.365 35.904 1.00 88.62 387 GLU A CA 1
ATOM 2808 C C . GLU A 1 387 ? -8.227 10.479 35.652 1.00 88.62 387 GLU A C 1
ATOM 2810 O O . GLU A 1 387 ? -7.870 11.526 35.132 1.00 88.62 387 GLU A O 1
ATOM 2815 N N . GLY A 1 388 ? -9.491 10.316 36.037 1.00 90.19 388 GLY A N 1
ATOM 2816 C CA . GLY A 1 388 ? -10.521 11.212 35.511 1.00 90.19 388 GLY A CA 1
ATOM 2817 C C . GLY A 1 388 ? -11.876 11.180 36.200 1.00 90.19 388 GLY A C 1
ATOM 2818 O O . GLY A 1 388 ? -12.029 10.785 37.357 1.00 90.19 388 GLY A O 1
ATOM 2819 N N . GLY A 1 389 ? -12.855 11.743 35.501 1.00 94.75 389 GLY A N 1
ATOM 2820 C CA . GLY A 1 389 ? -14.274 11.659 35.831 1.00 94.75 389 GLY A CA 1
ATOM 2821 C C . GLY A 1 389 ? -15.012 10.937 34.715 1.00 94.75 389 GLY A C 1
ATOM 2822 O O . GLY A 1 389 ? -15.916 11.510 34.103 1.00 94.75 389 GLY A O 1
ATOM 2823 N N . ASP A 1 390 ? -14.578 9.723 34.396 1.00 97.56 390 ASP A N 1
ATOM 2824 C CA . ASP A 1 390 ? -14.931 9.052 33.157 1.00 97.56 390 ASP A CA 1
ATOM 2825 C C . ASP A 1 390 ? -16.198 8.204 33.297 1.00 97.56 390 ASP A C 1
ATOM 2827 O O . ASP A 1 390 ? -16.636 7.801 34.384 1.00 97.56 390 ASP A O 1
ATOM 2831 N N . ALA A 1 391 ? -16.822 7.914 32.159 1.00 98.00 391 ALA A N 1
ATOM 2832 C CA . ALA A 1 391 ? -18.070 7.169 32.108 1.00 98.00 391 ALA A CA 1
ATOM 2833 C C . ALA A 1 391 ? -18.006 5.989 31.137 1.00 98.00 391 ALA A C 1
ATOM 2835 O O . ALA A 1 391 ? -17.698 6.135 29.958 1.00 98.00 391 ALA A O 1
ATOM 2836 N N . VAL A 1 392 ? -18.409 4.808 31.605 1.00 98.56 392 VAL A N 1
ATOM 2837 C CA . VAL A 1 392 ? -18.651 3.631 30.763 1.00 98.56 392 VAL A CA 1
ATOM 2838 C C . VAL A 1 392 ? -20.133 3.277 30.793 1.00 98.56 392 VAL A C 1
ATOM 2840 O O . VAL A 1 392 ? -20.678 2.921 31.836 1.00 98.56 392 VAL A O 1
ATOM 2843 N N . LEU A 1 393 ? -20.783 3.300 29.633 1.00 98.56 393 LEU A N 1
ATOM 2844 C CA . LEU A 1 393 ? -22.178 2.917 29.444 1.00 98.56 393 LEU A CA 1
ATOM 2845 C C . LEU A 1 393 ? -22.279 1.683 28.539 1.00 98.56 393 LEU A C 1
ATOM 2847 O O . LEU A 1 393 ? -21.780 1.659 27.413 1.00 98.56 393 LEU A O 1
ATOM 2851 N N . LEU A 1 394 ? -22.948 0.638 29.029 1.00 98.44 394 LEU A N 1
ATOM 2852 C CA . LEU A 1 394 ? -23.298 -0.547 28.246 1.00 98.44 394 LEU A CA 1
ATOM 2853 C C . LEU A 1 394 ? -24.810 -0.740 28.236 1.00 98.44 394 LEU A C 1
ATOM 2855 O O . LEU A 1 394 ? -25.391 -1.154 29.243 1.00 98.44 394 LEU A O 1
ATOM 2859 N N . ASP A 1 395 ? -25.415 -0.540 27.073 1.00 98.25 395 ASP A N 1
ATOM 2860 C CA . ASP A 1 395 ? -26.861 -0.610 26.891 1.00 98.25 395 ASP A CA 1
ATOM 2861 C C . ASP A 1 395 ? -27.442 -2.019 27.071 1.00 98.25 395 ASP A C 1
ATOM 2863 O O . ASP A 1 395 ? -26.774 -3.051 26.941 1.00 98.25 395 ASP A O 1
ATOM 2867 N N . SER A 1 396 ? -28.762 -2.075 27.263 1.00 97.88 396 SER A N 1
ATOM 2868 C CA . SER A 1 396 ? -29.522 -3.325 27.416 1.00 97.88 396 SER A CA 1
ATOM 2869 C C . SER A 1 396 ? -29.402 -4.307 26.237 1.00 97.88 396 SER A C 1
ATOM 2871 O O . SER A 1 396 ? -29.605 -5.515 26.403 1.00 97.88 396 SER A O 1
ATOM 2873 N N . ALA A 1 397 ? -29.040 -3.828 25.041 1.00 97.94 397 ALA A N 1
ATOM 2874 C CA . ALA A 1 397 ? -28.808 -4.668 23.866 1.00 97.94 397 ALA A CA 1
ATOM 2875 C C . ALA A 1 397 ? -27.425 -5.356 23.864 1.00 97.94 397 ALA A C 1
ATOM 2877 O O . ALA A 1 397 ? -27.162 -6.220 23.015 1.00 97.94 397 ALA A O 1
ATOM 2878 N N . VAL A 1 398 ? -26.543 -5.020 24.810 1.00 98.50 398 VAL A N 1
ATOM 2879 C CA . VAL A 1 398 ? -25.201 -5.593 24.941 1.00 98.50 398 VAL A CA 1
ATOM 2880 C C . VAL A 1 398 ? -25.221 -6.908 25.724 1.00 98.50 398 VAL A C 1
ATOM 2882 O O . VAL A 1 398 ? -26.003 -7.137 26.649 1.00 98.50 398 VAL A O 1
ATOM 2885 N N . LYS A 1 399 ? -24.305 -7.816 25.365 1.00 98.38 399 LYS A N 1
ATOM 2886 C CA . LYS A 1 399 ? -24.019 -9.042 26.126 1.00 98.38 399 LYS A CA 1
ATOM 2887 C C . LYS A 1 399 ? -22.545 -9.128 26.486 1.00 98.38 399 LYS A C 1
ATOM 2889 O O . LYS A 1 399 ? -21.706 -9.316 25.602 1.00 98.38 399 LYS A O 1
ATOM 2894 N N . ILE A 1 400 ? -22.235 -9.131 27.779 1.00 98.12 400 ILE A N 1
ATOM 2895 C CA . ILE A 1 400 ? -20.869 -9.313 28.276 1.00 98.12 400 ILE A CA 1
ATOM 2896 C C . ILE A 1 400 ? -20.568 -10.807 28.397 1.00 98.12 400 ILE A C 1
ATOM 2898 O O . ILE A 1 400 ? -21.236 -11.562 29.115 1.00 98.12 400 ILE A O 1
ATOM 2902 N N . ARG A 1 401 ? -19.541 -11.270 27.684 1.00 93.75 401 ARG A N 1
ATOM 2903 C CA . ARG A 1 401 ? -19.084 -12.666 27.664 1.00 93.75 401 ARG A CA 1
ATOM 2904 C C . ARG A 1 401 ? -17.609 -12.751 28.019 1.00 93.75 401 ARG A C 1
ATOM 2906 O O . ARG A 1 401 ? -16.870 -11.813 27.803 1.00 93.75 401 ARG A O 1
ATOM 2913 N N . GLY A 1 402 ? -17.185 -13.906 28.536 1.00 86.00 402 GLY A N 1
ATOM 2914 C CA . GLY A 1 402 ? -15.777 -14.195 28.816 1.00 86.00 402 GLY A CA 1
ATOM 2915 C C . GLY A 1 402 ? -15.069 -13.077 29.582 1.00 86.00 402 GLY A C 1
ATOM 2916 O O . GLY A 1 402 ? -14.400 -12.295 28.945 1.00 86.00 402 GLY A O 1
ATOM 2917 N N . ASN A 1 403 ? -15.224 -13.025 30.906 1.00 93.25 403 ASN A N 1
ATOM 2918 C CA . ASN A 1 403 ? -14.565 -12.081 31.827 1.00 93.25 403 ASN A CA 1
ATOM 2919 C C . ASN A 1 403 ? -14.070 -10.771 31.184 1.00 93.25 403 ASN A C 1
ATOM 2921 O O . ASN A 1 403 ? -12.877 -10.642 30.914 1.00 93.25 403 ASN A O 1
ATOM 2925 N N . ALA A 1 404 ? -14.992 -9.846 30.908 1.00 97.19 404 ALA A N 1
ATOM 2926 C CA . ALA A 1 404 ? -14.600 -8.462 30.665 1.00 97.19 404 ALA A CA 1
ATOM 2927 C C . ALA A 1 404 ? -14.162 -7.830 31.991 1.00 97.19 404 ALA A C 1
ATOM 2929 O O . ALA A 1 404 ? -14.692 -8.208 33.041 1.00 97.19 404 ALA A O 1
ATOM 2930 N N . VAL A 1 405 ? -13.187 -6.936 31.930 1.00 98.38 405 VAL A N 1
ATOM 2931 C CA . VAL A 1 405 ? -12.638 -6.233 33.089 1.00 98.38 405 VAL A CA 1
ATOM 2932 C C . VAL A 1 405 ? -12.881 -4.745 32.887 1.00 98.38 405 VAL A C 1
ATOM 2934 O O . VAL A 1 405 ? -12.613 -4.236 31.800 1.00 98.38 405 VAL A O 1
ATOM 2937 N N . PHE A 1 406 ? -13.413 -4.101 33.916 1.00 98.31 406 PHE A N 1
ATOM 2938 C CA . PHE A 1 406 ? -13.609 -2.660 34.002 1.00 98.31 406 PHE A CA 1
ATOM 2939 C C . PHE A 1 406 ? -12.768 -2.178 35.177 1.00 98.31 406 PHE A C 1
ATOM 2941 O O . PHE A 1 406 ? -13.080 -2.508 36.318 1.00 98.31 406 PHE A O 1
ATOM 2948 N N . ASP A 1 407 ? -11.678 -1.497 34.873 1.00 98.12 407 ASP A N 1
ATOM 2949 C CA . ASP A 1 407 ? -10.771 -0.878 35.828 1.00 98.12 407 ASP A CA 1
ATOM 2950 C C . ASP A 1 407 ? -11.105 0.613 35.878 1.00 98.12 407 ASP A C 1
ATOM 2952 O O . ASP A 1 407 ? -10.871 1.334 34.910 1.00 98.12 407 ASP A O 1
ATOM 2956 N N . LEU A 1 408 ? -11.722 1.048 36.971 1.00 96.56 408 LEU A N 1
ATOM 2957 C CA . LEU A 1 408 ? -12.095 2.441 37.172 1.00 96.56 408 LEU A CA 1
ATOM 2958 C C . LEU A 1 408 ? -10.934 3.282 37.733 1.00 96.56 408 LEU A C 1
ATOM 2960 O O . LEU A 1 408 ? -11.107 4.452 38.018 1.00 96.56 408 LEU A O 1
ATOM 2964 N N . GLY A 1 409 ? -9.722 2.726 37.836 1.00 92.94 409 GLY A N 1
ATOM 2965 C CA . GLY A 1 409 ? -8.503 3.519 37.952 1.00 92.94 409 GLY A CA 1
ATOM 2966 C C . GLY A 1 409 ? -8.477 4.477 39.145 1.00 92.94 409 GLY A C 1
ATOM 2967 O O . GLY A 1 409 ? -8.438 4.053 40.307 1.00 92.94 409 GLY A O 1
ATOM 2968 N N . LYS A 1 410 ? -8.327 5.771 38.852 1.00 91.88 410 LYS A N 1
ATOM 2969 C CA . LYS A 1 410 ? -8.356 6.847 39.835 1.00 91.88 410 LYS A CA 1
ATOM 2970 C C . LYS A 1 410 ? -9.383 7.899 39.439 1.00 91.88 410 LYS A C 1
ATOM 2972 O O . LYS A 1 410 ? -9.296 8.400 38.327 1.00 91.88 410 LYS A O 1
ATOM 2977 N N . GLY A 1 411 ? -10.108 8.428 40.422 1.00 91.62 411 GLY A N 1
ATOM 2978 C CA . GLY A 1 411 ? -10.881 9.649 40.227 1.00 91.62 411 GLY A CA 1
ATOM 2979 C C . GLY A 1 411 ? -12.293 9.583 40.784 1.00 91.62 411 GLY A C 1
ATOM 2980 O O . GLY A 1 411 ? -12.488 9.386 41.984 1.00 91.62 411 GLY A O 1
ATOM 2981 N N . THR A 1 412 ? -13.277 9.939 39.970 1.00 94.69 412 THR A N 1
ATOM 2982 C CA . THR A 1 412 ? -14.704 9.825 40.308 1.00 94.69 412 THR A CA 1
ATOM 2983 C C . THR A 1 412 ? -15.405 9.282 39.081 1.00 94.69 412 THR A C 1
ATOM 2985 O O . THR A 1 412 ? -16.044 10.015 38.326 1.00 94.69 412 THR A O 1
ATOM 2988 N N . ASP A 1 413 ? -15.220 7.988 38.880 1.00 97.25 413 ASP A N 1
ATOM 2989 C CA . ASP A 1 413 ? -15.576 7.295 37.659 1.00 97.25 413 ASP A CA 1
ATOM 2990 C C . ASP A 1 413 ? -16.923 6.594 37.785 1.00 97.25 413 ASP A C 1
ATOM 2992 O O . ASP A 1 413 ? -17.405 6.262 38.875 1.00 97.25 413 ASP A O 1
ATOM 2996 N N . SER A 1 414 ? -17.566 6.346 36.647 1.00 97.62 414 SER A N 1
ATOM 2997 C CA . SER A 1 414 ? -18.873 5.701 36.619 1.00 97.62 414 SER A CA 1
ATOM 2998 C C . SER A 1 414 ? -18.977 4.602 35.569 1.00 97.62 414 SER A C 1
ATOM 3000 O O . SER A 1 414 ? -18.571 4.748 34.420 1.00 97.62 414 SER A O 1
ATOM 3002 N N . ALA A 1 415 ? -19.589 3.482 35.947 1.00 98.12 415 ALA A N 1
ATOM 3003 C CA . ALA A 1 415 ? -19.931 2.398 35.036 1.00 98.12 415 ALA A CA 1
ATOM 3004 C C . ALA A 1 415 ? -21.417 2.040 35.157 1.00 98.12 415 ALA A C 1
ATOM 3006 O O . ALA A 1 415 ? -21.862 1.490 36.166 1.00 98.12 415 ALA A O 1
ATOM 3007 N N . THR A 1 416 ? -22.194 2.304 34.108 1.00 98.44 416 THR A N 1
ATOM 3008 C CA . THR A 1 416 ? -23.610 1.925 34.012 1.00 98.44 416 THR A CA 1
ATOM 3009 C C . THR A 1 416 ? -23.774 0.746 33.060 1.00 98.44 416 THR A C 1
ATOM 3011 O O . THR A 1 416 ? -23.446 0.816 31.877 1.00 98.44 416 THR A O 1
ATOM 3014 N N . ILE A 1 417 ? -24.272 -0.371 33.588 1.00 98.31 417 ILE A N 1
ATOM 3015 C CA . ILE A 1 417 ? -24.327 -1.664 32.912 1.00 98.31 417 ILE A CA 1
ATOM 3016 C C . ILE A 1 417 ? -25.772 -2.170 32.882 1.00 98.31 417 ILE A C 1
ATOM 3018 O O . ILE A 1 417 ? -26.235 -2.898 33.770 1.00 98.31 417 ILE A O 1
ATOM 3022 N N . ASP A 1 418 ? -26.473 -1.838 31.805 1.00 97.94 418 ASP A N 1
ATOM 3023 C CA . ASP A 1 418 ? -27.825 -2.330 31.513 1.00 97.94 418 ASP A CA 1
ATOM 3024 C C . ASP A 1 418 ? -27.797 -3.694 30.787 1.00 97.94 418 ASP A C 1
ATOM 3026 O O . ASP A 1 418 ? -28.814 -4.372 30.622 1.00 97.94 418 ASP A O 1
ATOM 3030 N N . ALA A 1 419 ? -26.603 -4.125 30.375 1.00 97.62 419 ALA A N 1
ATOM 3031 C CA . ALA A 1 419 ? -26.314 -5.330 29.603 1.00 97.62 419 ALA A CA 1
ATOM 3032 C C . ALA A 1 419 ? -26.535 -6.674 30.343 1.00 97.62 419 ALA A C 1
ATOM 3034 O O . ALA A 1 419 ? -26.447 -6.778 31.567 1.00 97.62 419 ALA A O 1
ATOM 3035 N N . GLU A 1 420 ? -26.676 -7.780 29.587 1.00 98.25 420 GLU A N 1
ATOM 3036 C CA . GLU A 1 420 ? -26.585 -9.149 30.145 1.00 98.25 420 GLU A CA 1
ATOM 3037 C C . GLU A 1 420 ? -25.129 -9.458 30.552 1.00 98.25 420 GLU A C 1
ATOM 3039 O O . GLU A 1 420 ? -24.269 -9.709 29.696 1.00 98.25 420 GLU A O 1
ATOM 3044 N N . ILE A 1 421 ? -24.850 -9.546 31.856 1.00 98.25 421 ILE A N 1
ATOM 3045 C CA . ILE A 1 421 ? -23.525 -9.877 32.394 1.00 98.25 421 ILE A CA 1
ATOM 3046 C C . ILE A 1 421 ? -23.389 -11.387 32.596 1.00 98.25 421 ILE A C 1
ATOM 3048 O O . ILE A 1 421 ? -23.857 -11.952 33.586 1.00 98.25 421 ILE A O 1
ATOM 3052 N N . ARG A 1 422 ? -22.658 -12.093 31.723 1.00 97.44 422 ARG A N 1
ATOM 3053 C CA . ARG A 1 422 ? -22.339 -13.513 31.992 1.00 97.44 422 ARG A CA 1
ATOM 3054 C C . ARG A 1 422 ? -21.201 -13.696 32.983 1.00 97.44 422 ARG A C 1
ATOM 3056 O O . ARG A 1 422 ? -21.217 -14.653 33.762 1.00 97.44 422 ARG A O 1
ATOM 3063 N N . ARG A 1 423 ? -20.174 -12.859 32.853 1.00 96.69 423 ARG A N 1
ATOM 3064 C CA . ARG A 1 423 ? -19.003 -12.800 33.726 1.00 96.69 423 ARG A CA 1
ATOM 3065 C C . ARG A 1 423 ? -18.271 -11.481 33.484 1.00 96.69 423 ARG A C 1
ATOM 3067 O O . ARG A 1 423 ? -17.783 -11.294 32.369 1.00 96.69 423 ARG A O 1
ATOM 3074 N N . ALA A 1 424 ? -18.152 -10.661 34.518 1.00 97.81 424 ALA A N 1
ATOM 3075 C CA . ALA A 1 424 ? -17.345 -9.445 34.521 1.00 97.81 424 ALA A CA 1
ATOM 3076 C C . ALA A 1 424 ? -16.574 -9.306 35.842 1.00 97.81 424 ALA A C 1
ATOM 3078 O O . ALA A 1 424 ? -16.983 -9.879 36.860 1.00 97.81 424 ALA A O 1
ATOM 3079 N N . THR A 1 425 ? -15.469 -8.575 35.783 1.00 98.44 425 THR A N 1
ATOM 3080 C CA . THR A 1 425 ? -14.730 -8.062 36.935 1.00 98.44 425 THR A CA 1
ATOM 3081 C C . THR A 1 425 ? -14.786 -6.542 36.870 1.00 98.44 425 THR A C 1
ATOM 3083 O O . THR A 1 425 ? -14.601 -5.982 35.793 1.00 98.44 425 THR A O 1
ATOM 3086 N N . PHE A 1 426 ? -15.041 -5.914 38.004 1.00 98.38 426 PHE A N 1
ATOM 3087 C CA . PHE A 1 426 ? -14.979 -4.478 38.190 1.00 98.38 426 PHE A CA 1
ATOM 3088 C C . PHE A 1 426 ? -13.956 -4.194 39.288 1.00 98.38 426 PHE A C 1
ATOM 3090 O O . PHE A 1 426 ? -14.000 -4.842 40.335 1.00 98.38 426 PHE A O 1
ATOM 3097 N N . GLU A 1 427 ? -13.033 -3.284 39.034 1.00 97.94 427 GLU A N 1
ATOM 3098 C CA . GLU A 1 427 ? -11.966 -2.876 39.945 1.00 97.94 427 GLU A CA 1
ATOM 3099 C C . GLU A 1 427 ? -12.108 -1.365 40.099 1.00 97.94 427 GLU A C 1
ATOM 3101 O O . GLU A 1 427 ? -11.873 -0.653 39.136 1.00 97.94 427 GLU A O 1
ATOM 3106 N N . LEU A 1 428 ? -12.593 -0.884 41.246 1.00 96.19 428 LEU A N 1
ATOM 3107 C CA . LEU A 1 428 ? -12.910 0.540 41.425 1.00 96.19 428 LEU A CA 1
ATOM 3108 C C . LEU A 1 428 ? -11.635 1.356 41.663 1.00 96.19 428 LEU A C 1
ATOM 3110 O O . LEU A 1 428 ? -11.473 2.437 41.130 1.00 96.19 428 LEU A O 1
ATOM 3114 N N . GLY A 1 429 ? -10.645 0.768 42.338 1.00 93.44 429 GLY A N 1
ATOM 3115 C CA . GLY A 1 429 ? -9.316 1.362 42.418 1.00 93.44 429 GLY A CA 1
ATOM 3116 C C . GLY A 1 429 ? -9.214 2.427 43.507 1.00 93.44 429 GLY A C 1
ATOM 3117 O O . GLY A 1 429 ? -9.148 2.082 44.692 1.00 93.44 429 GLY A O 1
ATOM 3118 N N . LYS A 1 430 ? -9.024 3.691 43.122 1.00 93.00 430 LYS A N 1
ATOM 3119 C CA . LYS A 1 430 ? -8.894 4.821 44.053 1.00 93.00 430 LYS A CA 1
ATOM 3120 C C . LYS A 1 430 ? -9.780 5.981 43.623 1.00 93.00 430 LYS A C 1
ATOM 3122 O O . LYS A 1 430 ? -9.365 6.795 42.807 1.00 93.00 430 LYS A O 1
ATOM 3127 N N . GLY A 1 431 ? -10.892 6.190 44.278 1.00 93.69 431 GLY A N 1
ATOM 3128 C CA . GLY A 1 431 ? -11.816 7.216 43.858 1.00 93.69 431 GLY A CA 1
ATOM 3129 C C . GLY A 1 431 ? -13.119 7.069 44.592 1.00 93.69 431 GLY A C 1
ATOM 3130 O O . GLY A 1 431 ? -13.294 6.159 45.391 1.00 93.69 431 GLY A O 1
ATOM 3131 N N . ALA A 1 432 ? -14.008 8.033 44.396 1.00 95.25 432 ALA A N 1
ATOM 3132 C CA . ALA A 1 432 ? -15.392 7.848 44.804 1.00 95.25 432 ALA A CA 1
ATOM 3133 C C . ALA A 1 432 ? -16.149 7.319 43.589 1.00 95.25 432 ALA A C 1
ATOM 3135 O O . ALA A 1 432 ? -16.774 8.100 42.873 1.00 95.25 432 ALA A O 1
ATOM 3136 N N . ASP A 1 433 ? -16.038 6.020 43.333 1.00 97.31 433 ASP A N 1
ATOM 3137 C CA . ASP A 1 433 ? -16.457 5.445 42.061 1.00 97.31 433 ASP A CA 1
ATOM 3138 C C . ASP A 1 433 ? -17.853 4.831 42.164 1.00 97.31 433 ASP A C 1
ATOM 3140 O O . ASP A 1 433 ? -18.311 4.387 43.224 1.00 97.31 433 ASP A O 1
ATOM 3144 N N . GLN A 1 434 ? -18.574 4.813 41.044 1.00 97.75 434 GLN A N 1
ATOM 3145 C CA . GLN A 1 434 ? -19.944 4.320 41.000 1.00 97.75 434 GLN A CA 1
ATOM 3146 C C . GLN A 1 434 ? -20.131 3.229 39.953 1.00 97.75 434 GLN A C 1
ATOM 3148 O O . GLN A 1 434 ? -19.832 3.393 38.774 1.00 97.75 434 GLN A O 1
ATOM 3153 N N . ILE A 1 435 ? -20.769 2.132 40.357 1.00 98.06 435 ILE A N 1
ATOM 3154 C CA . ILE A 1 435 ? -21.216 1.089 39.435 1.00 98.06 435 ILE A CA 1
ATOM 3155 C C . ILE A 1 435 ? -22.712 0.882 39.575 1.00 98.06 435 ILE A C 1
ATOM 3157 O O . ILE A 1 435 ? -23.207 0.567 40.653 1.00 98.06 435 ILE A O 1
ATOM 3161 N N . THR A 1 436 ? -23.435 0.978 38.465 1.00 98.44 436 THR A N 1
ATOM 3162 C CA . THR A 1 436 ? -24.870 0.694 38.396 1.00 98.44 436 THR A CA 1
ATOM 3163 C C . THR A 1 436 ? -25.117 -0.503 37.488 1.00 98.44 436 THR A C 1
ATOM 3165 O O . THR A 1 436 ? -24.761 -0.488 36.316 1.00 98.44 436 THR A O 1
ATOM 3168 N N . MET A 1 437 ? -25.747 -1.554 38.011 1.00 98.44 437 MET A N 1
ATOM 3169 C CA . MET A 1 437 ? -26.120 -2.759 37.267 1.00 98.44 437 MET A CA 1
ATOM 3170 C C . MET A 1 437 ? -27.643 -2.890 37.228 1.00 98.44 437 MET A C 1
ATOM 3172 O O . MET A 1 437 ? -28.274 -3.195 38.246 1.00 98.44 437 MET A O 1
ATOM 3176 N N . THR A 1 438 ? -28.240 -2.698 36.052 1.00 97.56 438 THR A N 1
ATOM 3177 C CA . THR A 1 438 ? -29.695 -2.848 35.862 1.00 97.56 438 THR A CA 1
ATOM 3178 C C . THR A 1 438 ? -30.073 -4.072 35.023 1.00 97.56 438 THR A C 1
ATOM 3180 O O . THR A 1 438 ? -31.215 -4.534 35.077 1.00 97.56 438 THR A O 1
ATOM 3183 N N . GLY A 1 439 ? -29.112 -4.644 34.291 1.00 96.75 439 GLY A N 1
ATOM 3184 C CA . GLY A 1 439 ? -29.301 -5.840 33.473 1.00 96.75 439 GLY A CA 1
ATOM 3185 C C . GLY A 1 439 ? -29.167 -7.171 34.235 1.00 96.75 439 GLY A C 1
ATOM 3186 O O . GLY A 1 439 ? -28.731 -7.212 35.388 1.00 96.75 439 GLY A O 1
ATOM 3187 N N . PRO A 1 440 ? -29.503 -8.314 33.601 1.00 98.00 440 PRO A N 1
ATOM 3188 C CA . PRO A 1 440 ? -29.339 -9.637 34.205 1.00 98.00 440 PRO A CA 1
ATOM 3189 C C . PRO A 1 440 ? -27.871 -9.987 34.483 1.00 98.00 440 PRO A C 1
ATOM 3191 O O . PRO A 1 440 ? -27.033 -9.956 33.578 1.00 98.00 440 PRO A O 1
ATOM 3194 N N . VAL A 1 441 ? -27.566 -10.456 35.698 1.00 98.12 441 VAL A N 1
ATOM 3195 C CA . VAL A 1 441 ? -26.204 -10.806 36.128 1.00 98.12 441 VAL A CA 1
ATOM 3196 C C . VAL A 1 441 ? -26.087 -12.292 36.442 1.00 98.12 441 VAL A C 1
ATOM 3198 O O . VAL A 1 441 ? -26.659 -12.826 37.385 1.00 98.12 441 VAL A O 1
ATOM 3201 N N . LYS A 1 442 ? -25.271 -13.022 35.688 1.00 97.75 442 LYS A N 1
ATOM 3202 C CA . LYS A 1 442 ? -24.925 -14.406 36.032 1.00 97.75 442 LYS A CA 1
ATOM 3203 C C . LYS A 1 442 ? -23.826 -14.469 37.072 1.00 97.75 442 LYS A C 1
ATOM 3205 O O . LYS A 1 442 ? -23.932 -15.247 38.016 1.00 97.75 442 LYS A O 1
ATOM 3210 N N . LYS A 1 443 ? -22.744 -13.722 36.872 1.00 97.19 443 LYS A N 1
ATOM 3211 C CA . LYS A 1 443 ? -21.617 -13.679 37.802 1.00 97.19 443 LYS A CA 1
ATOM 3212 C C . LYS A 1 443 ? -20.866 -12.365 37.645 1.00 97.19 443 LYS A C 1
ATOM 3214 O O . LYS A 1 443 ? -20.477 -12.046 36.525 1.00 97.19 443 LYS A O 1
ATOM 3219 N N . ALA A 1 444 ? -20.603 -11.679 38.746 1.00 97.75 444 ALA A N 1
ATOM 3220 C CA . ALA A 1 444 ? -19.736 -10.508 38.768 1.00 97.75 444 ALA A CA 1
ATOM 3221 C C . ALA A 1 444 ? -18.808 -10.556 39.984 1.00 97.75 444 ALA A C 1
ATOM 3223 O O . ALA A 1 444 ? -19.129 -11.175 41.004 1.00 97.75 444 ALA A O 1
ATOM 3224 N N . PHE A 1 445 ? -17.646 -9.940 39.835 1.00 98.31 445 PHE A N 1
ATOM 3225 C CA . PHE A 1 445 ? -16.712 -9.663 40.915 1.00 98.31 445 PHE A CA 1
ATOM 3226 C C . PHE A 1 445 ? -16.482 -8.163 40.932 1.00 98.31 445 PHE A C 1
ATOM 3228 O O . PHE A 1 445 ? -16.266 -7.596 39.867 1.00 98.31 445 PHE A O 1
ATOM 3235 N N . VAL A 1 446 ? -16.560 -7.558 42.104 1.00 98.19 446 VAL A N 1
ATOM 3236 C CA . VAL A 1 446 ? -16.339 -6.132 42.305 1.00 98.19 446 VAL A CA 1
ATOM 3237 C C . VAL A 1 446 ? -15.320 -5.995 43.423 1.00 98.19 446 VAL A C 1
ATOM 3239 O O . VAL A 1 446 ? -15.542 -6.516 44.517 1.00 98.19 446 VAL A O 1
ATOM 3242 N N . ASP A 1 447 ? -14.204 -5.351 43.128 1.00 97.62 447 ASP A N 1
ATOM 3243 C CA . ASP A 1 447 ? -13.192 -4.970 44.102 1.00 97.62 447 ASP A CA 1
ATOM 3244 C C . ASP A 1 447 ? -13.267 -3.458 44.318 1.00 97.62 447 ASP A C 1
ATOM 3246 O O . ASP A 1 447 ? -13.002 -2.706 43.387 1.00 97.62 447 ASP A O 1
ATOM 3250 N N . LEU A 1 448 ? -13.634 -3.039 45.532 1.00 96.31 448 LEU A N 1
ATOM 3251 C CA . LEU A 1 448 ? -13.773 -1.633 45.934 1.00 96.31 448 LEU A CA 1
ATOM 3252 C C . LEU A 1 448 ? -12.411 -0.967 46.236 1.00 96.31 448 LEU A C 1
ATOM 3254 O O . LEU A 1 448 ? -12.319 0.155 46.710 1.00 96.31 448 LEU A O 1
ATOM 3258 N N . GLY A 1 449 ? -11.297 -1.669 46.016 1.00 92.75 449 GLY A N 1
ATOM 3259 C CA . GLY A 1 449 ? -9.974 -1.097 46.231 1.00 92.75 449 GLY A CA 1
ATOM 3260 C C . GLY A 1 449 ? -9.622 -0.892 47.710 1.00 92.75 449 GLY A C 1
ATOM 3261 O O . GLY A 1 449 ? -10.191 -1.482 48.624 1.00 92.75 449 GLY A O 1
ATOM 3262 N N . TYR A 1 450 ? -8.560 -0.124 47.964 1.00 88.56 450 TYR A N 1
ATOM 3263 C CA . TYR A 1 450 ? -7.956 0.023 49.301 1.00 88.56 450 TYR A CA 1
ATOM 3264 C C . TYR A 1 450 ? -7.827 1.485 49.731 1.00 88.56 450 TYR A C 1
ATOM 3266 O O . TYR A 1 450 ? -6.925 1.837 50.505 1.00 88.56 450 TYR A O 1
ATOM 3274 N N . ASP A 1 451 ? -8.678 2.369 49.243 1.00 88.56 451 ASP A N 1
ATOM 3275 C CA . ASP A 1 451 ? -8.544 3.792 49.516 1.00 88.56 451 ASP A CA 1
ATOM 3276 C C . ASP A 1 451 ? -9.454 4.252 50.675 1.00 88.56 451 ASP A C 1
ATOM 3278 O O . ASP A 1 451 ? -9.734 3.464 51.573 1.00 88.56 451 ASP A O 1
ATOM 3282 N N . LYS A 1 452 ? -9.750 5.546 50.811 1.00 85.75 452 LYS A N 1
ATOM 3283 C CA . LYS A 1 452 ? -10.678 6.054 51.843 1.00 85.75 452 LYS A CA 1
ATOM 3284 C C . LYS A 1 452 ? -11.805 6.882 51.234 1.00 85.75 452 LYS A C 1
ATOM 3286 O O . LYS A 1 452 ? -12.443 7.651 51.972 1.00 85.75 452 LYS A O 1
ATOM 3291 N N . ALA A 1 453 ? -11.952 6.854 49.922 1.00 91.94 453 ALA A N 1
ATOM 3292 C CA . ALA A 1 453 ? -13.129 7.379 49.274 1.00 91.94 453 ALA A CA 1
ATOM 3293 C C . ALA A 1 453 ? -14.273 6.368 49.476 1.00 91.94 453 ALA A C 1
ATOM 3295 O O . ALA A 1 453 ? -14.094 5.372 50.173 1.00 91.94 453 ALA A O 1
ATOM 3296 N N . GLY A 1 454 ? -15.490 6.768 49.128 1.00 93.25 454 GLY A N 1
ATOM 3297 C CA . GLY A 1 454 ? -16.666 5.930 49.326 1.00 93.25 454 GLY A CA 1
ATOM 3298 C C . GLY A 1 454 ? -17.186 5.534 47.967 1.00 93.25 454 GLY A C 1
ATOM 3299 O O . GLY A 1 454 ? -17.561 6.424 47.203 1.00 93.25 454 GLY A O 1
ATOM 3300 N N . ASP A 1 455 ? -17.207 4.239 47.709 1.00 97.38 455 ASP A N 1
ATOM 3301 C CA . ASP A 1 455 ? -17.695 3.674 46.461 1.00 97.38 455 ASP A CA 1
ATOM 3302 C C . ASP A 1 455 ? -19.179 3.331 46.550 1.00 97.38 455 ASP A C 1
ATOM 3304 O O . ASP A 1 455 ? -19.682 2.913 47.598 1.00 97.38 455 ASP A O 1
ATOM 3308 N N . VAL A 1 456 ? -19.892 3.449 45.431 1.00 98.06 456 VAL A N 1
ATOM 3309 C CA . VAL A 1 456 ? -21.328 3.157 45.363 1.00 98.06 456 VAL A CA 1
ATOM 3310 C C . VAL A 1 456 ? -21.604 2.054 44.353 1.00 98.06 456 VAL A C 1
ATOM 3312 O O . VAL A 1 456 ? -21.406 2.207 43.149 1.00 98.06 456 VAL A O 1
ATOM 3315 N N . ILE A 1 457 ? -22.165 0.945 44.829 1.00 98.19 457 ILE A N 1
ATOM 3316 C CA . ILE A 1 457 ? -22.613 -0.156 43.981 1.00 98.19 457 ILE A CA 1
ATOM 3317 C C . ILE A 1 457 ? -24.132 -0.201 44.012 1.00 98.19 457 ILE A C 1
ATOM 3319 O O . ILE A 1 457 ? -24.733 -0.514 45.031 1.00 98.19 457 ILE A O 1
ATOM 3323 N N . THR A 1 458 ? -24.764 0.055 42.874 1.00 98.50 458 THR A N 1
ATOM 3324 C CA . THR A 1 458 ? -26.213 -0.042 42.696 1.00 98.50 458 THR A CA 1
ATOM 3325 C C . THR A 1 458 ? -26.572 -1.278 41.883 1.00 98.50 458 THR A C 1
ATOM 3327 O O . THR A 1 458 ? -26.084 -1.481 40.774 1.00 98.50 458 THR A O 1
ATOM 3330 N N . ILE A 1 459 ? -27.477 -2.098 42.407 1.00 97.81 459 ILE A N 1
ATOM 3331 C CA . ILE A 1 459 ? -28.053 -3.265 41.743 1.00 97.81 459 ILE A CA 1
ATOM 3332 C C . ILE A 1 459 ? -29.568 -3.068 41.696 1.00 97.81 459 ILE A C 1
ATOM 3334 O O . ILE A 1 459 ? -30.228 -2.955 42.729 1.00 97.81 459 ILE A O 1
ATOM 3338 N N . ALA A 1 460 ? -30.151 -3.062 40.496 1.00 96.19 460 ALA A N 1
ATOM 3339 C CA . ALA A 1 460 ? -31.577 -2.771 40.342 1.00 96.19 460 ALA A CA 1
ATOM 3340 C C . ALA A 1 460 ? -32.486 -3.763 41.091 1.00 96.19 460 ALA A C 1
ATOM 3342 O O . ALA A 1 460 ? -33.534 -3.371 41.594 1.00 96.19 460 ALA A O 1
ATOM 3343 N N . SER A 1 461 ? -32.104 -5.041 41.175 1.00 95.31 461 SER A N 1
ATOM 3344 C CA . SER A 1 461 ? -32.810 -6.065 41.957 1.00 95.31 461 SER A CA 1
ATOM 3345 C C . SER A 1 461 ? -31.950 -7.322 42.129 1.00 95.31 461 SER A C 1
ATOM 3347 O O . SER A 1 461 ? -31.256 -7.730 41.195 1.00 95.31 461 SER A O 1
ATOM 3349 N N . GLU A 1 462 ? -32.033 -7.989 43.285 1.00 94.12 462 GLU A N 1
ATOM 3350 C CA . GLU A 1 462 ? -31.366 -9.281 43.522 1.00 94.12 462 GLU A CA 1
ATOM 3351 C C . GLU A 1 462 ? -31.891 -10.398 42.595 1.00 94.12 462 GLU A C 1
ATOM 3353 O O . GLU A 1 462 ? -31.143 -11.306 42.214 1.00 94.12 462 GLU A O 1
ATOM 3358 N N . ASP A 1 463 ? -33.145 -10.307 42.139 1.00 94.88 463 ASP A N 1
ATOM 3359 C CA . ASP A 1 463 ? -33.752 -11.298 41.241 1.00 94.88 463 ASP A CA 1
ATOM 3360 C C . ASP A 1 463 ? -33.062 -11.369 39.873 1.00 94.88 463 ASP A C 1
ATOM 3362 O O . ASP A 1 463 ? -33.102 -12.408 39.204 1.00 94.88 463 ASP A O 1
ATOM 3366 N N . LEU A 1 464 ? -32.368 -10.299 39.477 1.00 96.12 464 LEU A N 1
ATOM 3367 C CA . LEU A 1 464 ? -31.567 -10.247 38.255 1.00 96.12 464 LEU A CA 1
ATOM 3368 C C . LEU A 1 464 ? -30.281 -11.076 38.362 1.00 96.12 464 LEU A C 1
ATOM 3370 O O . LEU A 1 464 ? -29.671 -11.407 37.341 1.00 96.12 464 LEU A O 1
ATOM 3374 N N . ILE A 1 465 ? -29.866 -11.444 39.576 1.00 97.69 465 ILE A N 1
ATOM 3375 C CA . ILE A 1 465 ? -28.648 -12.209 39.821 1.00 97.69 465 ILE A CA 1
ATOM 3376 C C . ILE A 1 465 ? -28.980 -13.695 39.733 1.00 97.69 465 ILE A C 1
ATOM 3378 O O . ILE A 1 465 ? -29.706 -14.209 40.561 1.00 97.69 465 ILE A O 1
ATOM 3382 N N . SER A 1 466 ? -28.435 -14.449 38.781 1.00 96.06 466 SER A N 1
ATOM 3383 C CA . SER A 1 466 ? -28.735 -15.891 38.653 1.00 96.06 466 SER A CA 1
ATOM 3384 C C . SER A 1 466 ? -27.716 -16.821 39.317 1.00 96.06 466 SER A C 1
ATOM 3386 O O . SER A 1 466 ? -27.979 -18.018 39.445 1.00 96.06 466 SER A O 1
ATOM 3388 N N . ARG A 1 467 ? -26.538 -16.320 39.720 1.00 95.94 467 ARG A N 1
ATOM 3389 C CA . ARG A 1 467 ? -25.608 -17.093 40.566 1.00 95.94 467 ARG A CA 1
ATOM 3390 C C . ARG A 1 467 ? -25.069 -16.292 41.732 1.00 95.94 467 ARG A C 1
ATOM 3392 O O . ARG A 1 467 ? -25.437 -16.582 42.859 1.00 95.94 467 ARG A O 1
ATOM 3399 N N . LYS A 1 468 ? -24.113 -15.395 41.479 1.00 96.00 468 LYS A N 1
ATOM 3400 C CA . LYS A 1 468 ? -23.420 -14.696 42.561 1.00 96.00 468 LYS A CA 1
ATOM 3401 C C . LYS A 1 468 ? -22.743 -13.415 42.101 1.00 96.00 468 LYS A C 1
ATOM 3403 O O . LYS A 1 468 ? -22.021 -13.444 41.101 1.00 96.00 468 LYS A O 1
ATOM 3408 N N . ILE A 1 469 ? -22.896 -12.358 42.884 1.00 97.88 469 ILE A N 1
ATOM 3409 C CA . ILE A 1 469 ? -22.010 -11.195 42.886 1.00 97.88 469 ILE A CA 1
ATOM 3410 C C . ILE A 1 469 ? -21.115 -11.294 44.123 1.00 97.88 469 ILE A C 1
ATOM 3412 O O . ILE A 1 469 ? -21.575 -11.664 45.205 1.00 97.88 469 ILE A O 1
ATOM 3416 N N . LYS A 1 470 ? -19.818 -11.044 43.952 1.00 97.75 470 LYS A N 1
ATOM 3417 C CA . LYS A 1 470 ? -18.873 -10.941 45.066 1.00 97.75 470 LYS A CA 1
ATOM 3418 C C . LYS A 1 470 ? -18.347 -9.517 45.145 1.00 97.75 470 LYS A C 1
ATOM 3420 O O . LYS A 1 470 ? -17.796 -9.060 44.150 1.00 97.75 470 LYS A O 1
ATOM 3425 N N . LEU A 1 471 ? -18.498 -8.890 46.303 1.00 97.50 471 LEU A N 1
ATOM 3426 C CA . LEU A 1 471 ? -17.919 -7.594 46.632 1.00 97.50 471 LEU A CA 1
ATOM 3427 C C . LEU A 1 471 ? -16.743 -7.827 47.583 1.00 97.50 471 LEU A C 1
ATOM 3429 O O . LEU A 1 471 ? -16.896 -8.550 48.573 1.00 97.50 471 LEU A O 1
ATOM 3433 N N . SER A 1 472 ? -15.582 -7.257 47.286 1.00 96.50 472 SER A N 1
ATOM 3434 C CA . SER A 1 472 ? -14.398 -7.334 48.140 1.00 96.50 472 SER A CA 1
ATOM 3435 C C . SER A 1 472 ? -13.862 -5.968 48.518 1.00 96.50 472 SER A C 1
ATOM 3437 O O . SER A 1 472 ? -14.028 -5.013 47.775 1.00 96.50 472 SER A O 1
ATOM 3439 N N . ASN A 1 473 ? -13.196 -5.923 49.674 1.00 95.44 473 ASN A N 1
ATOM 3440 C CA . ASN A 1 473 ? -12.606 -4.722 50.261 1.00 95.44 473 ASN A CA 1
ATOM 3441 C C . ASN A 1 473 ? -13.608 -3.628 50.650 1.00 95.44 473 ASN A C 1
ATOM 3443 O O . ASN A 1 473 ? -13.219 -2.481 50.799 1.00 95.44 473 ASN A O 1
ATOM 3447 N N . PHE A 1 474 ? -14.855 -4.011 50.940 1.00 95.56 474 PHE A N 1
ATOM 3448 C CA . PHE A 1 474 ? -15.886 -3.083 51.404 1.00 95.56 474 PHE A CA 1
ATOM 3449 C C . PHE A 1 474 ? -15.475 -2.410 52.730 1.00 95.56 474 PHE A C 1
ATOM 3451 O O . PHE A 1 474 ? -15.186 -3.093 53.724 1.00 95.56 474 PHE A O 1
ATOM 3458 N N . ASP A 1 475 ? -15.436 -1.083 52.750 1.00 94.25 475 ASP A N 1
ATOM 3459 C CA . ASP A 1 475 ? -15.045 -0.212 53.857 1.00 94.25 475 ASP A CA 1
ATOM 3460 C C . ASP A 1 475 ? -16.241 0.635 54.342 1.00 94.25 475 ASP A C 1
ATOM 3462 O O . ASP A 1 475 ? -17.373 0.549 53.873 1.00 94.25 475 ASP A O 1
ATOM 3466 N N . LYS A 1 476 ? -16.022 1.437 55.381 1.00 93.88 476 LYS A N 1
ATOM 3467 C CA . LYS A 1 476 ? -17.060 2.145 56.143 1.00 93.88 476 LYS A CA 1
ATOM 3468 C C . LYS A 1 476 ? -17.780 3.252 55.380 1.00 93.88 476 LYS A C 1
ATOM 3470 O O . LYS A 1 476 ? -18.767 3.768 55.899 1.00 93.88 476 LYS A O 1
ATOM 3475 N N . LYS A 1 477 ? -17.231 3.682 54.249 1.00 94.94 477 LYS A N 1
ATOM 3476 C CA . LYS A 1 477 ? -17.797 4.744 53.414 1.00 94.94 477 LYS A CA 1
ATOM 3477 C C . LYS A 1 477 ? -18.492 4.214 52.171 1.00 94.94 477 LYS A C 1
ATOM 3479 O O . LYS A 1 477 ? -19.152 5.009 51.511 1.00 94.94 477 LYS A O 1
ATOM 3484 N N . ASP A 1 478 ? -18.343 2.927 51.895 1.00 97.12 478 ASP A N 1
ATOM 3485 C CA . ASP A 1 478 ? -18.932 2.320 50.720 1.00 97.12 478 ASP A CA 1
ATOM 3486 C C . ASP A 1 478 ? -20.415 2.061 50.962 1.00 97.12 478 ASP A C 1
ATOM 3488 O O . ASP A 1 478 ? -20.868 1.841 52.096 1.00 97.12 478 ASP A O 1
ATOM 3492 N N . GLU A 1 479 ? -21.169 2.083 49.875 1.00 97.81 479 GLU A N 1
ATOM 3493 C CA . GLU A 1 479 ? -22.612 1.936 49.869 1.00 97.81 479 GLU A CA 1
ATOM 3494 C C . GLU A 1 479 ? -23.026 0.867 48.857 1.00 97.81 479 GLU A C 1
ATOM 3496 O O . GLU A 1 479 ? -22.625 0.876 47.691 1.00 97.81 479 GLU A O 1
ATOM 3501 N N . LEU A 1 480 ? -23.865 -0.065 49.306 1.00 97.94 480 LEU A N 1
ATOM 3502 C CA . LEU A 1 480 ? -24.536 -1.027 48.445 1.00 97.94 480 LEU A CA 1
ATOM 3503 C C . LEU A 1 480 ? -26.017 -0.664 48.363 1.00 97.94 480 LEU A C 1
ATOM 3505 O O . LEU A 1 480 ? -26.716 -0.679 49.371 1.00 97.94 480 LEU A O 1
ATOM 3509 N N . ILE A 1 481 ? -26.511 -0.384 47.163 1.00 98.00 481 ILE A N 1
ATOM 3510 C CA . ILE A 1 481 ? -27.916 -0.077 46.902 1.00 98.00 481 ILE A CA 1
ATOM 3511 C C . ILE A 1 481 ? -28.546 -1.252 46.156 1.00 98.00 481 ILE A C 1
ATOM 3513 O O . ILE A 1 481 ? -28.096 -1.614 45.070 1.00 98.00 481 ILE A O 1
ATOM 3517 N N . ILE A 1 482 ? -29.608 -1.845 46.703 1.00 96.81 482 ILE A N 1
ATOM 3518 C CA . ILE A 1 482 ? -30.341 -2.956 46.078 1.00 96.81 482 ILE A CA 1
ATOM 3519 C C . ILE A 1 482 ? -31.824 -2.610 46.029 1.00 96.81 482 ILE A C 1
ATOM 3521 O O . ILE A 1 482 ? -32.443 -2.364 47.059 1.00 96.81 482 ILE A O 1
ATOM 3525 N N . GLY A 1 483 ? -32.420 -2.584 44.834 1.00 94.19 483 GLY A N 1
ATOM 3526 C CA . GLY A 1 483 ? -33.859 -2.307 44.698 1.00 94.19 483 GLY A CA 1
ATOM 3527 C C . GLY A 1 483 ? -34.289 -0.926 45.209 1.00 94.19 483 GLY A C 1
ATOM 3528 O O . GLY A 1 483 ? -35.462 -0.729 45.515 1.00 94.19 483 GLY A O 1
ATOM 3529 N N . GLY A 1 484 ? -33.348 0.019 45.309 1.00 94.12 484 GLY A N 1
ATOM 3530 C CA . GLY A 1 484 ? -33.558 1.355 45.872 1.00 94.12 484 GLY A CA 1
ATOM 3531 C C . GLY A 1 484 ? -33.359 1.456 47.388 1.00 94.12 484 GLY A C 1
ATOM 3532 O O . GLY A 1 484 ? -33.432 2.560 47.923 1.00 94.12 484 GLY A O 1
ATOM 3533 N N . GLU A 1 485 ? -33.086 0.350 48.080 1.00 96.88 485 GLU A N 1
ATOM 3534 C CA . GLU A 1 485 ? -32.697 0.351 49.491 1.00 96.88 485 GLU A CA 1
ATOM 3535 C C . GLU A 1 485 ? -31.177 0.449 49.626 1.00 96.88 485 GLU A C 1
ATOM 3537 O O . GLU A 1 485 ? -30.449 -0.218 48.894 1.00 96.88 485 GLU A O 1
ATOM 3542 N N . SER A 1 486 ? -30.712 1.280 50.557 1.00 96.81 486 SER A N 1
ATOM 3543 C CA . SER A 1 486 ? -29.295 1.549 50.810 1.00 96.81 486 SER A CA 1
ATOM 3544 C C . SER A 1 486 ? -28.799 0.772 52.028 1.00 96.81 486 SER A C 1
ATOM 3546 O O . SER A 1 486 ? -29.470 0.739 53.063 1.00 96.81 486 SER A O 1
ATOM 3548 N N . TYR A 1 487 ? -27.621 0.166 51.890 1.00 97.44 487 TYR A N 1
ATOM 3549 C CA . TYR A 1 487 ? -26.952 -0.639 52.901 1.00 97.44 487 TYR A CA 1
ATOM 3550 C C . TYR A 1 487 ? -25.504 -0.169 53.059 1.00 97.44 487 TYR A C 1
ATOM 3552 O O . TYR A 1 487 ? -24.691 -0.289 52.138 1.00 97.44 487 TYR A O 1
ATOM 3560 N N . GLY A 1 488 ? -25.165 0.340 54.242 1.00 95.38 488 GLY A N 1
ATOM 3561 C CA . GLY A 1 488 ? -23.794 0.687 54.604 1.00 95.38 488 GLY A CA 1
ATOM 3562 C C . GLY A 1 488 ? -23.065 -0.464 55.300 1.00 95.38 488 GLY A C 1
ATOM 3563 O O . GLY A 1 488 ? -23.627 -1.520 55.594 1.00 95.38 488 GLY A O 1
ATOM 3564 N N . TYR A 1 489 ? -21.800 -0.232 55.654 1.00 93.69 489 TYR A N 1
ATOM 3565 C CA . TYR A 1 489 ? -20.937 -1.226 56.310 1.00 93.69 489 TYR A CA 1
ATOM 3566 C C . TYR A 1 489 ? -21.588 -1.922 57.518 1.00 93.69 489 TYR A C 1
ATOM 3568 O O . TYR A 1 489 ? -21.531 -3.141 57.636 1.00 93.69 489 TYR A O 1
ATOM 3576 N N . GLY A 1 490 ? -22.218 -1.159 58.419 1.00 92.06 490 GLY A N 1
ATOM 3577 C CA . GLY A 1 490 ? -22.847 -1.717 59.622 1.00 92.06 490 GLY A CA 1
ATOM 3578 C C . GLY A 1 490 ? -24.076 -2.580 59.324 1.00 92.06 490 GLY A C 1
ATOM 3579 O O . GLY A 1 490 ? -24.285 -3.591 59.993 1.00 92.06 490 GLY A O 1
ATOM 3580 N N . ASP A 1 491 ? -24.852 -2.221 58.301 1.00 94.12 491 ASP A N 1
ATOM 3581 C CA . ASP A 1 491 ? -26.051 -2.961 57.901 1.00 94.12 491 ASP A CA 1
ATOM 3582 C C . ASP A 1 491 ? -25.656 -4.333 57.345 1.00 94.12 491 ASP A C 1
ATOM 3584 O O . ASP A 1 491 ? -26.199 -5.367 57.750 1.00 94.12 491 ASP A O 1
ATOM 3588 N N . LEU A 1 492 ? -24.622 -4.347 56.500 1.00 93.56 492 LEU A N 1
ATOM 3589 C CA . LEU A 1 492 ? -24.088 -5.533 55.831 1.00 93.56 492 LEU A CA 1
ATOM 3590 C C . LEU A 1 492 ? -23.382 -6.515 56.776 1.00 93.56 492 LEU A C 1
ATOM 3592 O O . LEU A 1 492 ? -23.243 -7.683 56.436 1.00 93.56 492 LEU A O 1
ATOM 3596 N N . GLN A 1 493 ? -22.966 -6.093 57.976 1.00 89.12 493 GLN A N 1
ATOM 3597 C CA . GLN A 1 493 ? -22.439 -7.018 58.994 1.00 89.12 493 GLN A CA 1
ATOM 3598 C C . GLN A 1 493 ? -23.521 -7.908 59.620 1.00 89.12 493 GLN A C 1
ATOM 3600 O O . GLN A 1 493 ? -23.209 -8.920 60.246 1.00 89.12 493 GLN A O 1
ATOM 3605 N N . SER A 1 494 ? -24.786 -7.509 59.495 1.00 85.94 494 SER A N 1
ATOM 3606 C CA . SER A 1 494 ? -25.935 -8.215 60.071 1.00 85.94 494 SER A CA 1
ATOM 3607 C C . SER A 1 494 ? -26.950 -8.686 59.029 1.00 85.94 494 SER A C 1
ATOM 3609 O O . SER A 1 494 ? -27.930 -9.338 59.390 1.00 85.94 494 SER A O 1
ATOM 3611 N N . THR A 1 495 ? -26.702 -8.375 57.755 1.00 85.62 495 THR A N 1
ATOM 3612 C CA . THR A 1 495 ? -27.579 -8.685 56.627 1.00 85.62 495 THR A CA 1
ATOM 3613 C C . THR A 1 495 ? -26.877 -9.659 55.694 1.00 85.62 495 THR A C 1
ATOM 3615 O O . THR A 1 495 ? -25.837 -9.335 55.126 1.00 85.62 495 THR A O 1
ATOM 3618 N N . ASP A 1 496 ? -27.475 -10.833 55.511 1.00 80.88 496 ASP A N 1
ATOM 3619 C CA . ASP A 1 496 ? -27.038 -11.813 54.521 1.00 80.88 496 ASP A CA 1
ATOM 3620 C C . ASP A 1 496 ? -27.945 -11.746 53.288 1.00 80.88 496 ASP A C 1
ATOM 3622 O O . ASP A 1 496 ? -29.171 -11.724 53.408 1.00 80.88 496 ASP A O 1
ATOM 3626 N N . PHE A 1 497 ? -27.337 -11.769 52.101 1.00 90.94 497 PHE A N 1
ATOM 3627 C CA . PHE A 1 497 ? -28.040 -11.911 50.826 1.00 90.94 497 PHE A CA 1
ATOM 3628 C C . PHE A 1 497 ? -27.785 -13.301 50.247 1.00 90.94 497 PHE A C 1
ATOM 3630 O O . PHE A 1 497 ? -26.677 -13.840 50.340 1.00 90.94 497 PHE A O 1
ATOM 3637 N N . ASP A 1 498 ? -28.779 -13.870 49.569 1.00 90.44 498 ASP A N 1
ATOM 3638 C CA . ASP A 1 498 ? -28.653 -15.203 48.973 1.00 90.44 498 ASP A CA 1
ATOM 3639 C C . ASP A 1 498 ? -27.630 -15.203 47.829 1.00 90.44 498 ASP A C 1
ATOM 3641 O O . ASP A 1 498 ? -26.885 -16.172 47.617 1.00 90.44 498 ASP A O 1
ATOM 3645 N N . ARG A 1 499 ? -27.596 -14.114 47.051 1.00 96.06 499 ARG A N 1
ATOM 3646 C CA . ARG A 1 499 ? -26.851 -14.043 45.785 1.00 96.06 499 ARG A CA 1
ATOM 3647 C C . ARG A 1 499 ? -25.738 -13.004 45.776 1.00 96.06 499 ARG A C 1
ATOM 3649 O O . ARG A 1 499 ? -24.996 -12.929 44.792 1.00 96.06 499 ARG A O 1
ATOM 3656 N N . ILE A 1 500 ? -25.560 -12.258 46.858 1.00 96.88 500 ILE A N 1
ATOM 3657 C CA . ILE A 1 500 ? -24.487 -11.274 47.015 1.00 96.88 500 ILE A CA 1
ATOM 3658 C C . ILE A 1 500 ? -23.651 -11.677 48.226 1.00 96.88 500 ILE A C 1
ATOM 3660 O O . ILE A 1 500 ? -24.179 -11.956 49.292 1.00 96.88 500 ILE A O 1
ATOM 3664 N N . SER A 1 501 ? -22.330 -11.746 48.065 1.00 95.12 501 SER A N 1
ATOM 3665 C CA . SER A 1 501 ? -21.423 -11.895 49.209 1.00 95.12 501 SER A CA 1
ATOM 3666 C C . SER A 1 501 ? -20.490 -10.714 49.302 1.00 95.12 501 SER A C 1
ATOM 3668 O O . SER A 1 501 ? -19.811 -10.414 48.317 1.00 95.12 501 SER A O 1
ATOM 3670 N N . VAL A 1 502 ? -20.398 -10.146 50.494 1.00 95.81 502 VAL A N 1
ATOM 3671 C CA . VAL A 1 502 ? -19.528 -9.020 50.810 1.00 95.81 502 VAL A CA 1
ATOM 3672 C C . VAL A 1 502 ? -18.394 -9.518 51.699 1.00 95.81 502 VAL A C 1
ATOM 3674 O O . VAL A 1 502 ? -18.626 -10.282 52.632 1.00 95.81 502 VAL A O 1
ATOM 3677 N N . SER A 1 503 ? -17.159 -9.134 51.387 1.00 94.19 503 SER A N 1
ATOM 3678 C CA . SER A 1 503 ? -16.015 -9.296 52.286 1.00 94.19 503 SER A CA 1
ATOM 3679 C C . SER A 1 503 ? -15.449 -7.930 52.635 1.00 94.19 503 SER A C 1
ATOM 3681 O O . SER A 1 503 ? -15.150 -7.141 51.734 1.00 94.19 503 SER A O 1
ATOM 3683 N N . PHE A 1 504 ? -15.286 -7.681 53.930 1.00 92.94 504 PHE A N 1
ATOM 3684 C CA . PHE A 1 504 ? -14.905 -6.379 54.452 1.00 92.94 504 PHE A CA 1
ATOM 3685 C C . PHE A 1 504 ? -13.396 -6.189 54.504 1.00 92.94 504 PHE A C 1
ATOM 3687 O O . PHE A 1 504 ? -12.615 -7.120 54.734 1.00 92.94 504 PHE A O 1
ATOM 3694 N N . ARG A 1 505 ? -12.976 -4.939 54.342 1.00 85.69 505 ARG A N 1
ATOM 3695 C CA . ARG A 1 505 ? -11.575 -4.560 54.453 1.00 85.69 505 ARG A CA 1
ATOM 3696 C C . ARG A 1 505 ? -11.040 -4.821 55.864 1.00 85.69 505 ARG A C 1
ATOM 3698 O O . ARG A 1 505 ? -11.599 -4.365 56.858 1.00 85.69 505 ARG A O 1
ATOM 3705 N N . GLY A 1 506 ? -9.904 -5.515 55.946 1.00 73.31 506 GLY A N 1
ATOM 3706 C CA . GLY A 1 506 ? -9.219 -5.792 57.214 1.00 73.31 506 GLY A CA 1
ATOM 3707 C C . GLY A 1 506 ? -9.759 -6.993 57.995 1.00 73.31 506 GLY A C 1
ATOM 3708 O O . GLY A 1 506 ? -9.183 -7.340 59.026 1.00 73.31 506 GLY A O 1
ATOM 3709 N N . GLU A 1 507 ? -10.792 -7.678 57.500 1.00 59.19 507 GLU A N 1
ATOM 3710 C CA . GLU A 1 507 ? -11.151 -9.004 57.995 1.00 59.19 507 GLU A CA 1
ATOM 3711 C C . GLU A 1 507 ? -10.218 -10.042 57.360 1.00 59.19 507 GLU A C 1
ATOM 3713 O O . GLU A 1 507 ? -10.432 -10.529 56.251 1.00 59.19 507 GLU A O 1
ATOM 3718 N N . THR A 1 508 ? -9.148 -10.415 58.067 1.00 41.06 508 THR A N 1
ATOM 3719 C CA . THR A 1 508 ? -8.531 -11.724 57.823 1.00 41.06 508 THR A CA 1
ATOM 3720 C C . THR A 1 508 ? -9.607 -12.768 58.067 1.00 41.06 508 THR A C 1
ATOM 3722 O O . THR A 1 508 ? -10.055 -12.909 59.205 1.00 41.06 508 THR A O 1
ATOM 3725 N N . ALA A 1 509 ? -10.019 -13.470 57.008 1.00 37.88 509 ALA A N 1
ATOM 3726 C CA . ALA A 1 509 ? -10.950 -14.583 57.090 1.00 37.88 509 ALA A CA 1
ATOM 3727 C C . ALA A 1 509 ? -10.590 -15.459 58.296 1.00 37.88 509 ALA A C 1
ATOM 3729 O O . ALA A 1 509 ? -9.489 -16.014 58.362 1.00 37.88 509 ALA A O 1
ATOM 3730 N N . ALA A 1 510 ? -11.498 -15.553 59.268 1.00 32.56 510 ALA A N 1
ATOM 3731 C CA . ALA A 1 510 ? -11.387 -16.554 60.308 1.00 32.56 510 ALA A CA 1
ATOM 3732 C C . ALA A 1 510 ? -11.380 -17.910 59.598 1.00 32.56 510 ALA A C 1
ATOM 3734 O O . ALA A 1 510 ? -12.382 -18.333 59.024 1.00 32.56 510 ALA A O 1
ATOM 3735 N N . ILE A 1 511 ? -10.210 -18.545 59.572 1.00 32.84 511 ILE A N 1
ATOM 3736 C CA . ILE A 1 511 ? -10.022 -19.898 59.070 1.00 32.84 511 ILE A CA 1
ATOM 3737 C C . ILE A 1 511 ? -10.930 -20.793 59.915 1.00 32.84 511 ILE A C 1
ATOM 3739 O O . ILE A 1 511 ? -10.601 -21.132 61.051 1.00 32.84 511 ILE A O 1
ATOM 3743 N N . VAL A 1 512 ? -12.085 -21.164 59.371 1.00 32.53 512 VAL A N 1
ATOM 3744 C CA . VAL A 1 512 ? -12.764 -22.387 59.786 1.00 32.53 512 VAL A CA 1
ATOM 3745 C C . VAL A 1 512 ? -11.893 -23.521 59.239 1.00 32.53 512 VAL A C 1
ATOM 3747 O O . VAL A 1 512 ? -11.668 -23.562 58.028 1.00 32.53 512 VAL A O 1
ATOM 3750 N N . PRO A 1 513 ? -11.320 -24.394 60.084 1.00 34.44 513 PRO A N 1
ATOM 3751 C CA . PRO A 1 513 ? -10.451 -25.450 59.599 1.00 34.44 513 PRO A CA 1
ATOM 3752 C C . PRO A 1 513 ? -11.302 -26.507 58.890 1.00 34.44 513 PRO A C 1
ATOM 3754 O O . PRO A 1 513 ? -11.993 -27.289 59.538 1.00 34.44 513 PRO A O 1
ATOM 3757 N N . GLU A 1 514 ? -11.244 -26.540 57.559 1.00 35.66 514 GLU A N 1
ATOM 3758 C CA . GLU A 1 514 ? -11.507 -27.776 56.828 1.00 35.66 514 GLU A CA 1
ATOM 3759 C C . GLU A 1 514 ? -10.258 -28.660 56.914 1.00 35.66 514 GLU A C 1
ATOM 3761 O O . GLU A 1 514 ? -9.138 -28.236 56.617 1.00 35.66 514 GLU A O 1
ATOM 3766 N N . GLU A 1 515 ? -10.457 -29.889 57.387 1.00 29.42 515 GLU A N 1
ATOM 3767 C CA . GLU A 1 515 ? -9.424 -30.918 57.453 1.00 29.42 515 GLU A CA 1
ATOM 3768 C C . GLU A 1 515 ? -8.849 -31.259 56.063 1.00 29.42 515 GLU A C 1
ATOM 3770 O O . GLU A 1 515 ? -9.533 -31.150 55.042 1.00 29.42 515 GLU A O 1
ATOM 3775 N N . PRO A 1 516 ? -7.574 -31.687 55.995 1.00 33.12 516 PRO A N 1
ATOM 3776 C CA . PRO A 1 516 ? -6.811 -31.692 54.761 1.00 33.12 516 PRO A CA 1
ATOM 3777 C C . PRO A 1 516 ? -7.090 -32.940 53.919 1.00 33.12 516 PRO A C 1
ATOM 3779 O O . PRO A 1 516 ? -7.032 -34.067 54.408 1.00 33.12 516 PRO A O 1
ATOM 3782 N N . SER A 1 517 ? -7.232 -32.763 52.604 1.00 31.20 517 SER A N 1
ATOM 3783 C CA . SER A 1 517 ? -6.928 -33.837 51.656 1.00 31.20 517 SER A CA 1
ATOM 3784 C C . SER A 1 517 ? -6.114 -33.323 50.463 1.00 31.20 517 SER A C 1
ATOM 3786 O O . SER A 1 517 ? -6.603 -32.659 49.561 1.00 31.20 517 SER A O 1
ATOM 3788 N N . GLY A 1 518 ? -4.821 -33.650 50.495 1.00 28.80 518 GLY A N 1
ATOM 3789 C CA . GLY A 1 518 ? -4.151 -34.276 49.356 1.00 28.80 518 GLY A CA 1
ATOM 3790 C C . GLY A 1 518 ? -3.806 -33.438 48.121 1.00 28.80 518 GLY A C 1
ATOM 3791 O O . GLY A 1 518 ? -4.445 -33.557 47.086 1.00 28.80 518 GLY A O 1
ATOM 3792 N N . SER A 1 519 ? -2.611 -32.847 48.178 1.00 30.59 519 SER A N 1
ATOM 3793 C CA . SER A 1 519 ? -1.552 -32.957 47.156 1.00 30.59 519 SER A CA 1
ATOM 3794 C C . SER A 1 519 ? -1.545 -32.062 45.899 1.00 30.59 519 SER A C 1
ATOM 3796 O O . SER A 1 519 ? -2.343 -32.191 44.979 1.00 30.59 519 SER A O 1
ATOM 3798 N N . ASN A 1 520 ? -0.439 -31.308 45.863 1.00 30.91 520 ASN A N 1
ATOM 3799 C CA . ASN A 1 520 ? 0.481 -31.025 44.757 1.00 30.91 520 ASN A CA 1
ATOM 3800 C C . ASN A 1 520 ? 0.211 -29.852 43.805 1.00 30.91 520 ASN A C 1
ATOM 3802 O O . ASN A 1 520 ? -0.417 -29.951 42.757 1.00 30.91 520 ASN A O 1
ATOM 3806 N N . ALA A 1 521 ? 0.884 -28.765 44.186 1.00 30.00 521 ALA A N 1
ATOM 3807 C CA . ALA A 1 521 ? 1.373 -27.667 43.378 1.00 30.00 521 ALA A CA 1
ATOM 3808 C C . ALA A 1 521 ? 2.084 -28.089 42.077 1.00 30.00 521 ALA A C 1
ATOM 3810 O O . ALA A 1 521 ? 2.895 -29.014 42.054 1.00 30.00 521 ALA A O 1
ATOM 3811 N N . SER A 1 522 ? 1.878 -27.278 41.041 1.00 31.86 522 SER A N 1
ATOM 3812 C CA . SER A 1 522 ? 2.923 -26.871 40.102 1.00 31.86 522 SER A CA 1
ATOM 3813 C C . SER A 1 522 ? 2.589 -25.458 39.622 1.00 31.86 522 SER A C 1
ATOM 3815 O O . SER A 1 522 ? 1.659 -25.229 38.854 1.00 31.86 522 SER A O 1
ATOM 3817 N N . THR A 1 523 ? 3.312 -24.505 40.196 1.00 33.44 523 THR A N 1
ATOM 3818 C CA . THR A 1 523 ? 3.405 -23.095 39.818 1.00 33.44 523 THR A CA 1
ATOM 3819 C C . THR A 1 523 ? 4.437 -22.939 38.705 1.00 33.44 523 THR A C 1
ATOM 3821 O O . THR A 1 523 ? 5.495 -23.564 38.773 1.00 33.44 523 THR A O 1
ATOM 3824 N N . GLY A 1 524 ? 4.166 -22.074 37.729 1.00 28.23 524 GLY A N 1
ATOM 3825 C CA . GLY A 1 524 ? 5.130 -21.720 36.686 1.00 28.23 524 GLY A CA 1
ATOM 3826 C C . GLY A 1 524 ? 4.589 -20.664 35.727 1.00 28.23 524 GLY A C 1
ATOM 3827 O O . GLY A 1 524 ? 4.371 -20.957 34.558 1.00 28.23 524 GLY A O 1
ATOM 3828 N N . PHE A 1 525 ? 4.325 -19.465 36.250 1.00 32.25 525 PHE A N 1
ATOM 3829 C CA . PHE A 1 525 ? 4.320 -18.219 35.483 1.00 32.25 525 PHE A CA 1
ATOM 3830 C C . PHE A 1 525 ? 5.671 -17.551 35.750 1.00 32.25 525 PHE A C 1
ATOM 3832 O O . PHE A 1 525 ? 5.990 -17.326 36.914 1.00 32.25 525 PHE A O 1
ATOM 3839 N N . ASP A 1 526 ? 6.425 -17.252 34.696 1.00 40.28 526 ASP A N 1
ATOM 3840 C CA . ASP A 1 526 ? 7.589 -16.365 34.726 1.00 40.28 526 ASP A CA 1
ATOM 3841 C C . ASP A 1 526 ? 7.462 -15.407 33.537 1.00 40.28 526 ASP A C 1
ATOM 3843 O O . ASP A 1 526 ? 7.221 -15.837 32.407 1.00 40.28 526 ASP A O 1
ATOM 3847 N N . PHE A 1 527 ? 7.560 -14.112 33.829 1.00 38.91 527 PHE A N 1
ATOM 3848 C CA . PHE A 1 527 ? 7.642 -13.028 32.856 1.00 38.91 527 PHE A CA 1
ATOM 3849 C C . PHE A 1 527 ? 9.106 -12.813 32.464 1.00 38.91 527 PHE A C 1
ATOM 3851 O O . PHE A 1 527 ? 9.947 -12.637 33.346 1.00 38.91 527 PHE A O 1
ATOM 3858 N N . LEU A 1 528 ? 9.364 -12.745 31.157 1.00 37.28 528 LEU A N 1
ATOM 3859 C CA . LEU A 1 528 ? 10.340 -11.862 30.515 1.00 37.28 528 LEU A CA 1
ATOM 3860 C C . LEU A 1 528 ? 9.773 -11.427 29.165 1.00 37.28 528 LEU A C 1
ATOM 3862 O O . LEU A 1 528 ? 9.241 -12.313 28.455 1.00 37.28 528 LEU A O 1
#

Radius of gyration: 44.93 Å; chains: 1; bounding box: 82×54×122 Å

Foldseek 3Di:
DDDDDPDPDDPVVVPDDPPDDDEDEQEEAEAELDAEEEEYAANYEYEGYHEEYEYEDDDLRADYEAADAHYQYEYAHEFRQYEYEDHDADPPLVVQVADRQAHEADQAEYEAEYELPDDWQDPRAYEYQEDEPPRYWYHYPRHTDDDQPVVSQVVVVRSRHHYFHHKDADPCQQEAEDEEEAQDKDKDACVPRIDGSVRAQKAKTWPDKDPQWGGDGRMIIHGHHADDWDWMKTKMWMGSRRYIYIHMYTYTYDYPQQAAAEDDDLPQWDWDDDPFFIWIGHPFWIKTFGSVQRDQWYWYPPDPQEIEIEGAEEGEAIEIETAEGEYEYEYEEYEPYEYEYDADYEYEYEYAYQEYYNAYEYEAEAEAYEYEYAAHEYEHYEYENYAYAYEYYYACRYEYYHEYEYEPHEEAYEYEANYHACEYEYENAYYQYEYAYEAAHAEYEYENHDYPHEYEYHYLAPVSYNAAYEYEAADQRYWYHHNNDIDGPVNLVVDDDPHYHYDHHPPPPPDPDDDDDDDDDDDDDDDD